Protein AF-A0A4V0NGZ6-F1 (afdb_monomer_lite)

Foldseek 3Di:
DPDPQFAQQFAPDPVLCVVPPCVSVVLRCLLQAAFVLLLVLLVVQVPDDPCPSVVLLVCCLQPNNVVCVVPGDPSSVVLSVQLVDDDPLDDLVLQQLLLLLLLLCAPLLLLLLQQPLVLVQLFFPQSLVLVVQQVCCLPQVLLVLLLVLVLSNQLSHRCLCPSNHVNLSLLLLLLNLQSLSQVQLVVLVPDDCNHRGRRPGLSSLLLSLLSSALLSQLLLVLLQQHDDQSSSFSNLSSSLSSSSSSRRDNVSRDNGSVRSVVSNCSSVVGGHGRDPSSLSSLCSSLCVQLVPDPDPVSNVVSPVVSLLSLVSSCSSVPVVNCVSSVRDDHPDPCSSVVSSVVSNVSNVQCVDPVCSVVSSVSSSVSSVVSSCRSNVPPDNDSHHDPHRPPPDD

Radius of gyration: 20.63 Å; chains: 1; bounding box: 52×52×57 Å

Sequence (393 aa):
MKNATLPARFQDTADARRRFGDQLDRLAPFLLRVDPAADAVVEAFASMPSGQGFRLLEAALARGIDHVANDAPAELRALFADVDHVPLWVDWDAVNRGGAAFLRTGVLGGVLLAMQSLILGYASPGGNKPLVFSGRLREQAGRRLGETSRFVYAVSQANGMRRSGDGFAITVKVRIMHAQVRRLVRASGRWQTALWGEPINQHDMIATALLFSVAVLDGLDKLGYHVPPDQREDLVHLWRYVAYVIGVEPELIPGSSAEARRLAEMIFATQGAPDDDSRMLVDALVTHSIRSARSDGERRRAEQVMAIFCCVARAVLGEALAEQLGVPRQSSLLAVPLLRAVAAASSRAHALPSLQDLALDLGGRYWQRAIAVGLGGRPADFAPPERFADGQT

Structure (mmCIF, N/CA/C/O backbone):
data_AF-A0A4V0NGZ6-F1
#
_entry.id   AF-A0A4V0NGZ6-F1
#
loop_
_atom_site.group_PDB
_atom_site.id
_atom_site.type_symbol
_atom_site.label_atom_id
_atom_site.label_alt_id
_atom_site.label_comp_id
_atom_site.label_asym_id
_atom_site.label_entity_id
_atom_site.label_seq_id
_atom_site.pdbx_PDB_ins_code
_atom_site.Cartn_x
_atom_site.Cartn_y
_atom_site.Cartn_z
_atom_site.occupancy
_atom_site.B_iso_or_equiv
_atom_site.auth_seq_id
_atom_site.auth_comp_id
_atom_site.auth_asym_id
_atom_site.auth_atom_id
_atom_site.pdbx_PDB_model_num
ATOM 1 N N . MET A 1 1 ? 0.891 -28.306 -16.694 1.00 40.00 1 MET A N 1
ATOM 2 C CA . MET A 1 1 ? 1.625 -27.677 -15.573 1.00 40.00 1 MET A CA 1
ATOM 3 C C . MET A 1 1 ? 1.326 -28.416 -14.268 1.00 40.00 1 MET A C 1
ATOM 5 O O . MET A 1 1 ? 0.581 -27.916 -13.440 1.00 40.00 1 MET A O 1
ATOM 9 N N . LYS A 1 2 ? 1.854 -29.635 -14.097 1.00 35.62 2 LYS A N 1
ATOM 10 C CA . LYS A 1 2 ? 1.772 -30.374 -12.827 1.00 35.62 2 LYS A CA 1
ATOM 11 C C . LYS A 1 2 ? 3.067 -30.118 -12.042 1.00 35.62 2 LYS A C 1
ATOM 13 O O . LYS A 1 2 ? 4.136 -30.337 -12.599 1.00 35.62 2 LYS A O 1
ATOM 18 N N . ASN A 1 3 ? 2.924 -29.687 -10.788 1.00 39.56 3 ASN A N 1
ATOM 19 C CA . ASN A 1 3 ? 3.937 -29.611 -9.721 1.00 39.56 3 ASN A CA 1
ATOM 20 C C . ASN A 1 3 ? 4.909 -28.415 -9.707 1.00 39.56 3 ASN A C 1
ATOM 22 O O . ASN A 1 3 ? 6.111 -28.603 -9.549 1.00 39.56 3 ASN A O 1
ATOM 26 N N . ALA A 1 4 ? 4.405 -27.179 -9.745 1.00 56.66 4 ALA A N 1
ATOM 27 C CA . ALA A 1 4 ? 5.051 -26.159 -8.915 1.00 56.66 4 ALA A CA 1
ATOM 28 C C . ALA A 1 4 ? 4.524 -26.365 -7.489 1.00 56.66 4 ALA A C 1
ATOM 30 O O . ALA A 1 4 ? 3.320 -26.242 -7.260 1.00 56.66 4 ALA A O 1
ATOM 31 N N . THR A 1 5 ? 5.387 -26.769 -6.557 1.00 78.94 5 THR A N 1
ATOM 32 C CA . THR A 1 5 ? 5.005 -26.908 -5.147 1.00 78.94 5 THR A CA 1
ATOM 33 C C . THR A 1 5 ? 4.570 -25.537 -4.639 1.00 78.94 5 THR A C 1
ATOM 35 O O . THR A 1 5 ? 5.348 -24.585 -4.703 1.00 78.94 5 THR A O 1
ATOM 38 N N . LEU A 1 6 ? 3.318 -25.419 -4.190 1.00 88.69 6 LEU A N 1
ATOM 39 C CA . LEU A 1 6 ? 2.814 -24.169 -3.629 1.00 88.69 6 LEU A CA 1
ATOM 40 C C . LEU A 1 6 ? 3.663 -23.765 -2.414 1.00 88.69 6 LEU A C 1
ATOM 42 O O . LEU A 1 6 ? 4.069 -24.646 -1.648 1.00 88.69 6 LEU A O 1
ATOM 46 N N . PRO A 1 7 ? 3.933 -22.463 -2.216 1.00 93.06 7 PRO A N 1
ATOM 47 C CA . PRO A 1 7 ? 4.672 -22.016 -1.046 1.00 93.06 7 PRO A CA 1
ATOM 48 C C . PRO A 1 7 ? 3.992 -22.444 0.255 1.00 93.06 7 PRO A C 1
ATOM 50 O O . PRO A 1 7 ? 2.775 -22.314 0.384 1.00 93.06 7 PRO A O 1
ATOM 53 N N . ALA A 1 8 ? 4.774 -22.881 1.245 1.00 92.50 8 ALA A N 1
ATOM 54 C CA . ALA A 1 8 ? 4.264 -23.416 2.514 1.00 92.50 8 ALA A CA 1
ATOM 55 C C . ALA A 1 8 ? 3.360 -22.433 3.284 1.00 92.50 8 ALA A C 1
ATOM 57 O O . ALA A 1 8 ? 2.528 -22.844 4.094 1.00 92.50 8 ALA A O 1
ATOM 58 N N . ARG A 1 9 ? 3.493 -21.124 3.033 1.00 92.00 9 ARG A N 1
ATOM 59 C CA . ARG A 1 9 ? 2.617 -20.102 3.619 1.00 92.00 9 ARG A CA 1
ATOM 60 C C . ARG A 1 9 ? 1.168 -20.133 3.112 1.00 92.00 9 ARG A C 1
ATOM 62 O O . ARG A 1 9 ? 0.331 -19.493 3.740 1.00 92.00 9 ARG A O 1
ATOM 69 N N . PHE A 1 10 ? 0.878 -20.802 1.994 1.00 94.56 10 PHE A N 1
ATOM 70 C CA . PHE A 1 10 ? -0.478 -20.929 1.460 1.00 94.56 10 PHE A CA 1
ATOM 71 C C . PHE A 1 10 ? -1.191 -22.110 2.124 1.00 94.56 10 PHE A C 1
ATOM 73 O O . PHE A 1 10 ? -0.853 -23.270 1.902 1.00 94.56 10 PHE A O 1
ATOM 80 N N . GLN A 1 11 ? -2.169 -21.800 2.966 1.00 93.81 11 GLN A N 1
ATOM 81 C CA . GLN A 1 11 ? -2.902 -22.747 3.796 1.00 93.81 11 GLN A CA 1
ATOM 82 C C . GLN A 1 11 ? -4.261 -23.058 3.165 1.00 93.81 11 GLN A C 1
ATOM 84 O O . GLN A 1 11 ? -5.269 -22.412 3.448 1.00 93.81 11 GLN A O 1
ATOM 89 N N . ASP A 1 12 ? -4.298 -24.074 2.310 1.00 91.06 12 ASP A N 1
ATOM 90 C CA . ASP A 1 12 ? -5.536 -24.579 1.715 1.00 91.06 12 ASP A CA 1
ATOM 91 C C . ASP A 1 12 ? -6.340 -25.423 2.720 1.00 91.06 12 ASP A C 1
ATOM 93 O O . ASP A 1 12 ? -6.327 -26.655 2.719 1.00 91.06 12 ASP A O 1
ATOM 97 N N . THR A 1 13 ? -7.000 -24.745 3.657 1.00 92.75 13 THR A N 1
ATOM 98 C CA . THR A 1 13 ? -7.800 -25.408 4.690 1.00 92.75 13 THR A CA 1
ATOM 99 C C . THR A 1 13 ? -9.126 -25.923 4.128 1.00 92.75 13 THR A C 1
ATOM 101 O O . THR A 1 13 ? -9.704 -25.346 3.207 1.00 92.75 13 THR A O 1
ATOM 104 N N . ALA A 1 14 ? -9.691 -26.963 4.751 1.00 94.88 14 ALA A N 1
ATOM 105 C CA . ALA A 1 14 ? -11.013 -27.471 4.374 1.00 94.88 14 ALA A CA 1
ATOM 106 C C . ALA A 1 14 ? -12.112 -26.391 4.443 1.00 94.88 14 ALA A C 1
ATOM 108 O O . ALA A 1 14 ? -13.062 -26.435 3.666 1.00 94.88 14 ALA A O 1
ATOM 109 N N . ASP A 1 15 ? -11.994 -25.415 5.353 1.00 95.12 15 ASP A N 1
ATOM 110 C CA . ASP A 1 15 ? -12.933 -24.293 5.429 1.00 95.12 15 ASP A CA 1
ATOM 111 C C . ASP A 1 15 ? -12.791 -23.325 4.254 1.00 95.12 15 ASP A C 1
ATOM 113 O O . ASP A 1 15 ? -13.781 -23.035 3.577 1.00 95.12 15 ASP A O 1
ATOM 117 N N . ALA A 1 16 ? -11.562 -22.894 3.955 1.00 95.50 16 ALA A N 1
ATOM 118 C CA . ALA A 1 16 ? -11.288 -22.047 2.799 1.00 95.50 16 ALA A CA 1
ATOM 119 C C . ALA A 1 16 ? -11.761 -22.727 1.506 1.00 95.50 16 ALA A C 1
ATOM 121 O O . ALA A 1 16 ? -12.462 -22.115 0.698 1.00 95.50 16 ALA A O 1
ATOM 122 N N . ARG A 1 17 ? -11.470 -24.023 1.348 1.00 95.94 17 ARG A N 1
ATOM 123 C CA . ARG A 1 17 ? -11.871 -24.803 0.177 1.00 95.94 17 ARG A CA 1
ATOM 124 C C . ARG A 1 17 ? -13.388 -24.929 0.039 1.00 95.94 17 ARG A C 1
ATOM 126 O O . ARG A 1 17 ? -13.899 -24.796 -1.068 1.00 95.94 17 ARG A O 1
ATOM 133 N N . ARG A 1 18 ? -14.130 -25.109 1.140 1.00 97.06 18 ARG A N 1
ATOM 134 C CA . ARG A 1 18 ? -15.607 -25.077 1.119 1.00 97.06 18 ARG A CA 1
ATOM 135 C C . ARG A 1 18 ? -16.155 -23.720 0.680 1.00 97.06 18 ARG A C 1
ATOM 137 O O . ARG A 1 18 ? -17.150 -23.679 -0.034 1.00 97.06 18 ARG A O 1
ATOM 144 N N . ARG A 1 19 ? -15.539 -22.622 1.127 1.00 96.94 19 ARG A N 1
ATOM 145 C CA . ARG A 1 19 ? -16.011 -21.255 0.849 1.00 96.94 19 ARG A CA 1
ATOM 146 C C . ARG A 1 19 ? -15.692 -20.788 -0.569 1.00 96.94 19 ARG A C 1
ATOM 148 O O . ARG A 1 19 ? -16.494 -20.071 -1.162 1.00 96.94 19 ARG A O 1
ATOM 155 N N . PHE A 1 20 ? -14.529 -21.166 -1.097 1.00 97.56 20 PHE A N 1
ATOM 156 C CA . PHE A 1 20 ? -13.976 -20.566 -2.316 1.00 97.56 20 PHE A CA 1
ATOM 157 C C . PHE A 1 20 ? -13.704 -21.559 -3.451 1.00 97.56 20 PHE A C 1
ATOM 159 O O . PHE A 1 20 ? -13.462 -21.131 -4.577 1.00 97.56 20 PHE A O 1
ATOM 166 N N . GLY A 1 21 ? -13.781 -22.865 -3.191 1.00 96.44 21 GLY A N 1
ATOM 167 C CA . GLY A 1 21 ? -13.716 -23.896 -4.224 1.00 96.44 21 GLY A CA 1
ATOM 168 C C . GLY A 1 21 ? -12.433 -23.856 -5.057 1.00 96.44 21 GLY A C 1
ATOM 169 O O . GLY A 1 21 ? -11.325 -23.789 -4.523 1.00 96.44 21 GLY A O 1
ATOM 170 N N . ASP A 1 22 ? -12.596 -23.915 -6.376 1.00 95.75 22 ASP A N 1
ATOM 171 C CA . ASP A 1 22 ? -11.528 -23.936 -7.386 1.00 95.75 22 ASP A CA 1
ATOM 172 C C . ASP A 1 22 ? -10.783 -22.595 -7.521 1.00 95.75 22 ASP A C 1
ATOM 174 O O . ASP A 1 22 ? -9.701 -22.531 -8.102 1.00 95.75 22 ASP A O 1
ATOM 178 N N . GLN A 1 23 ? -11.327 -21.498 -6.986 1.00 96.81 23 GLN A N 1
ATOM 179 C CA . GLN A 1 23 ? -10.668 -20.191 -7.074 1.00 96.81 23 GLN A CA 1
ATOM 180 C C . GLN A 1 23 ? -9.350 -20.146 -6.317 1.00 96.81 23 GLN A C 1
ATOM 182 O O . GLN A 1 23 ? -8.459 -19.395 -6.705 1.00 96.81 23 GLN A O 1
ATOM 187 N N . LEU A 1 24 ? -9.197 -20.970 -5.279 1.00 96.69 24 LEU A N 1
ATOM 188 C CA . LEU A 1 24 ? -7.933 -21.079 -4.560 1.00 96.69 24 LEU A CA 1
ATOM 189 C C . LEU A 1 24 ? -6.825 -21.636 -5.463 1.00 96.69 24 LEU A C 1
ATOM 191 O O . LEU A 1 24 ? -5.697 -21.155 -5.396 1.00 96.69 24 LEU A O 1
ATOM 195 N N . ASP A 1 25 ? -7.155 -22.559 -6.373 1.00 95.25 25 ASP A N 1
ATOM 196 C CA . ASP A 1 25 ? -6.193 -23.139 -7.322 1.00 95.25 25 ASP A CA 1
ATOM 197 C C . ASP A 1 25 ? -5.749 -22.125 -8.383 1.00 95.25 25 ASP A C 1
ATOM 199 O O . ASP A 1 25 ? -4.641 -22.215 -8.908 1.00 95.25 25 ASP A O 1
ATOM 203 N N . ARG A 1 26 ? -6.605 -21.139 -8.681 1.00 95.62 26 ARG A N 1
ATOM 204 C CA . ARG A 1 26 ? -6.294 -20.018 -9.579 1.00 95.62 26 ARG A CA 1
ATOM 205 C C . ARG A 1 26 ? -5.555 -18.882 -8.872 1.00 95.62 26 ARG A C 1
ATOM 207 O O . ARG A 1 26 ? -4.713 -18.243 -9.490 1.00 95.62 26 ARG A O 1
ATOM 214 N N . LEU A 1 27 ? -5.822 -18.655 -7.584 1.00 97.19 27 LEU A N 1
ATOM 215 C CA . LEU A 1 27 ? -5.156 -17.628 -6.777 1.00 97.19 27 LEU A CA 1
ATOM 216 C C . LEU A 1 27 ? -3.723 -18.028 -6.393 1.00 97.19 27 LEU A C 1
ATOM 218 O O . LEU A 1 27 ? -2.807 -17.213 -6.484 1.00 97.19 27 LEU A O 1
ATOM 222 N N . ALA A 1 28 ? -3.513 -19.277 -5.972 1.00 96.44 28 ALA A N 1
ATOM 223 C CA . ALA A 1 28 ? -2.238 -19.724 -5.411 1.00 96.44 28 ALA A CA 1
ATOM 224 C C . ALA A 1 28 ? -1.015 -19.527 -6.341 1.00 96.44 28 ALA A C 1
ATOM 226 O O . ALA A 1 28 ? 0.032 -19.099 -5.846 1.00 96.44 28 ALA A O 1
ATOM 227 N N . PRO A 1 29 ? -1.099 -19.744 -7.673 1.00 96.50 29 PRO A N 1
ATOM 228 C CA . PRO A 1 29 ? 0.016 -19.497 -8.590 1.00 96.50 29 PRO A CA 1
ATOM 229 C C . PRO A 1 29 ? 0.547 -18.058 -8.577 1.00 96.50 29 PRO A C 1
ATOM 231 O O . PRO A 1 29 ? 1.727 -17.848 -8.857 1.00 96.50 29 PRO A O 1
ATOM 234 N N . PHE A 1 30 ? -0.269 -17.064 -8.209 1.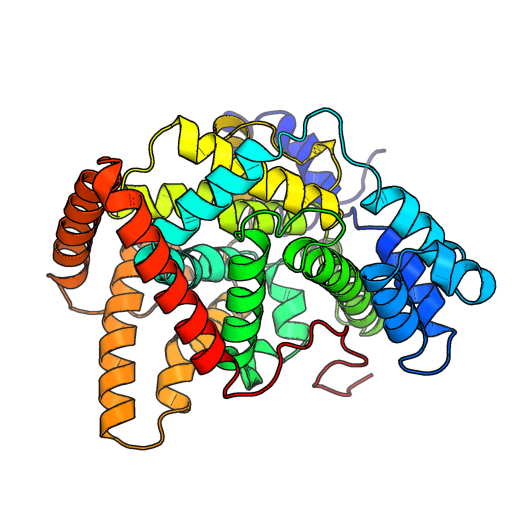00 97.75 30 PHE A N 1
ATOM 235 C CA . PHE A 1 30 ? 0.168 -15.665 -8.131 1.00 97.75 30 PHE A CA 1
ATOM 236 C C . PHE A 1 30 ? 1.171 -15.389 -7.004 1.00 97.75 30 PHE A C 1
ATOM 238 O O . PHE A 1 30 ? 1.805 -14.337 -7.005 1.00 97.75 30 PHE A O 1
ATOM 245 N N . LEU A 1 31 ? 1.389 -16.344 -6.094 1.00 97.25 31 LEU A N 1
ATOM 246 C CA . LEU A 1 31 ? 2.497 -16.310 -5.135 1.00 97.25 31 LEU A CA 1
ATOM 247 C C . LEU A 1 31 ? 3.871 -16.471 -5.794 1.00 97.25 31 LEU A C 1
ATOM 249 O O . LEU A 1 31 ? 4.882 -16.120 -5.194 1.00 97.25 31 LEU A O 1
ATOM 253 N N . LEU A 1 32 ? 3.918 -17.023 -7.007 1.00 97.50 32 LEU A N 1
ATOM 254 C CA . LEU A 1 32 ? 5.143 -17.277 -7.769 1.00 97.50 32 LEU A CA 1
ATOM 255 C C . LEU A 1 32 ? 5.265 -16.366 -8.999 1.00 97.50 32 LEU A C 1
ATOM 257 O O . LEU A 1 32 ? 6.197 -16.507 -9.787 1.00 97.50 32 LEU A O 1
ATOM 261 N N . ARG A 1 33 ? 4.325 -15.431 -9.177 1.00 97.94 33 ARG A N 1
ATOM 262 C CA . ARG A 1 33 ? 4.324 -14.455 -10.270 1.00 97.94 33 ARG A CA 1
ATOM 263 C C . ARG A 1 33 ? 4.776 -13.103 -9.747 1.00 97.94 33 ARG A C 1
ATOM 265 O O . ARG A 1 33 ? 4.420 -12.708 -8.640 1.00 97.94 33 ARG A O 1
ATOM 272 N N . VAL A 1 34 ? 5.560 -12.398 -10.547 1.00 98.00 34 VAL A N 1
ATOM 273 C CA . VAL A 1 34 ? 6.147 -11.095 -10.201 1.00 98.00 34 VAL A CA 1
ATOM 274 C C . VAL A 1 34 ? 5.764 -10.055 -11.250 1.00 98.00 34 VAL A C 1
ATOM 276 O O . VAL A 1 34 ? 4.775 -10.244 -11.952 1.00 98.00 34 VAL A O 1
ATOM 279 N N . ASP A 1 35 ? 6.505 -8.955 -11.349 1.00 98.31 35 ASP A N 1
ATOM 280 C CA . ASP A 1 35 ? 6.316 -7.923 -12.373 1.00 98.31 35 ASP A CA 1
ATOM 281 C C . ASP A 1 35 ? 7.523 -7.927 -13.325 1.00 98.31 35 ASP A C 1
ATOM 283 O O . ASP A 1 35 ? 8.535 -7.287 -13.021 1.00 98.31 35 ASP A O 1
ATOM 287 N N . PRO A 1 36 ? 7.459 -8.667 -14.450 1.00 98.00 36 PRO A N 1
ATOM 288 C CA . PRO A 1 36 ? 8.580 -8.782 -15.377 1.00 98.00 36 PRO A CA 1
ATOM 289 C C . PRO A 1 36 ? 8.973 -7.454 -16.026 1.00 98.00 36 PRO A C 1
ATOM 291 O O . PRO A 1 36 ? 10.150 -7.250 -16.310 1.00 98.00 36 PRO A O 1
ATOM 294 N N . ALA A 1 37 ? 8.016 -6.547 -16.251 1.00 98.00 37 ALA A N 1
ATOM 295 C CA . ALA A 1 37 ? 8.292 -5.258 -16.878 1.00 98.00 37 ALA A CA 1
ATOM 296 C C . ALA A 1 37 ? 9.138 -4.376 -15.951 1.00 98.00 37 ALA A C 1
ATOM 298 O O . ALA A 1 37 ? 10.163 -3.838 -16.368 1.00 98.00 37 ALA A O 1
ATOM 299 N N . ALA A 1 38 ? 8.758 -4.277 -14.674 1.00 98.44 38 ALA A N 1
ATOM 300 C CA . ALA A 1 38 ? 9.541 -3.530 -13.694 1.00 98.44 38 ALA A CA 1
ATOM 301 C C . ALA A 1 38 ? 10.878 -4.217 -13.356 1.00 98.44 38 ALA A C 1
ATOM 303 O O . ALA A 1 38 ? 11.886 -3.526 -13.198 1.00 98.44 38 ALA A O 1
ATOM 304 N N . ASP A 1 39 ? 10.910 -5.555 -13.284 1.00 98.44 39 ASP A N 1
ATOM 305 C CA . ASP A 1 39 ? 12.150 -6.319 -13.077 1.00 98.44 39 ASP A CA 1
ATOM 306 C C . ASP A 1 39 ? 13.155 -6.050 -14.209 1.00 98.44 39 ASP A C 1
ATOM 308 O O . ASP A 1 39 ? 14.313 -5.736 -13.935 1.00 98.44 39 ASP A O 1
ATOM 312 N N . ALA A 1 40 ? 12.712 -6.069 -15.470 1.00 98.25 40 ALA A N 1
ATOM 313 C CA . ALA A 1 40 ? 13.567 -5.781 -16.622 1.00 98.25 40 ALA A CA 1
ATOM 314 C C . ALA A 1 40 ? 14.144 -4.354 -16.589 1.00 98.25 40 ALA A C 1
ATOM 316 O O . ALA A 1 40 ? 15.326 -4.156 -16.868 1.00 98.25 40 ALA A O 1
ATOM 317 N N . VAL A 1 41 ? 13.347 -3.357 -16.185 1.00 98.25 41 VAL A N 1
ATOM 318 C CA . VAL A 1 41 ? 13.813 -1.965 -16.031 1.00 98.25 41 VAL A CA 1
ATOM 319 C C . VAL A 1 41 ? 14.927 -1.866 -14.999 1.00 98.25 41 VAL A C 1
ATOM 321 O O . VAL A 1 41 ? 15.924 -1.177 -15.213 1.00 98.25 41 VAL A O 1
ATOM 324 N N . VAL A 1 42 ? 14.768 -2.552 -13.873 1.00 97.50 42 VAL A N 1
ATOM 325 C CA . VAL A 1 42 ? 15.759 -2.541 -12.802 1.00 97.50 42 VAL A CA 1
ATOM 326 C C . VAL A 1 42 ? 17.052 -3.247 -13.215 1.00 97.50 42 VAL A C 1
ATOM 328 O O . VAL A 1 42 ? 18.134 -2.749 -12.895 1.00 97.50 42 VAL A O 1
ATOM 331 N N . GLU A 1 43 ? 16.966 -4.363 -13.941 1.00 96.81 43 GLU A N 1
ATOM 332 C CA . GLU A 1 43 ? 18.147 -5.024 -14.510 1.00 96.81 43 GLU A CA 1
ATOM 333 C C . GLU A 1 43 ? 18.850 -4.128 -15.543 1.00 96.81 43 GLU A C 1
ATOM 335 O O . GLU A 1 43 ? 20.072 -3.988 -15.510 1.00 96.81 43 GLU A O 1
ATOM 340 N N . ALA A 1 44 ? 18.101 -3.416 -16.389 1.00 96.88 44 ALA A N 1
ATOM 341 C CA . ALA A 1 44 ? 18.680 -2.431 -17.300 1.00 96.88 44 ALA A CA 1
ATOM 342 C C . ALA A 1 44 ? 19.394 -1.307 -16.527 1.00 96.88 44 ALA A C 1
ATOM 344 O O . ALA A 1 44 ? 20.548 -0.991 -16.817 1.00 96.88 44 ALA A O 1
ATOM 345 N N . PHE A 1 45 ? 18.765 -0.755 -15.484 1.00 96.12 45 PHE A N 1
ATOM 346 C CA . PHE A 1 45 ? 19.363 0.285 -14.640 1.00 96.12 45 PHE A CA 1
ATOM 347 C C . PHE A 1 45 ? 20.626 -0.189 -13.918 1.00 96.12 45 PHE A C 1
ATOM 349 O O . PHE A 1 45 ? 21.531 0.614 -13.703 1.00 96.12 45 PHE A O 1
ATOM 356 N N . ALA A 1 46 ? 20.715 -1.475 -13.570 1.00 93.44 46 ALA A N 1
ATOM 357 C CA . ALA A 1 46 ? 21.894 -2.064 -12.942 1.00 93.44 46 ALA A CA 1
ATOM 358 C C . ALA A 1 46 ? 23.160 -1.975 -13.801 1.00 93.44 46 ALA A C 1
ATOM 360 O O . ALA A 1 46 ? 24.261 -1.915 -13.259 1.00 93.44 46 ALA A O 1
ATOM 361 N N . SER A 1 47 ? 22.995 -1.994 -15.125 1.00 93.44 47 SER A N 1
ATOM 362 C CA . SER A 1 47 ? 24.091 -1.903 -16.094 1.00 93.44 47 SER A CA 1
ATOM 363 C C . SER A 1 47 ? 24.538 -0.462 -16.377 1.00 93.44 47 SER A C 1
ATOM 365 O O . SER A 1 47 ? 25.519 -0.240 -17.085 1.00 93.44 47 SER A O 1
ATOM 367 N N . MET A 1 48 ? 23.828 0.525 -15.822 1.00 94.31 48 MET A N 1
ATOM 368 C CA . MET A 1 48 ? 24.084 1.948 -16.028 1.00 94.31 48 MET A CA 1
ATOM 369 C C . MET A 1 48 ? 24.882 2.549 -14.857 1.00 94.31 48 MET A C 1
ATOM 371 O O . MET A 1 48 ? 24.828 2.041 -13.735 1.00 94.31 48 MET A O 1
ATOM 375 N N . PRO A 1 49 ? 25.581 3.680 -15.070 1.00 94.12 49 PRO A N 1
ATOM 376 C CA . PRO A 1 49 ? 26.134 4.496 -13.993 1.00 94.12 49 PRO A CA 1
ATOM 377 C C . PRO A 1 49 ? 25.133 4.768 -12.860 1.00 94.12 49 PRO A C 1
ATOM 379 O O . PRO A 1 49 ? 23.954 5.047 -13.107 1.00 94.12 49 PRO A O 1
ATOM 382 N N . SER A 1 50 ? 25.618 4.745 -11.612 1.00 89.94 50 SER A N 1
ATOM 383 C CA . SER A 1 50 ? 24.746 4.864 -10.437 1.00 89.94 50 SER A CA 1
ATOM 384 C C . SER A 1 50 ? 23.845 6.109 -10.489 1.00 89.94 50 SER A C 1
ATOM 386 O O . SER A 1 50 ? 24.254 7.219 -10.857 1.00 89.94 50 SER A O 1
ATOM 388 N N . GLY A 1 51 ? 22.571 5.902 -10.160 1.00 89.31 51 GLY A N 1
ATOM 389 C CA . GLY A 1 51 ? 21.518 6.914 -10.195 1.00 89.31 51 GLY A CA 1
ATOM 390 C C . GLY A 1 51 ? 21.092 7.384 -11.593 1.00 89.31 51 GLY A C 1
ATOM 391 O O . GLY A 1 51 ? 20.105 8.111 -11.686 1.00 89.31 51 GLY A O 1
ATOM 392 N N . GLN A 1 52 ? 21.770 7.001 -12.684 1.00 94.25 52 GLN A N 1
ATOM 393 C CA . GLN A 1 52 ? 21.397 7.451 -14.032 1.00 94.25 52 GLN A CA 1
ATOM 394 C C . GLN A 1 52 ? 20.026 6.922 -14.451 1.00 94.25 52 GLN A C 1
ATOM 396 O O . GLN A 1 52 ? 19.192 7.710 -14.889 1.00 94.25 52 GLN A O 1
ATOM 401 N N . GLY A 1 53 ? 19.767 5.626 -14.257 1.00 95.25 53 GLY A N 1
ATOM 402 C CA . GLY A 1 53 ? 18.469 5.026 -14.577 1.00 95.25 53 GLY A CA 1
ATOM 403 C C . GLY A 1 53 ? 17.309 5.714 -13.850 1.00 95.25 53 GLY A C 1
ATOM 404 O O . GLY A 1 53 ? 16.316 6.096 -14.466 1.00 95.25 53 GLY A O 1
ATOM 405 N N . PHE A 1 54 ? 17.470 5.990 -12.551 1.00 94.81 54 PHE A N 1
ATOM 406 C CA . PHE A 1 54 ? 16.439 6.690 -11.782 1.00 94.81 54 PHE A CA 1
ATOM 407 C C . PHE A 1 54 ? 16.231 8.137 -12.256 1.00 94.81 54 PHE A C 1
ATOM 409 O O . PHE A 1 54 ? 15.088 8.564 -12.387 1.00 94.81 54 PHE A O 1
ATOM 416 N N . ARG A 1 55 ? 17.294 8.872 -12.619 1.00 95.75 55 ARG A N 1
ATOM 417 C CA . ARG A 1 55 ? 17.152 10.211 -13.226 1.00 95.75 55 ARG A CA 1
ATOM 418 C C . ARG A 1 55 ? 16.386 10.174 -14.552 1.00 95.75 55 ARG A C 1
ATOM 420 O O . ARG A 1 55 ? 15.592 11.075 -14.811 1.00 95.75 55 ARG A O 1
ATOM 427 N N . LEU A 1 56 ? 16.593 9.142 -15.376 1.00 97.31 56 LEU A N 1
ATOM 428 C CA . LEU A 1 56 ? 15.826 8.949 -16.613 1.00 97.31 56 LEU A CA 1
ATOM 429 C C . LEU A 1 56 ? 14.351 8.667 -16.318 1.00 97.31 56 LEU A C 1
ATOM 431 O O . LEU A 1 56 ? 13.488 9.274 -16.948 1.00 97.31 56 LEU A O 1
ATOM 435 N N . LEU A 1 57 ? 14.058 7.817 -15.328 1.00 97.31 57 LEU A N 1
ATOM 436 C CA . LEU A 1 57 ? 12.691 7.584 -14.857 1.00 97.31 57 LEU A CA 1
ATOM 437 C C . LEU A 1 57 ? 12.031 8.892 -14.399 1.00 97.31 57 LEU A C 1
ATOM 439 O O . LEU A 1 57 ? 10.910 9.184 -14.804 1.00 97.31 57 LEU A O 1
ATOM 443 N N . GLU A 1 58 ? 12.711 9.698 -13.582 1.00 96.69 58 GLU A N 1
ATOM 444 C CA . GLU A 1 58 ? 12.169 10.974 -13.104 1.00 96.69 58 GLU A CA 1
ATOM 445 C C . GLU A 1 58 ? 11.924 11.967 -14.243 1.00 96.69 58 GLU A C 1
ATOM 447 O O . GLU A 1 58 ? 10.870 12.603 -14.290 1.00 96.69 58 GLU A O 1
ATOM 452 N N . ALA A 1 59 ? 12.853 12.060 -15.195 1.00 97.00 59 ALA A N 1
ATOM 453 C CA . ALA A 1 59 ? 12.684 12.890 -16.379 1.00 97.00 59 ALA A CA 1
ATOM 454 C C . ALA A 1 59 ? 11.506 12.419 -17.250 1.00 97.00 59 ALA A C 1
ATOM 456 O O . ALA A 1 59 ? 10.728 13.262 -17.699 1.00 97.00 59 ALA A O 1
ATOM 457 N N . ALA A 1 60 ? 11.332 11.107 -17.438 1.00 97.38 60 ALA A N 1
ATOM 458 C CA . ALA A 1 60 ? 10.215 10.532 -18.188 1.00 97.38 60 ALA A CA 1
ATOM 459 C C . ALA A 1 60 ? 8.862 10.718 -17.475 1.00 97.38 60 ALA A C 1
ATOM 461 O O . ALA A 1 60 ? 7.844 11.012 -18.107 1.00 97.38 60 ALA A O 1
ATOM 462 N N . LEU A 1 61 ? 8.832 10.618 -16.144 1.00 97.12 61 LEU A N 1
ATOM 463 C CA . LEU A 1 61 ? 7.635 10.911 -15.354 1.00 97.12 61 LEU A CA 1
ATOM 464 C C . LEU A 1 61 ? 7.230 12.382 -15.482 1.00 97.12 61 LEU A C 1
ATOM 466 O O . LEU A 1 61 ? 6.050 12.661 -15.690 1.00 97.12 61 LEU A O 1
ATOM 470 N N . ALA A 1 62 ? 8.199 13.298 -15.411 1.00 96.38 62 ALA A N 1
ATOM 471 C CA . ALA A 1 62 ? 7.955 14.737 -15.457 1.00 96.38 62 ALA A CA 1
ATOM 472 C C . ALA A 1 62 ? 7.648 15.277 -16.865 1.00 96.38 62 ALA A C 1
ATOM 474 O O . ALA A 1 62 ? 6.863 16.213 -16.992 1.00 96.38 62 ALA A O 1
ATOM 475 N N . ARG A 1 63 ? 8.285 14.735 -17.913 1.00 95.62 63 ARG A N 1
ATOM 476 C CA . ARG A 1 63 ? 8.263 15.310 -19.275 1.00 95.62 63 ARG A CA 1
ATOM 477 C C . ARG A 1 63 ? 7.829 14.340 -20.378 1.00 95.62 63 ARG A C 1
ATOM 479 O O . ARG A 1 63 ? 7.779 14.742 -21.535 1.00 95.62 63 ARG A O 1
ATOM 486 N N . GLY A 1 64 ? 7.492 13.101 -20.030 1.00 95.69 64 GLY A N 1
ATOM 487 C CA . GLY A 1 64 ? 7.146 12.046 -20.984 1.00 95.69 64 GLY A CA 1
ATOM 488 C C . GLY A 1 64 ? 8.360 11.230 -21.433 1.00 95.69 64 GLY A C 1
ATOM 489 O O . GLY A 1 64 ? 9.496 11.708 -21.405 1.00 95.69 64 GLY A O 1
ATOM 490 N N . ILE A 1 65 ? 8.114 9.983 -21.842 1.00 96.56 65 ILE A N 1
ATOM 491 C CA . ILE A 1 65 ? 9.167 9.043 -22.252 1.00 96.56 65 ILE A CA 1
ATOM 492 C C . ILE A 1 65 ? 9.932 9.518 -23.495 1.00 96.56 65 ILE A C 1
ATOM 494 O O . ILE A 1 65 ? 11.147 9.336 -23.570 1.00 96.56 65 ILE A O 1
ATOM 498 N N . ASP A 1 66 ? 9.259 10.219 -24.410 1.00 95.50 66 ASP A N 1
ATOM 499 C CA . ASP A 1 66 ? 9.862 10.754 -25.637 1.00 95.50 66 ASP A CA 1
ATOM 500 C C . ASP A 1 66 ? 10.987 11.756 -25.353 1.00 95.50 66 ASP A C 1
ATOM 502 O O . ASP A 1 66 ? 11.958 11.838 -26.103 1.00 95.50 66 ASP A O 1
ATOM 506 N N . HIS A 1 67 ? 10.910 12.473 -24.226 1.00 95.62 67 HIS A N 1
ATOM 507 C CA . HIS A 1 67 ? 11.936 13.434 -23.828 1.00 95.62 67 HIS A CA 1
ATOM 508 C C . HIS A 1 67 ? 13.296 12.776 -23.553 1.00 95.62 67 HIS A C 1
ATOM 510 O O . HIS A 1 67 ? 14.334 13.421 -23.677 1.00 95.62 67 HIS A O 1
ATOM 516 N N . VAL A 1 68 ? 13.295 11.501 -23.166 1.00 94.69 68 VAL A N 1
ATOM 517 C CA . VAL A 1 68 ? 14.504 10.730 -22.859 1.00 94.69 68 VAL A CA 1
ATOM 518 C C . VAL A 1 68 ? 14.700 9.564 -23.825 1.00 94.69 68 VAL A C 1
ATOM 520 O O . VAL A 1 68 ? 15.495 8.675 -23.542 1.00 94.69 68 VAL A O 1
ATOM 523 N N . ALA A 1 69 ? 13.998 9.537 -24.964 1.00 87.81 69 ALA A N 1
ATOM 524 C CA . ALA A 1 69 ? 13.942 8.365 -25.840 1.00 87.81 69 ALA A CA 1
ATOM 525 C C . ALA A 1 69 ? 15.319 7.869 -26.309 1.00 87.81 69 ALA A C 1
ATOM 527 O O . ALA A 1 69 ? 15.503 6.656 -26.424 1.00 87.81 69 ALA A O 1
ATOM 528 N N . ASN A 1 70 ? 16.269 8.785 -26.532 1.00 90.88 70 ASN A N 1
ATOM 529 C CA . ASN A 1 70 ? 17.630 8.471 -26.982 1.00 90.88 70 ASN A CA 1
ATOM 530 C C . ASN A 1 70 ? 18.492 7.816 -25.890 1.00 90.88 70 ASN A C 1
ATOM 532 O O . ASN A 1 70 ? 19.339 6.987 -26.207 1.00 90.88 70 ASN A O 1
ATOM 536 N N . ASP A 1 71 ? 18.262 8.171 -24.623 1.00 93.56 71 ASP A N 1
ATOM 537 C CA . ASP A 1 71 ? 19.061 7.709 -23.480 1.00 93.56 71 ASP A CA 1
ATOM 538 C C . ASP A 1 71 ? 18.365 6.592 -22.684 1.00 93.56 71 ASP A C 1
ATOM 540 O O . ASP A 1 71 ? 19.000 5.869 -21.915 1.00 93.56 71 ASP A O 1
ATOM 544 N N . ALA A 1 72 ? 17.044 6.460 -22.828 1.00 95.00 72 ALA A N 1
ATOM 545 C CA . ALA A 1 72 ? 16.250 5.472 -22.119 1.00 95.00 72 ALA A CA 1
ATOM 546 C C . ALA A 1 72 ? 16.543 4.054 -22.638 1.00 95.00 72 ALA A C 1
ATOM 548 O O . ALA A 1 72 ? 16.539 3.826 -23.852 1.00 95.00 72 ALA A O 1
ATOM 549 N N . PRO A 1 73 ? 16.728 3.062 -21.752 1.00 97.25 73 PRO A N 1
ATOM 550 C CA . PRO A 1 73 ? 16.768 1.667 -22.170 1.00 97.25 73 PRO A CA 1
ATOM 551 C C . PRO A 1 73 ? 15.400 1.224 -22.722 1.00 97.25 73 PRO A C 1
ATOM 553 O O . PRO A 1 73 ? 14.362 1.835 -22.438 1.00 97.25 73 PRO A O 1
ATOM 556 N N . ALA A 1 74 ? 15.387 0.167 -23.537 1.00 97.31 74 ALA A N 1
ATOM 557 C CA . ALA A 1 74 ? 14.166 -0.315 -24.187 1.00 97.31 74 ALA A CA 1
ATOM 558 C C . ALA A 1 74 ? 13.106 -0.761 -23.171 1.00 97.31 74 ALA A C 1
ATOM 560 O O . ALA A 1 74 ? 11.918 -0.530 -23.374 1.00 97.31 74 ALA A O 1
ATOM 561 N N . GLU A 1 75 ? 13.550 -1.314 -22.049 1.00 98.25 75 GLU A N 1
ATOM 562 C CA . GLU A 1 75 ? 12.750 -1.765 -20.918 1.00 98.25 75 GLU A CA 1
ATOM 563 C C . GLU A 1 75 ? 12.009 -0.594 -20.266 1.00 98.25 75 GLU A C 1
ATOM 565 O O . GLU A 1 75 ? 10.824 -0.706 -19.958 1.00 98.25 75 GLU A O 1
ATOM 570 N N . LEU A 1 76 ? 12.668 0.565 -20.122 1.00 98.19 76 LEU A N 1
ATOM 571 C CA . LEU A 1 76 ? 12.019 1.774 -19.608 1.00 98.19 76 LEU A CA 1
ATOM 572 C C . LEU A 1 76 ? 10.956 2.276 -20.588 1.00 98.19 76 LEU A C 1
ATOM 574 O O . LEU A 1 76 ? 9.858 2.623 -20.163 1.00 98.19 76 LEU A O 1
ATOM 578 N N . ARG A 1 77 ? 11.235 2.263 -21.898 1.00 97.56 77 ARG A N 1
ATOM 579 C CA . ARG A 1 77 ? 10.226 2.618 -22.911 1.00 97.56 77 ARG A CA 1
ATOM 580 C C . ARG A 1 77 ? 9.030 1.663 -22.892 1.00 97.56 77 ARG A C 1
ATOM 582 O O . ARG A 1 77 ? 7.896 2.124 -22.960 1.00 97.56 77 ARG A O 1
ATOM 589 N N . ALA A 1 78 ? 9.275 0.361 -22.753 1.00 97.06 78 ALA A N 1
ATOM 590 C CA . ALA A 1 78 ? 8.225 -0.648 -22.652 1.00 97.06 78 ALA A CA 1
ATOM 591 C C . ALA A 1 78 ? 7.360 -0.456 -21.396 1.00 97.06 78 ALA A C 1
ATOM 593 O O . ALA A 1 78 ? 6.137 -0.535 -21.486 1.00 97.06 78 ALA A O 1
ATOM 594 N N . LEU A 1 79 ? 7.967 -0.126 -20.249 1.00 98.00 79 LEU A N 1
ATOM 595 C CA . LEU A 1 79 ? 7.221 0.225 -19.040 1.00 98.00 79 LEU A CA 1
ATOM 596 C C . LEU A 1 79 ? 6.322 1.446 -19.264 1.00 98.00 79 LEU A C 1
ATOM 598 O O . LEU A 1 79 ? 5.175 1.432 -18.834 1.00 98.00 79 LEU A O 1
ATOM 602 N N . PHE A 1 80 ? 6.813 2.498 -19.926 1.00 97.62 80 PHE A N 1
ATOM 603 C CA . PHE A 1 80 ? 5.990 3.679 -20.211 1.00 97.62 80 PHE A CA 1
ATOM 604 C C . PHE A 1 80 ? 4.858 3.393 -21.195 1.00 97.62 80 PHE A C 1
ATOM 606 O O . PHE A 1 80 ? 3.767 3.912 -20.999 1.00 97.62 80 PHE A O 1
ATOM 613 N N . ALA A 1 81 ? 5.058 2.508 -22.172 1.00 95.06 81 ALA A N 1
ATOM 614 C CA . ALA A 1 81 ? 3.962 2.047 -23.023 1.00 95.06 81 ALA A CA 1
ATOM 615 C C . ALA A 1 81 ? 2.843 1.350 -22.218 1.00 95.06 81 ALA A C 1
ATOM 617 O O . ALA A 1 81 ? 1.670 1.498 -22.556 1.00 95.06 81 ALA A O 1
ATOM 618 N N . ASP A 1 82 ? 3.196 0.636 -21.144 1.00 94.31 82 ASP A N 1
ATOM 619 C CA . ASP A 1 82 ? 2.248 0.006 -20.214 1.00 94.31 82 ASP A CA 1
ATOM 620 C C . ASP A 1 82 ? 1.558 1.038 -19.301 1.00 94.31 82 ASP A C 1
ATOM 622 O O . ASP A 1 82 ? 0.330 1.108 -19.248 1.00 94.31 82 ASP A O 1
ATOM 626 N N . VAL A 1 83 ? 2.325 1.898 -18.617 1.00 96.38 83 VAL A N 1
ATOM 627 C CA . VAL A 1 83 ? 1.756 2.844 -17.635 1.00 96.38 83 VAL A CA 1
ATOM 628 C C . VAL A 1 83 ? 1.058 4.056 -18.260 1.00 96.38 83 VAL A C 1
ATOM 630 O O . VAL A 1 83 ? 0.240 4.686 -17.589 1.00 96.38 83 VAL A O 1
ATOM 633 N N . ASP A 1 84 ? 1.343 4.386 -19.523 1.00 96.50 84 ASP A N 1
ATOM 634 C CA . ASP A 1 84 ? 0.632 5.436 -20.264 1.00 96.50 84 ASP A CA 1
ATOM 635 C C . ASP A 1 84 ? -0.694 4.923 -20.853 1.00 96.50 84 ASP A C 1
ATOM 637 O O . ASP A 1 84 ? -1.564 5.724 -21.211 1.00 96.50 84 ASP A O 1
ATOM 641 N N . HIS A 1 85 ? -0.892 3.600 -20.920 1.00 97.06 85 HIS A N 1
ATOM 642 C CA . HIS A 1 85 ? -2.174 3.025 -21.306 1.00 97.06 85 HIS A CA 1
ATOM 643 C C . HIS A 1 85 ? -3.200 3.195 -20.181 1.00 97.06 85 HIS A C 1
ATOM 645 O O . HIS A 1 85 ? -3.027 2.696 -19.070 1.00 97.06 85 HIS A O 1
ATOM 651 N N . VAL A 1 86 ? -4.312 3.866 -20.491 1.00 98.06 86 VAL A N 1
ATOM 652 C CA . VAL A 1 86 ? -5.463 3.998 -19.593 1.00 98.06 86 VAL A CA 1
ATOM 653 C C . VAL A 1 86 ? -6.519 2.964 -19.995 1.00 98.06 86 VAL A C 1
ATOM 655 O O . VAL A 1 86 ? -7.081 3.081 -21.088 1.00 98.06 86 VAL A O 1
ATOM 658 N N . PRO A 1 87 ? -6.828 1.971 -19.139 1.00 98.19 87 PRO A N 1
ATOM 659 C CA . PRO A 1 87 ? -7.845 0.976 -19.453 1.00 98.19 87 PRO A CA 1
ATOM 660 C C . PRO A 1 87 ? -9.239 1.581 -19.662 1.00 98.19 87 PRO A C 1
ATOM 662 O O . PRO A 1 87 ? -9.615 2.551 -19.005 1.00 98.19 87 PRO A O 1
ATOM 665 N N . LEU A 1 88 ? -10.055 0.939 -20.507 1.00 98.12 88 LEU A N 1
ATOM 666 C CA . LEU A 1 88 ? -11.420 1.386 -20.837 1.00 98.12 88 LEU A CA 1
ATOM 667 C C . LEU A 1 88 ? -12.317 1.589 -19.605 1.00 98.12 88 LEU A C 1
ATOM 669 O O . LEU A 1 88 ? -13.192 2.446 -19.607 1.00 98.12 88 LEU A O 1
ATOM 673 N N . TRP A 1 89 ? -12.116 0.789 -18.558 1.00 98.19 89 TRP A N 1
ATOM 674 C CA . TRP A 1 89 ? -12.929 0.839 -17.346 1.00 98.19 89 TRP A CA 1
ATOM 675 C C . TRP A 1 89 ? -12.612 2.035 -16.441 1.00 98.19 89 TRP A C 1
ATOM 677 O O . TRP A 1 89 ? -13.321 2.231 -15.458 1.00 98.19 89 TRP A O 1
ATOM 687 N N . VAL A 1 90 ? -11.564 2.819 -16.712 1.00 98.69 90 VAL A N 1
ATOM 688 C CA . VAL A 1 90 ? -11.160 3.926 -15.835 1.00 98.69 90 VAL A CA 1
ATOM 689 C C . VAL A 1 90 ? -12.141 5.095 -15.937 1.00 98.69 90 VAL A C 1
ATOM 691 O O . VAL A 1 90 ? -12.061 5.931 -16.833 1.00 98.69 90 VAL A O 1
ATOM 694 N N . ASP A 1 91 ? -13.024 5.191 -14.947 1.00 98.62 91 ASP A N 1
ATOM 695 C CA . ASP A 1 91 ? -13.758 6.415 -14.613 1.00 98.62 91 ASP A CA 1
ATOM 696 C C . ASP A 1 91 ? -12.907 7.332 -13.711 1.00 98.62 91 ASP A C 1
ATOM 698 O O . ASP A 1 91 ? -12.627 7.018 -12.551 1.00 98.62 91 ASP A O 1
ATOM 702 N N . TRP A 1 92 ? -12.493 8.481 -14.246 1.00 98.69 92 TRP A N 1
ATOM 703 C CA . TRP A 1 92 ? -11.681 9.464 -13.526 1.00 98.69 92 TRP A CA 1
ATOM 704 C C . TRP A 1 92 ? -12.443 10.240 -12.454 1.00 98.69 92 TRP A C 1
ATOM 706 O O . TRP A 1 92 ? -11.834 10.673 -11.472 1.00 98.69 92 TRP A O 1
ATOM 716 N N . ASP A 1 93 ? -13.749 10.420 -12.620 1.00 98.69 93 ASP A N 1
ATOM 717 C CA . ASP A 1 93 ? -14.564 11.086 -11.613 1.00 98.69 93 ASP A CA 1
ATOM 718 C C . ASP A 1 93 ? -14.742 10.162 -10.410 1.00 98.69 93 ASP A C 1
ATOM 720 O O . ASP A 1 93 ? -14.599 10.619 -9.277 1.00 98.69 93 ASP A O 1
ATOM 724 N N . ALA A 1 94 ? -14.929 8.858 -10.635 1.00 98.69 94 ALA A N 1
ATOM 725 C CA . ALA A 1 94 ? -14.918 7.856 -9.568 1.00 98.69 94 ALA A CA 1
ATOM 726 C C . ALA A 1 94 ? -13.572 7.812 -8.822 1.00 98.69 94 ALA A C 1
ATOM 728 O O . ALA A 1 94 ? -13.551 7.846 -7.593 1.00 98.69 94 ALA A O 1
ATOM 729 N N . VAL A 1 95 ? -12.439 7.843 -9.541 1.00 98.81 95 VAL A N 1
ATOM 730 C CA . VAL A 1 95 ? -11.093 7.938 -8.930 1.00 98.81 95 VAL A CA 1
ATOM 731 C C . VAL A 1 95 ? -10.989 9.162 -8.005 1.00 98.81 95 VAL A C 1
ATOM 733 O O . VAL A 1 95 ? -10.550 9.046 -6.858 1.00 98.81 95 VAL A O 1
ATOM 736 N N . ASN A 1 96 ? -11.429 10.334 -8.474 1.00 98.69 96 ASN A N 1
ATOM 737 C CA . ASN A 1 96 ? -11.381 11.577 -7.700 1.00 98.69 96 ASN A CA 1
ATOM 738 C C . ASN A 1 96 ? -12.333 11.552 -6.490 1.00 98.69 96 ASN A C 1
ATOM 740 O O . ASN A 1 96 ? -11.938 11.935 -5.384 1.00 98.69 96 ASN A O 1
ATOM 744 N N . ARG A 1 97 ? -13.575 11.082 -6.670 1.00 98.25 97 ARG A N 1
ATOM 745 C CA . ARG A 1 97 ? -14.556 10.947 -5.581 1.00 98.25 97 ARG A CA 1
ATOM 746 C C . ARG A 1 97 ? -14.094 9.946 -4.526 1.00 98.25 97 ARG A C 1
ATOM 748 O O . ARG A 1 97 ? -14.270 10.213 -3.338 1.00 98.25 97 ARG A O 1
ATOM 755 N N . GLY A 1 98 ? -13.439 8.858 -4.931 1.00 98.19 98 GLY A N 1
ATOM 756 C CA . GLY A 1 98 ? -12.859 7.863 -4.030 1.00 98.19 98 GLY A CA 1
ATOM 757 C C . GLY A 1 98 ? -11.777 8.463 -3.137 1.00 98.19 98 GLY A C 1
ATOM 758 O O . GLY A 1 98 ? -11.812 8.302 -1.914 1.00 98.19 98 GLY A O 1
ATOM 759 N N . GLY A 1 99 ? -10.872 9.248 -3.729 1.00 98.12 99 GLY A N 1
ATOM 760 C CA . GLY A 1 99 ? -9.857 10.000 -2.991 1.00 98.12 99 GLY A CA 1
ATOM 761 C C . GLY A 1 99 ? -10.472 10.981 -1.992 1.00 98.12 99 GLY A C 1
ATOM 762 O O . GLY A 1 99 ? -10.129 10.969 -0.808 1.00 98.12 99 GLY A O 1
ATOM 763 N N . ALA A 1 100 ? -11.459 11.769 -2.425 1.00 97.38 100 ALA A N 1
ATOM 764 C CA . ALA A 1 100 ? -12.172 12.699 -1.552 1.00 97.38 100 ALA A CA 1
ATOM 765 C C . ALA A 1 100 ? -12.927 11.986 -0.413 1.00 97.38 100 ALA A C 1
ATOM 767 O O . ALA A 1 100 ? -12.931 12.461 0.726 1.00 97.38 100 ALA A O 1
ATOM 768 N N . ALA A 1 101 ? -13.551 10.836 -0.687 1.00 96.00 101 ALA A N 1
ATOM 769 C CA . ALA A 1 101 ? -14.231 10.027 0.320 1.00 96.00 101 ALA A CA 1
ATOM 770 C C . ALA A 1 101 ? -13.274 9.520 1.397 1.00 96.00 101 ALA A C 1
ATOM 772 O O . ALA A 1 101 ? -13.586 9.619 2.586 1.00 96.00 101 ALA A O 1
ATOM 773 N N . PHE A 1 102 ? -12.088 9.063 0.998 1.00 97.00 102 PHE A N 1
ATOM 774 C CA . PHE A 1 102 ? -11.052 8.670 1.939 1.00 97.00 102 PHE A CA 1
ATOM 775 C C . PHE A 1 102 ? -10.534 9.862 2.755 1.00 97.00 102 PHE A C 1
ATOM 777 O O . PHE A 1 102 ? -10.502 9.794 3.985 1.00 97.00 102 PHE A O 1
ATOM 784 N N . LEU A 1 103 ? -10.180 10.978 2.112 1.00 96.75 103 LEU A N 1
ATOM 785 C CA . LEU A 1 103 ? -9.621 12.146 2.803 1.00 96.75 103 LEU A CA 1
ATOM 786 C C . LEU A 1 103 ? -10.572 12.714 3.866 1.00 96.75 103 LEU A C 1
ATOM 788 O O . LEU A 1 103 ? -10.105 13.076 4.946 1.00 96.75 103 LEU A O 1
ATOM 792 N N . ARG A 1 104 ? -11.893 12.704 3.627 1.00 95.38 104 ARG A N 1
ATOM 793 C CA . ARG A 1 104 ? -12.915 13.137 4.604 1.00 95.38 104 ARG A CA 1
ATOM 794 C C . ARG A 1 104 ? -12.919 12.337 5.907 1.00 95.38 104 ARG A C 1
ATOM 796 O O . ARG A 1 104 ? -13.383 12.838 6.926 1.00 95.38 104 ARG A O 1
ATOM 803 N N . THR A 1 105 ? -12.399 11.110 5.913 1.00 94.81 105 THR A N 1
ATOM 804 C CA . THR A 1 105 ? -12.272 10.324 7.154 1.00 94.81 105 THR A CA 1
ATOM 805 C C . THR A 1 105 ? -11.205 10.896 8.099 1.00 94.81 105 THR A C 1
ATOM 807 O O . THR A 1 105 ? -11.227 10.614 9.299 1.00 94.81 105 THR A O 1
ATOM 810 N N . GLY A 1 106 ? -10.281 11.712 7.575 1.00 94.00 106 GLY A N 1
ATOM 811 C CA . GLY A 1 106 ? -9.255 12.425 8.329 1.00 94.00 106 GLY A CA 1
ATOM 812 C C . GLY A 1 106 ? -8.478 11.522 9.284 1.00 94.00 106 GLY A C 1
ATOM 813 O O . GLY A 1 106 ? -7.919 10.496 8.893 1.00 94.00 106 GLY A O 1
ATOM 814 N N . VAL A 1 107 ? -8.467 11.903 10.564 1.00 93.25 107 VAL A N 1
ATOM 815 C CA . VAL A 1 107 ? -7.754 11.165 11.616 1.00 93.25 107 VAL A CA 1
ATOM 816 C C . VAL A 1 107 ? -8.218 9.714 11.741 1.00 93.25 107 VAL A C 1
ATOM 818 O O . VAL A 1 107 ? -7.392 8.846 12.005 1.00 93.25 107 VAL A O 1
ATOM 821 N N . LEU A 1 108 ? -9.505 9.427 11.517 1.00 93.81 108 LEU A N 1
ATOM 822 C CA . LEU A 1 108 ? -10.034 8.072 11.641 1.00 93.81 108 LEU A CA 1
ATOM 823 C C . LEU A 1 108 ? -9.455 7.157 10.556 1.00 93.81 108 LEU A C 1
ATOM 825 O O . LEU A 1 108 ? -9.007 6.054 10.865 1.00 93.81 108 LEU A O 1
ATOM 829 N N . GLY A 1 109 ? -9.387 7.638 9.311 1.00 94.19 109 GLY A N 1
ATOM 830 C CA . GLY A 1 109 ? -8.755 6.905 8.212 1.00 94.19 109 GLY A CA 1
ATOM 831 C C . GLY A 1 109 ? -7.268 6.680 8.445 1.00 94.19 109 GLY A C 1
ATOM 832 O O . GLY A 1 109 ? -6.776 5.570 8.256 1.00 94.19 109 GLY A O 1
ATOM 833 N N . GLY A 1 110 ? -6.548 7.696 8.927 1.00 92.88 110 GLY A N 1
ATOM 834 C CA . GLY A 1 110 ? -5.130 7.545 9.253 1.00 92.88 110 GLY A CA 1
ATOM 835 C C . GLY A 1 110 ? -4.869 6.562 10.402 1.00 92.88 110 GLY A C 1
ATOM 836 O O . GLY A 1 110 ? -3.951 5.746 10.312 1.00 92.88 110 GLY A O 1
ATOM 837 N N . VAL A 1 111 ? -5.713 6.562 11.442 1.00 91.69 111 VAL A N 1
ATOM 838 C CA . VAL A 1 111 ? -5.652 5.562 12.522 1.00 91.69 111 VAL A CA 1
ATOM 839 C C . VAL A 1 111 ? -5.920 4.160 11.982 1.00 91.69 111 VAL A C 1
ATOM 841 O O . VAL A 1 111 ? -5.187 3.245 12.336 1.00 91.69 111 VAL A O 1
ATOM 844 N N . LEU A 1 112 ? -6.907 3.968 11.104 1.00 94.69 112 LEU A N 1
ATOM 845 C CA . LEU A 1 112 ? -7.187 2.658 10.505 1.00 94.69 112 LEU A CA 1
ATOM 846 C C . LEU A 1 112 ? -6.081 2.185 9.559 1.00 94.69 112 LEU A C 1
ATOM 848 O O . LEU A 1 112 ? -5.756 0.997 9.537 1.00 94.69 112 LEU A O 1
ATOM 852 N N . LEU A 1 113 ? -5.443 3.085 8.813 1.00 93.19 113 LEU A N 1
ATOM 853 C CA . LEU A 1 113 ? -4.271 2.712 8.026 1.00 93.19 113 LEU A CA 1
ATOM 854 C C . LEU A 1 113 ? -3.119 2.246 8.920 1.00 93.19 113 LEU A C 1
ATOM 856 O O . LEU A 1 113 ? -2.518 1.211 8.641 1.00 93.19 113 LEU A O 1
ATOM 860 N N . ALA A 1 114 ? -2.853 2.946 10.022 1.00 89.69 114 ALA A N 1
ATOM 861 C CA . ALA A 1 114 ? -1.778 2.578 10.936 1.00 89.69 114 ALA A CA 1
ATOM 862 C C . ALA A 1 114 ? -2.096 1.317 11.763 1.00 89.69 114 ALA A C 1
ATOM 864 O O . ALA A 1 114 ? -1.262 0.427 11.875 1.00 89.69 114 ALA A O 1
ATOM 865 N N . MET A 1 115 ? -3.286 1.238 12.359 1.00 89.25 115 MET A N 1
ATOM 866 C CA . MET A 1 115 ? -3.625 0.258 13.402 1.00 89.25 115 MET A CA 1
ATOM 867 C C . MET A 1 115 ? -4.419 -0.945 12.904 1.00 89.25 115 MET A C 1
ATOM 869 O O . MET A 1 115 ? -4.572 -1.920 13.634 1.00 89.25 115 MET A O 1
ATOM 873 N N . GLN A 1 116 ? -4.915 -0.903 11.670 1.00 92.31 116 GLN A N 1
ATOM 874 C CA . GLN A 1 116 ? -5.522 -2.063 11.034 1.00 92.31 116 GLN A CA 1
ATOM 875 C C . GLN A 1 116 ? -4.720 -2.474 9.814 1.00 92.31 116 GLN A C 1
ATOM 877 O O . GLN A 1 116 ? -4.175 -3.567 9.785 1.00 92.31 116 GLN A O 1
ATOM 882 N N . SER A 1 117 ? -4.630 -1.601 8.818 1.00 93.00 117 SER A N 1
ATOM 883 C CA . SER A 1 117 ? -4.139 -1.970 7.489 1.00 93.00 117 SER A CA 1
ATOM 884 C C . SER A 1 117 ? -2.673 -2.393 7.537 1.00 93.00 117 SER A C 1
ATOM 886 O O . SER A 1 117 ? -2.326 -3.478 7.085 1.00 93.00 117 SER A O 1
ATOM 888 N N . LEU A 1 118 ? -1.820 -1.596 8.183 1.00 91.38 118 LEU A N 1
ATOM 889 C CA . LEU A 1 118 ? -0.402 -1.913 8.334 1.00 91.38 118 LEU A CA 1
ATOM 890 C C . LEU A 1 118 ? -0.170 -3.174 9.184 1.00 91.38 118 LEU A C 1
ATOM 892 O O . LEU A 1 118 ? 0.640 -4.021 8.817 1.00 91.38 118 LEU A O 1
ATOM 896 N N . ILE A 1 119 ? -0.923 -3.335 10.277 1.00 93.25 119 ILE A N 1
ATOM 897 C CA . ILE A 1 119 ? -0.822 -4.506 11.159 1.00 93.25 119 ILE A CA 1
ATOM 898 C C . ILE A 1 119 ? -1.304 -5.789 10.452 1.00 93.25 119 ILE A C 1
ATOM 900 O O . ILE A 1 119 ? -0.654 -6.827 10.561 1.00 93.25 119 ILE A O 1
ATOM 904 N N . LEU A 1 120 ? -2.385 -5.719 9.667 1.00 93.06 120 LEU A N 1
ATOM 905 C CA . LEU A 1 120 ? -2.833 -6.817 8.801 1.00 93.06 120 LEU A CA 1
ATOM 906 C C . LEU A 1 120 ? -1.789 -7.157 7.732 1.00 93.06 120 LEU A C 1
ATOM 908 O O . LEU A 1 120 ? -1.563 -8.331 7.459 1.00 93.06 120 LEU A O 1
ATOM 912 N N . GLY A 1 121 ? -1.113 -6.154 7.165 1.00 92.62 121 GLY A N 1
ATOM 913 C CA . GLY A 1 121 ? 0.006 -6.375 6.247 1.00 92.62 121 GLY A CA 1
ATOM 914 C C . GLY A 1 121 ? 1.162 -7.135 6.903 1.00 92.62 121 GLY A C 1
ATOM 915 O O . GLY A 1 121 ? 1.700 -8.073 6.315 1.00 92.62 121 GLY A O 1
ATOM 916 N N . TYR A 1 122 ? 1.508 -6.802 8.153 1.00 93.88 122 TYR A N 1
ATOM 917 C CA . TYR A 1 122 ? 2.540 -7.519 8.914 1.00 93.88 122 TYR A CA 1
ATOM 918 C C . TYR A 1 122 ? 2.161 -8.963 9.243 1.00 93.88 122 TYR A C 1
ATOM 920 O O . TYR A 1 122 ? 3.054 -9.793 9.422 1.00 93.88 122 TYR A O 1
ATOM 928 N N . ALA A 1 123 ? 0.865 -9.279 9.293 1.00 93.25 123 ALA A N 1
ATOM 929 C CA . ALA A 1 123 ? 0.371 -10.628 9.546 1.00 93.25 123 ALA A CA 1
ATOM 930 C C . ALA A 1 123 ? 0.687 -11.620 8.416 1.00 93.25 123 ALA A C 1
ATOM 932 O O . ALA A 1 123 ? 0.555 -12.818 8.638 1.00 93.25 123 ALA A O 1
ATOM 933 N N . SER A 1 124 ? 1.097 -11.152 7.227 1.00 92.81 124 SER A N 1
ATOM 934 C CA . SER A 1 124 ? 1.512 -12.027 6.127 1.00 92.81 124 SER A CA 1
ATOM 935 C C . SER A 1 124 ? 2.951 -12.515 6.322 1.00 92.81 124 SER A C 1
ATOM 937 O O . SER A 1 124 ? 3.880 -11.725 6.128 1.00 92.81 124 SER A O 1
ATOM 939 N N . PRO A 1 125 ? 3.182 -13.809 6.622 1.00 85.00 125 PRO A N 1
ATOM 940 C CA . PRO A 1 125 ? 4.519 -14.337 6.904 1.00 85.00 125 PRO A CA 1
ATOM 941 C C . PRO A 1 125 ? 5.431 -14.395 5.671 1.00 85.00 125 PRO A C 1
ATOM 943 O O . PRO A 1 125 ? 6.602 -14.719 5.791 1.00 85.00 125 PRO A O 1
ATOM 946 N N . GLY A 1 126 ? 4.932 -14.121 4.463 1.00 87.94 126 GLY A N 1
ATOM 947 C CA . GLY A 1 126 ? 5.798 -13.902 3.300 1.00 87.94 126 GLY A CA 1
ATOM 948 C C . GLY A 1 126 ? 5.762 -12.459 2.796 1.00 87.94 126 GLY A C 1
ATOM 949 O O . GLY A 1 126 ? 6.799 -11.931 2.395 1.00 87.94 126 GLY A O 1
ATOM 950 N N . GLY A 1 127 ? 4.611 -11.783 2.890 1.00 89.25 127 GLY A N 1
ATOM 951 C CA . GLY A 1 127 ? 4.468 -10.382 2.488 1.00 89.25 127 GLY A CA 1
ATOM 952 C C . GLY A 1 127 ? 5.260 -9.410 3.368 1.00 89.25 127 GLY A C 1
ATOM 953 O O . GLY A 1 127 ? 5.706 -8.370 2.887 1.00 89.25 127 GLY A O 1
ATOM 954 N N . ASN A 1 128 ? 5.504 -9.753 4.638 1.00 91.56 128 ASN A N 1
ATOM 955 C CA . ASN A 1 128 ? 6.262 -8.909 5.563 1.00 91.56 128 ASN A CA 1
ATOM 956 C C . ASN A 1 128 ? 7.794 -9.010 5.391 1.00 91.56 128 ASN A C 1
ATOM 958 O O . ASN A 1 128 ? 8.524 -8.097 5.787 1.00 91.56 128 ASN A O 1
ATOM 962 N N . LYS A 1 129 ? 8.299 -10.082 4.766 1.00 92.88 129 LYS A N 1
ATOM 963 C CA . LYS A 1 129 ? 9.734 -10.404 4.717 1.00 92.88 129 LYS A CA 1
ATOM 964 C C . LYS A 1 129 ? 10.575 -9.367 3.978 1.00 92.88 129 LYS A C 1
ATOM 966 O O . LYS A 1 129 ? 11.631 -9.015 4.504 1.00 92.88 129 LYS A O 1
ATOM 971 N N . PRO A 1 130 ? 10.143 -8.790 2.837 1.00 90.69 130 PRO A N 1
ATOM 972 C CA . PRO A 1 130 ? 10.891 -7.707 2.199 1.00 90.69 130 PRO A CA 1
ATOM 973 C C . PRO A 1 130 ? 11.146 -6.520 3.139 1.00 90.69 130 PRO A C 1
ATOM 975 O O . PRO A 1 130 ? 12.193 -5.876 3.064 1.00 90.69 130 PRO A O 1
ATOM 978 N N . LEU A 1 131 ? 10.224 -6.251 4.068 1.00 87.44 131 LEU A N 1
ATOM 979 C CA . LEU A 1 131 ? 10.368 -5.170 5.037 1.00 87.44 131 LEU A CA 1
ATOM 980 C C . LEU A 1 131 ? 11.452 -5.479 6.073 1.00 87.44 131 LEU A C 1
ATOM 982 O O . LEU A 1 131 ? 12.276 -4.608 6.362 1.00 87.44 131 LEU A O 1
ATOM 986 N N . VAL A 1 132 ? 11.479 -6.716 6.574 1.00 86.94 132 VAL A N 1
ATOM 987 C CA . VAL A 1 132 ? 12.504 -7.202 7.509 1.00 86.94 132 VAL A CA 1
ATOM 988 C C . VAL A 1 132 ? 13.875 -7.225 6.848 1.00 86.94 132 VAL A C 1
ATOM 990 O O . VAL A 1 132 ? 14.821 -6.658 7.387 1.00 86.94 132 VAL A O 1
ATOM 993 N N . PHE A 1 133 ? 13.973 -7.782 5.640 1.00 84.31 133 PHE A N 1
ATOM 994 C CA . PHE A 1 133 ? 15.225 -7.852 4.883 1.00 84.31 133 PHE A CA 1
ATOM 995 C C . PHE A 1 133 ? 15.808 -6.474 4.578 1.00 84.31 133 PHE A C 1
ATOM 997 O O . PHE A 1 133 ? 17.025 -6.307 4.591 1.00 84.31 133 PHE A O 1
ATOM 1004 N N . SER A 1 134 ? 14.953 -5.479 4.327 1.00 76.88 134 SER A N 1
ATOM 1005 C CA . SER A 1 134 ? 15.417 -4.115 4.082 1.00 76.88 134 SER A CA 1
ATOM 1006 C C . SER A 1 134 ? 16.027 -3.439 5.317 1.00 76.88 134 SER A C 1
ATOM 1008 O O . SER A 1 134 ? 16.742 -2.450 5.159 1.00 76.88 134 SER A O 1
ATOM 1010 N N . GLY A 1 135 ? 15.695 -3.900 6.532 1.00 66.69 135 GLY A N 1
ATOM 1011 C CA . GLY A 1 135 ? 16.086 -3.301 7.818 1.00 66.69 135 GLY A CA 1
ATOM 1012 C C . GLY A 1 135 ? 15.437 -1.941 8.133 1.00 66.69 135 GLY A C 1
ATOM 1013 O O . GLY A 1 135 ? 15.380 -1.517 9.288 1.00 66.69 135 GLY A O 1
ATOM 1014 N N . ARG A 1 136 ? 14.867 -1.260 7.128 1.00 62.09 136 ARG 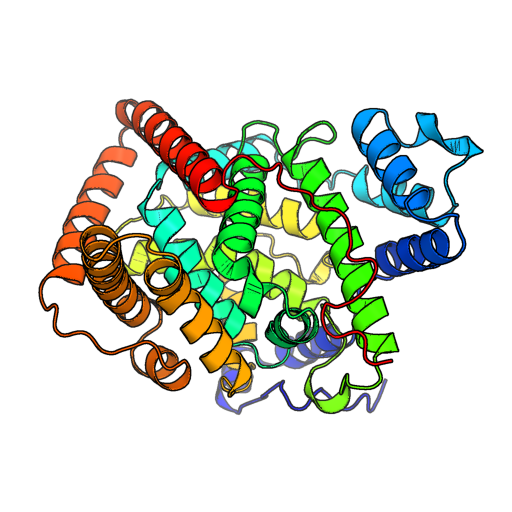A N 1
ATOM 1015 C CA . ARG A 1 136 ? 14.427 0.142 7.224 1.00 62.09 136 ARG A CA 1
ATOM 1016 C C . ARG A 1 136 ? 13.283 0.370 8.208 1.00 62.09 136 ARG A C 1
ATOM 1018 O O . ARG A 1 136 ? 13.227 1.439 8.808 1.00 62.09 136 ARG A O 1
ATOM 1025 N N . LEU A 1 137 ? 12.365 -0.585 8.390 1.00 59.06 137 LEU A N 1
ATOM 1026 C CA . LEU A 1 137 ? 11.255 -0.399 9.336 1.00 59.06 137 LEU A CA 1
ATOM 1027 C C . LEU A 1 137 ? 11.697 -0.462 10.797 1.00 59.06 137 LEU A C 1
ATOM 1029 O O . LEU A 1 137 ? 11.142 0.268 11.613 1.00 59.06 137 LEU A O 1
ATOM 1033 N N . ARG A 1 138 ? 12.722 -1.257 11.122 1.00 58.97 138 ARG A N 1
ATOM 1034 C CA . ARG A 1 138 ? 13.265 -1.311 12.484 1.00 58.97 138 ARG A CA 1
ATOM 1035 C C . ARG A 1 138 ? 13.920 0.015 12.874 1.00 58.97 138 ARG A C 1
ATOM 1037 O O . ARG A 1 138 ? 13.802 0.453 14.012 1.00 58.97 138 ARG A O 1
ATOM 1044 N N . GLU A 1 139 ? 14.586 0.657 11.919 1.00 60.19 139 GLU A N 1
ATOM 1045 C CA . GLU A 1 139 ? 15.421 1.838 12.164 1.00 60.19 139 GLU A CA 1
ATOM 1046 C C . GLU A 1 139 ? 14.705 3.166 11.878 1.00 60.19 139 GLU A C 1
ATOM 1048 O O . GLU A 1 139 ? 15.077 4.201 12.424 1.00 60.19 139 GLU A O 1
ATOM 1053 N N . GLN A 1 140 ? 13.687 3.164 11.009 1.00 70.06 140 GLN A N 1
ATOM 1054 C CA . GLN A 1 140 ? 13.088 4.382 10.448 1.00 70.06 140 GLN A CA 1
ATOM 1055 C C . GLN A 1 140 ? 11.552 4.305 10.341 1.00 70.06 140 GLN A C 1
ATOM 1057 O O . GLN A 1 140 ? 10.965 4.888 9.426 1.00 70.06 140 GLN A O 1
ATOM 1062 N N . ALA A 1 141 ? 10.880 3.619 11.277 1.00 75.56 141 ALA A N 1
ATOM 1063 C CA . ALA A 1 141 ? 9.418 3.455 11.291 1.00 75.56 141 ALA A CA 1
ATOM 1064 C C . ALA A 1 141 ? 8.650 4.778 11.077 1.00 75.56 141 ALA A C 1
ATOM 1066 O O . ALA A 1 141 ? 7.777 4.852 10.214 1.00 75.56 141 ALA A O 1
ATOM 1067 N N . GLY A 1 142 ? 9.026 5.851 11.787 1.00 78.38 142 GLY A N 1
ATOM 1068 C CA . GLY A 1 142 ? 8.389 7.169 11.643 1.00 78.38 142 GLY A CA 1
ATOM 1069 C C . GLY A 1 142 ? 8.511 7.759 10.232 1.00 78.38 142 GLY A C 1
ATOM 1070 O O . GLY A 1 142 ? 7.525 8.243 9.676 1.00 78.38 142 GLY A O 1
ATOM 1071 N N . ARG A 1 143 ? 9.690 7.633 9.607 1.00 82.88 143 ARG A N 1
ATOM 1072 C CA . ARG A 1 143 ? 9.917 8.084 8.226 1.00 82.88 143 ARG A CA 1
ATOM 1073 C C . ARG A 1 143 ? 9.083 7.284 7.233 1.00 82.88 143 ARG A C 1
ATOM 1075 O O . ARG A 1 143 ? 8.461 7.870 6.355 1.00 82.88 143 ARG A O 1
ATOM 1082 N N . ARG A 1 144 ? 9.023 5.960 7.391 1.00 83.94 144 ARG A N 1
ATOM 1083 C CA . ARG A 1 144 ? 8.225 5.075 6.527 1.00 83.94 144 ARG A CA 1
ATOM 1084 C C . ARG A 1 144 ? 6.725 5.352 6.640 1.00 83.94 144 ARG A C 1
ATOM 1086 O O . ARG A 1 144 ? 6.027 5.329 5.625 1.00 83.94 144 ARG A O 1
ATOM 1093 N N . LEU A 1 145 ? 6.237 5.683 7.836 1.00 86.00 145 LEU A N 1
ATOM 1094 C CA . LEU A 1 145 ? 4.869 6.176 8.030 1.00 86.00 145 LEU A CA 1
ATOM 1095 C C . LEU A 1 145 ? 4.646 7.515 7.313 1.00 86.00 145 LEU A C 1
ATOM 1097 O O . LEU A 1 145 ? 3.610 7.694 6.674 1.00 86.00 145 LEU A O 1
ATOM 1101 N N . GLY A 1 146 ? 5.622 8.427 7.355 1.00 90.50 146 GLY A N 1
ATOM 1102 C CA . GLY A 1 146 ? 5.597 9.680 6.594 1.00 90.50 146 GLY A CA 1
ATOM 1103 C C . GLY A 1 146 ? 5.553 9.468 5.076 1.00 90.50 146 GLY A C 1
ATOM 1104 O O . GLY A 1 146 ? 4.720 10.066 4.399 1.00 90.50 146 GLY A O 1
ATOM 1105 N N . GLU A 1 147 ? 6.390 8.576 4.540 1.00 92.06 147 GLU A N 1
ATOM 1106 C CA . GLU A 1 147 ? 6.419 8.203 3.115 1.00 92.06 147 GLU A CA 1
ATOM 1107 C C . GLU A 1 147 ? 5.096 7.556 2.673 1.00 92.06 147 GLU A C 1
ATOM 1109 O O . GLU A 1 147 ? 4.537 7.924 1.640 1.00 92.06 147 GLU A O 1
ATOM 1114 N N . THR A 1 148 ? 4.537 6.658 3.488 1.00 92.19 148 THR A N 1
ATOM 1115 C CA . THR A 1 148 ? 3.229 6.035 3.215 1.00 92.19 148 THR A CA 1
ATOM 1116 C C . THR A 1 148 ? 2.105 7.070 3.260 1.00 92.19 148 THR A C 1
ATOM 1118 O O . THR A 1 148 ? 1.258 7.099 2.373 1.00 92.19 148 THR A O 1
ATOM 1121 N N . SER A 1 149 ? 2.127 7.980 4.240 1.00 94.62 149 SER A N 1
ATOM 1122 C CA . SER A 1 149 ? 1.157 9.080 4.329 1.00 94.62 149 SER A CA 1
ATOM 1123 C C . SER A 1 149 ? 1.241 10.001 3.113 1.00 94.62 149 SER A C 1
ATOM 1125 O O . SER A 1 149 ? 0.217 10.428 2.584 1.00 94.62 149 SER A O 1
ATOM 1127 N N . ARG A 1 150 ? 2.459 10.270 2.628 1.00 96.62 150 ARG A N 1
ATOM 1128 C CA . ARG A 1 150 ? 2.710 11.069 1.426 1.00 96.62 150 ARG A CA 1
ATOM 1129 C C . ARG A 1 150 ? 2.163 10.403 0.167 1.00 96.62 150 ARG A C 1
ATOM 1131 O O . ARG A 1 150 ? 1.614 11.107 -0.681 1.00 96.62 150 ARG A O 1
ATOM 1138 N N . PHE A 1 151 ? 2.320 9.087 0.053 1.00 97.19 151 PHE A N 1
ATOM 1139 C CA . PHE A 1 151 ? 1.770 8.302 -1.047 1.00 97.19 151 PHE A CA 1
ATOM 1140 C C . PHE A 1 151 ? 0.239 8.331 -1.033 1.00 97.19 151 PHE A C 1
ATOM 1142 O O . PHE A 1 151 ? -0.369 8.802 -1.991 1.00 97.19 151 PHE A O 1
ATOM 1149 N N . VAL A 1 152 ? -0.372 7.928 0.085 1.00 96.69 152 VAL A N 1
ATOM 1150 C CA . VAL A 1 152 ? -1.832 7.877 0.256 1.00 96.69 152 VAL A CA 1
ATOM 1151 C C . VAL A 1 152 ? -2.474 9.240 -0.003 1.00 96.69 152 VAL A C 1
ATOM 1153 O O . VAL A 1 152 ? -3.474 9.334 -0.716 1.00 96.69 152 VAL A O 1
ATOM 1156 N N . TYR A 1 153 ? -1.889 10.313 0.533 1.00 97.56 153 TYR A N 1
ATOM 1157 C CA . TYR A 1 153 ? -2.410 11.659 0.326 1.00 97.56 153 TYR A CA 1
ATOM 1158 C C . TYR A 1 153 ? -2.383 12.071 -1.149 1.00 97.56 153 TYR A C 1
ATOM 1160 O O . TYR A 1 153 ? -3.361 12.648 -1.620 1.00 97.56 153 TYR A O 1
ATOM 1168 N N . ALA A 1 154 ? -1.310 11.749 -1.881 1.00 98.25 154 ALA A N 1
ATOM 1169 C CA . ALA A 1 154 ? -1.171 12.115 -3.289 1.00 98.25 154 ALA A CA 1
ATOM 1170 C C . ALA A 1 154 ? -2.051 11.312 -4.237 1.00 98.25 154 ALA A C 1
ATOM 1172 O O . ALA A 1 154 ? -2.633 11.906 -5.139 1.00 98.25 154 ALA A O 1
ATOM 1173 N N . VAL A 1 155 ? -2.200 10.001 -4.029 1.00 98.44 155 VAL A N 1
ATOM 1174 C CA . VAL A 1 155 ? -3.139 9.207 -4.842 1.00 98.44 155 VAL A CA 1
ATOM 1175 C C . VAL A 1 155 ? -4.588 9.635 -4.605 1.00 98.44 155 VAL A C 1
ATOM 1177 O O . VAL A 1 155 ? -5.406 9.547 -5.511 1.00 98.44 155 VAL A O 1
ATOM 1180 N N . SER A 1 156 ? -4.887 10.159 -3.411 1.00 98.31 156 SER A N 1
ATOM 1181 C CA . SER A 1 156 ? -6.224 10.635 -3.045 1.00 98.31 156 SER A CA 1
ATOM 1182 C C . SER A 1 156 ? -6.509 12.083 -3.466 1.00 98.31 156 SER A C 1
ATOM 1184 O O . SER A 1 156 ? -7.631 12.550 -3.272 1.00 98.31 156 SER A O 1
ATOM 1186 N N . GLN A 1 157 ? -5.525 12.822 -3.997 1.00 98.25 157 GLN A N 1
ATOM 1187 C CA . GLN A 1 157 ? -5.763 14.179 -4.499 1.00 98.25 157 GLN A CA 1
ATOM 1188 C C . GLN A 1 157 ? -6.583 14.156 -5.788 1.00 98.25 157 GLN A C 1
ATOM 1190 O O . GLN A 1 157 ? -6.468 13.238 -6.602 1.00 98.25 157 GLN A O 1
ATOM 1195 N N . ALA A 1 158 ? -7.332 15.235 -6.023 1.00 97.31 158 ALA A N 1
ATOM 1196 C CA . ALA A 1 158 ? -7.960 15.476 -7.314 1.00 97.31 158 ALA A CA 1
ATOM 1197 C C . ALA A 1 158 ? -6.905 15.441 -8.430 1.00 97.31 158 ALA A C 1
ATOM 1199 O O . ALA A 1 158 ? -5.878 16.116 -8.355 1.00 97.31 158 ALA A O 1
ATOM 1200 N N . ASN A 1 159 ? -7.155 14.631 -9.459 1.00 98.38 159 ASN A N 1
ATOM 1201 C CA . ASN A 1 159 ? -6.234 14.353 -10.560 1.00 98.38 159 ASN A CA 1
ATOM 1202 C C . ASN A 1 159 ? -4.865 13.788 -10.131 1.00 98.38 159 ASN A C 1
ATOM 1204 O O . ASN A 1 159 ? -3.957 13.704 -10.957 1.00 98.38 159 ASN A O 1
ATOM 1208 N N . GLY A 1 160 ? -4.714 13.339 -8.881 1.00 98.38 160 GLY A N 1
ATOM 1209 C CA . GLY A 1 160 ? -3.463 12.794 -8.352 1.00 98.38 160 GLY A CA 1
ATOM 1210 C C . GLY A 1 160 ? -2.987 11.553 -9.106 1.00 98.38 160 GLY A C 1
ATOM 1211 O O . GLY A 1 160 ? -1.785 11.351 -9.256 1.00 98.38 160 GLY A O 1
ATOM 1212 N N . MET A 1 161 ? -3.926 10.774 -9.646 1.00 98.62 161 MET A N 1
ATOM 1213 C CA . MET A 1 161 ? -3.658 9.580 -10.453 1.00 98.62 161 MET A CA 1
ATOM 1214 C C . MET A 1 161 ? -3.708 9.811 -11.971 1.00 98.62 161 MET A C 1
ATOM 1216 O O . MET A 1 161 ? -3.510 8.870 -12.735 1.00 98.62 161 MET A O 1
ATOM 1220 N N . ARG A 1 162 ? -3.938 11.042 -12.450 1.00 98.25 162 ARG A N 1
ATOM 1221 C CA . ARG A 1 162 ? -3.735 11.348 -13.878 1.00 98.25 162 ARG A CA 1
ATOM 1222 C C . ARG A 1 162 ? -2.256 11.164 -14.229 1.00 98.25 162 ARG A C 1
ATOM 1224 O O . ARG A 1 162 ? -1.404 11.233 -13.352 1.00 98.25 162 ARG A O 1
ATOM 1231 N N . ARG A 1 163 ? -1.930 11.014 -15.515 1.00 96.56 163 ARG A N 1
ATOM 1232 C CA . ARG A 1 163 ? -0.548 10.791 -15.980 1.00 96.56 163 ARG A CA 1
ATOM 1233 C C . ARG A 1 163 ? 0.473 11.822 -15.465 1.00 96.56 163 ARG A C 1
ATOM 1235 O O . ARG A 1 163 ? 1.607 11.461 -15.159 1.00 96.56 163 ARG A O 1
ATOM 1242 N N . SER A 1 164 ? 0.088 13.093 -15.367 1.00 94.75 164 SER A N 1
ATOM 1243 C CA . SER A 1 164 ? 0.918 14.181 -14.820 1.00 94.75 164 SER A CA 1
ATOM 1244 C C . SER A 1 164 ? 0.747 14.386 -13.309 1.00 94.75 164 SER A C 1
ATOM 1246 O O . SER A 1 164 ? 1.307 15.319 -12.739 1.00 94.75 164 SER A O 1
ATOM 1248 N N . GLY A 1 165 ? -0.084 13.565 -12.671 1.00 97.81 165 GLY A N 1
ATOM 1249 C CA . GLY A 1 165 ? -0.385 13.613 -11.254 1.00 97.81 165 GLY A CA 1
ATOM 1250 C C . GLY A 1 165 ? 0.750 13.033 -10.419 1.00 97.81 165 GLY A C 1
ATOM 1251 O O . GLY A 1 165 ? 1.429 12.073 -10.785 1.00 97.81 165 GLY A O 1
ATOM 1252 N N . ASP A 1 166 ? 0.950 13.627 -9.255 1.00 97.25 166 ASP A N 1
ATOM 1253 C CA . ASP A 1 166 ? 2.017 13.243 -8.341 1.00 97.25 166 ASP A CA 1
ATOM 1254 C C . ASP A 1 166 ? 1.778 11.858 -7.702 1.00 97.25 166 ASP A C 1
ATOM 1256 O O . ASP A 1 166 ? 2.721 11.095 -7.505 1.00 97.25 166 ASP A O 1
ATOM 1260 N N . GLY A 1 167 ? 0.517 11.471 -7.475 1.00 98.38 167 GLY A N 1
ATOM 1261 C CA . GLY A 1 167 ? 0.156 10.118 -7.043 1.00 98.38 167 GLY A CA 1
ATOM 1262 C C . GLY A 1 167 ? 0.538 9.053 -8.075 1.00 98.38 167 GLY A C 1
ATOM 1263 O O . GLY A 1 167 ? 1.127 8.033 -7.713 1.00 98.38 167 GLY A O 1
ATOM 1264 N N . PHE A 1 168 ? 0.294 9.314 -9.363 1.00 98.75 168 PHE A N 1
ATOM 1265 C CA . PHE A 1 168 ? 0.732 8.447 -10.459 1.00 98.75 168 PHE A CA 1
ATOM 1266 C C . PHE A 1 168 ? 2.259 8.315 -10.481 1.00 98.75 168 PHE A C 1
ATOM 1268 O O . PHE A 1 168 ? 2.783 7.201 -10.462 1.00 98.75 168 PHE A O 1
ATOM 1275 N N . ALA A 1 169 ? 2.982 9.439 -10.436 1.00 98.38 169 ALA A N 1
ATOM 1276 C CA . ALA A 1 169 ? 4.443 9.435 -10.450 1.00 98.38 169 ALA A CA 1
ATOM 1277 C C . ALA A 1 169 ? 5.033 8.647 -9.270 1.00 98.38 169 ALA A C 1
ATOM 1279 O O . ALA A 1 169 ? 5.954 7.850 -9.457 1.00 98.38 169 ALA A O 1
ATOM 1280 N N . ILE A 1 170 ? 4.485 8.817 -8.063 1.00 98.44 170 ILE A N 1
ATOM 1281 C CA . ILE A 1 170 ? 4.901 8.034 -6.895 1.00 98.44 170 ILE A CA 1
ATOM 1282 C C . ILE A 1 170 ? 4.573 6.554 -7.089 1.00 98.44 170 ILE A C 1
ATOM 1284 O O . ILE A 1 170 ? 5.423 5.721 -6.792 1.00 98.44 170 ILE A O 1
ATOM 1288 N N . THR A 1 171 ? 3.397 6.212 -7.621 1.00 98.75 171 THR A N 1
ATOM 1289 C CA . THR A 1 171 ? 3.006 4.813 -7.869 1.00 98.75 171 THR A CA 1
ATOM 1290 C C . THR A 1 171 ? 4.013 4.108 -8.783 1.00 98.75 171 THR A C 1
ATOM 1292 O O . THR A 1 171 ? 4.477 3.017 -8.455 1.00 98.75 171 THR A O 1
ATOM 1295 N N . VAL A 1 172 ? 4.440 4.756 -9.873 1.00 98.56 172 VAL A N 1
ATOM 1296 C CA . VAL A 1 172 ? 5.464 4.206 -10.780 1.00 98.56 172 VAL A CA 1
ATOM 1297 C C . VAL A 1 172 ? 6.829 4.096 -10.088 1.00 98.56 172 VAL A C 1
ATOM 1299 O O . VAL A 1 172 ? 7.505 3.075 -10.215 1.00 98.56 172 VAL A O 1
ATOM 1302 N N . LYS A 1 173 ? 7.240 5.097 -9.295 1.00 98.25 173 LYS A N 1
ATOM 1303 C CA . LYS A 1 173 ? 8.482 5.011 -8.499 1.00 98.25 173 LYS A CA 1
ATOM 1304 C C . LYS A 1 173 ? 8.437 3.842 -7.510 1.00 98.25 173 LYS A C 1
ATOM 1306 O O . LYS A 1 173 ? 9.419 3.116 -7.381 1.00 98.25 173 LYS A O 1
ATOM 1311 N N . VAL A 1 174 ? 7.295 3.613 -6.859 1.00 97.94 174 VAL A N 1
ATOM 1312 C CA . VAL A 1 174 ? 7.088 2.479 -5.948 1.00 97.94 174 VAL A CA 1
ATOM 1313 C C . VA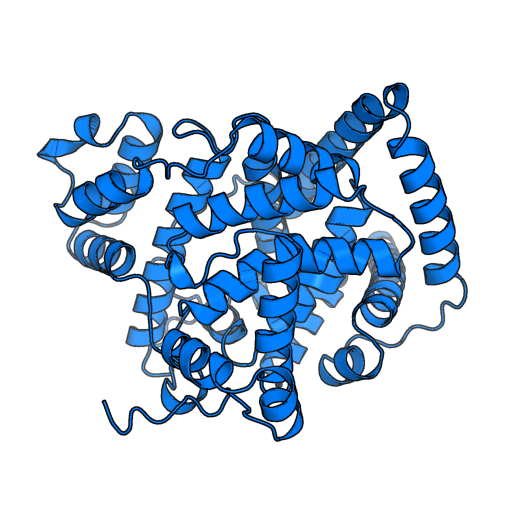L A 1 174 ? 7.127 1.145 -6.702 1.00 97.94 174 VAL A C 1
ATOM 1315 O O . VAL A 1 174 ? 7.758 0.213 -6.209 1.00 97.94 174 VAL A O 1
ATOM 1318 N N . ARG A 1 175 ? 6.554 1.053 -7.910 1.00 98.38 175 ARG A N 1
ATOM 1319 C CA . ARG A 1 175 ? 6.660 -0.132 -8.785 1.00 98.38 175 ARG A CA 1
ATOM 1320 C C . ARG A 1 175 ? 8.123 -0.496 -9.073 1.00 98.38 175 ARG A C 1
ATOM 1322 O O . ARG A 1 175 ? 8.524 -1.642 -8.876 1.00 98.38 175 ARG A O 1
ATOM 1329 N N . ILE A 1 176 ? 8.953 0.490 -9.421 1.00 98.25 176 ILE A N 1
ATOM 1330 C CA . ILE A 1 176 ? 10.401 0.286 -9.618 1.00 98.25 176 ILE A CA 1
ATOM 1331 C C . ILE A 1 176 ? 11.121 -0.043 -8.303 1.00 98.25 176 ILE A C 1
ATOM 1333 O O . ILE A 1 176 ? 11.988 -0.917 -8.273 1.00 98.25 176 ILE A O 1
ATOM 1337 N N . MET A 1 177 ? 10.749 0.598 -7.191 1.00 96.31 177 MET A N 1
ATOM 1338 C CA . MET A 1 177 ? 11.281 0.261 -5.867 1.00 96.31 177 MET A CA 1
ATOM 1339 C C . MET A 1 177 ? 10.981 -1.199 -5.497 1.00 96.31 177 MET A C 1
ATOM 1341 O O . MET A 1 177 ? 11.858 -1.869 -4.958 1.00 96.31 177 MET A O 1
ATOM 1345 N N . HIS A 1 178 ? 9.783 -1.710 -5.794 1.00 97.38 178 HIS A N 1
ATOM 1346 C CA . HIS A 1 178 ? 9.422 -3.106 -5.550 1.00 97.38 178 HIS A CA 1
ATOM 1347 C C . HIS A 1 178 ? 10.299 -4.073 -6.352 1.00 97.38 178 HIS A C 1
ATOM 1349 O O . HIS A 1 178 ? 10.852 -5.003 -5.766 1.00 97.38 178 HIS A O 1
ATOM 1355 N N . ALA A 1 179 ? 10.493 -3.826 -7.649 1.00 97.81 179 ALA A N 1
ATOM 1356 C CA . ALA A 1 179 ? 11.392 -4.627 -8.482 1.00 97.81 179 ALA A CA 1
ATOM 1357 C C . ALA A 1 179 ? 12.844 -4.605 -7.962 1.00 97.81 179 ALA A C 1
ATOM 1359 O O . ALA A 1 179 ? 13.483 -5.648 -7.827 1.00 97.81 179 ALA A O 1
ATOM 1360 N N . GLN A 1 180 ? 13.347 -3.438 -7.547 1.00 96.19 180 GLN A N 1
ATOM 1361 C CA . GLN A 1 180 ? 14.690 -3.325 -6.969 1.00 96.19 180 GLN A CA 1
ATOM 1362 C C . GLN A 1 180 ? 14.817 -4.060 -5.633 1.00 96.19 180 GLN A C 1
ATOM 1364 O O . GLN A 1 180 ? 15.804 -4.759 -5.410 1.00 96.19 180 GLN A O 1
ATOM 1369 N N . VAL A 1 181 ? 13.827 -3.953 -4.744 1.00 95.00 181 VAL A N 1
ATOM 1370 C CA . VAL A 1 181 ? 13.823 -4.722 -3.491 1.00 95.00 181 VAL A CA 1
ATOM 1371 C C . VAL A 1 181 ? 13.803 -6.218 -3.791 1.00 95.00 181 VAL A C 1
ATOM 1373 O O . VAL A 1 181 ? 14.577 -6.957 -3.190 1.00 95.00 181 VAL A O 1
ATOM 1376 N N . ARG A 1 182 ? 12.981 -6.671 -4.742 1.00 96.31 182 ARG A N 1
ATOM 1377 C CA . ARG A 1 182 ? 12.919 -8.075 -5.165 1.00 96.31 182 ARG A CA 1
ATOM 1378 C C . ARG A 1 182 ? 14.273 -8.574 -5.669 1.00 96.31 182 ARG A C 1
ATOM 1380 O O . ARG A 1 182 ? 14.729 -9.625 -5.220 1.00 96.31 182 ARG A O 1
ATOM 1387 N N . ARG A 1 183 ? 14.950 -7.804 -6.525 1.00 95.06 183 ARG A N 1
ATOM 1388 C CA . ARG A 1 183 ? 16.307 -8.097 -7.010 1.00 95.06 183 ARG A CA 1
ATOM 1389 C C . ARG A 1 183 ? 17.316 -8.220 -5.866 1.00 95.06 183 ARG A C 1
ATOM 1391 O O . ARG A 1 183 ? 18.028 -9.217 -5.791 1.00 95.06 183 ARG A O 1
ATOM 1398 N N . LEU A 1 184 ? 17.346 -7.256 -4.944 1.00 93.56 184 LEU A N 1
ATOM 1399 C CA . LEU A 1 184 ? 18.255 -7.281 -3.791 1.00 93.56 184 LEU A CA 1
ATOM 1400 C C . LEU A 1 184 ? 17.967 -8.453 -2.839 1.00 93.56 184 LEU A C 1
ATOM 1402 O O . LEU A 1 184 ? 18.891 -9.098 -2.348 1.00 93.56 184 LEU A O 1
ATOM 1406 N N . VAL A 1 185 ? 16.690 -8.759 -2.591 1.00 92.62 185 VAL A N 1
ATOM 1407 C CA . VAL A 1 185 ? 16.284 -9.911 -1.775 1.00 92.62 185 VAL A CA 1
ATOM 1408 C C . VAL A 1 185 ? 16.750 -11.219 -2.415 1.00 92.62 185 VAL A C 1
ATOM 1410 O O . VAL A 1 185 ? 17.335 -12.047 -1.717 1.00 92.62 185 VAL A O 1
ATOM 1413 N N . ARG A 1 186 ? 16.553 -11.396 -3.728 1.00 92.69 186 ARG A N 1
ATOM 1414 C CA . ARG A 1 186 ? 17.039 -12.575 -4.467 1.00 92.69 186 ARG A CA 1
ATOM 1415 C C . ARG A 1 186 ? 18.563 -12.693 -4.386 1.00 92.69 186 ARG A C 1
ATOM 1417 O O . ARG A 1 186 ? 19.072 -13.761 -4.062 1.00 92.69 186 ARG A O 1
ATOM 1424 N N . ALA A 1 187 ? 19.277 -11.588 -4.605 1.00 92.12 187 ALA A N 1
ATOM 1425 C CA . ALA A 1 187 ? 20.737 -11.548 -4.553 1.00 92.12 187 ALA A CA 1
ATOM 1426 C C . ALA A 1 187 ? 21.309 -11.864 -3.160 1.00 92.12 187 ALA A C 1
ATOM 1428 O O . ALA A 1 187 ? 22.429 -12.348 -3.066 1.00 92.12 187 ALA A O 1
ATOM 1429 N N . SER A 1 188 ? 20.544 -11.640 -2.086 1.00 90.69 188 SER A N 1
ATOM 1430 C CA . SER A 1 188 ? 21.001 -11.912 -0.716 1.00 90.69 188 SER A CA 1
ATOM 1431 C C . SER A 1 188 ? 21.188 -13.397 -0.381 1.00 90.69 188 SER A C 1
ATOM 1433 O O . SER A 1 188 ? 21.685 -13.707 0.695 1.00 90.69 188 SER A O 1
ATOM 1435 N N . GLY A 1 189 ? 20.689 -14.325 -1.210 1.00 89.50 189 GLY A N 1
ATOM 1436 C CA . GLY A 1 189 ? 20.757 -15.773 -0.957 1.00 89.50 189 GLY A CA 1
ATOM 1437 C C . GLY A 1 189 ? 19.940 -16.280 0.245 1.00 89.50 189 GLY A C 1
ATOM 1438 O O . GLY A 1 189 ? 19.808 -17.485 0.434 1.00 89.50 189 GLY A O 1
ATOM 1439 N N . ARG A 1 190 ? 19.349 -15.385 1.048 1.00 89.69 190 ARG A N 1
ATOM 1440 C CA . ARG A 1 190 ? 18.566 -15.714 2.253 1.00 89.69 190 ARG A CA 1
ATOM 1441 C C . ARG A 1 190 ? 17.077 -15.947 1.973 1.00 89.69 190 ARG A C 1
ATOM 1443 O O . ARG A 1 190 ? 16.343 -16.353 2.875 1.00 89.69 190 ARG A O 1
ATOM 1450 N N . TRP A 1 191 ? 16.604 -15.648 0.761 1.00 94.06 191 TRP A N 1
ATOM 1451 C CA . TRP A 1 191 ? 15.192 -15.792 0.405 1.00 94.06 191 TRP A CA 1
ATOM 1452 C C . TRP A 1 191 ? 14.802 -17.253 0.173 1.00 94.06 191 TRP A C 1
ATOM 1454 O O . TRP A 1 191 ? 15.464 -17.970 -0.571 1.00 94.06 191 TRP A O 1
ATOM 1464 N N . GLN A 1 192 ? 13.688 -17.682 0.766 1.00 94.19 192 GLN A N 1
ATOM 1465 C CA . GLN A 1 192 ? 13.191 -19.052 0.659 1.00 94.19 192 GLN A CA 1
ATOM 1466 C C . GLN A 1 192 ? 11.864 -19.084 -0.107 1.00 94.19 192 GLN A C 1
ATOM 1468 O O . GLN A 1 192 ? 10.790 -19.077 0.495 1.00 94.19 192 GLN A O 1
ATOM 1473 N N . THR A 1 193 ? 11.923 -19.159 -1.442 1.00 95.19 193 THR A N 1
ATOM 1474 C CA . THR A 1 193 ? 10.725 -19.165 -2.311 1.00 95.19 193 THR A CA 1
ATOM 1475 C C . THR A 1 193 ? 9.743 -20.286 -1.957 1.00 95.19 193 THR A C 1
ATOM 1477 O O . THR A 1 193 ? 8.534 -20.068 -1.957 1.00 95.19 193 THR A O 1
ATOM 1480 N N . ALA A 1 194 ? 10.237 -21.468 -1.573 1.00 94.44 194 ALA A N 1
ATOM 1481 C CA . ALA A 1 194 ? 9.388 -22.588 -1.159 1.00 94.44 194 ALA A CA 1
ATOM 1482 C C . ALA A 1 194 ? 8.570 -22.303 0.118 1.00 94.44 194 ALA A C 1
ATOM 1484 O O . ALA A 1 194 ? 7.520 -22.906 0.320 1.00 94.44 194 ALA A O 1
ATOM 1485 N N . LEU A 1 195 ? 9.021 -21.384 0.977 1.00 93.50 195 LEU A N 1
ATOM 1486 C CA . LEU A 1 195 ? 8.268 -20.961 2.159 1.00 93.50 195 LEU A CA 1
ATOM 1487 C C . LEU A 1 195 ? 7.386 -19.755 1.849 1.00 93.50 195 LEU A C 1
ATOM 1489 O O . LEU A 1 195 ? 6.209 -19.737 2.212 1.00 93.50 195 LEU A O 1
ATOM 1493 N N . TRP A 1 196 ? 7.956 -18.751 1.183 1.00 94.94 196 TRP A N 1
ATOM 1494 C CA . TRP A 1 196 ? 7.379 -17.410 1.125 1.00 94.94 196 TRP A CA 1
ATOM 1495 C C . TRP A 1 196 ? 6.766 -17.024 -0.224 1.00 94.94 196 TRP A C 1
ATOM 1497 O O . TRP A 1 196 ? 6.093 -15.998 -0.292 1.00 94.94 196 TRP A O 1
ATOM 1507 N N . GLY A 1 197 ? 6.959 -17.818 -1.276 1.00 95.88 197 GLY A N 1
ATOM 1508 C CA . GLY A 1 197 ? 6.688 -17.406 -2.654 1.00 95.88 197 GLY A CA 1
ATOM 1509 C C . GLY A 1 197 ? 7.776 -16.476 -3.189 1.00 95.88 197 GLY A C 1
ATOM 1510 O O . GLY A 1 197 ? 8.815 -16.291 -2.558 1.00 95.88 197 GLY A O 1
ATOM 1511 N N . GLU A 1 198 ? 7.562 -15.887 -4.360 1.00 97.19 198 GLU A N 1
ATOM 1512 C CA . GLU A 1 198 ? 8.470 -14.869 -4.893 1.00 97.19 198 GLU A CA 1
ATOM 1513 C C . GLU A 1 198 ? 8.381 -13.569 -4.066 1.00 97.19 198 GLU A C 1
ATOM 1515 O O . GLU A 1 198 ? 7.300 -13.231 -3.571 1.00 97.19 198 GLU A O 1
ATOM 1520 N N . PRO A 1 199 ? 9.476 -12.803 -3.891 1.00 96.75 199 PRO A N 1
ATOM 1521 C CA . PRO A 1 199 ? 9.419 -11.555 -3.137 1.00 96.75 199 PRO A CA 1
ATOM 1522 C C . PRO A 1 199 ? 8.533 -10.527 -3.844 1.00 96.75 199 PRO A C 1
ATOM 1524 O O . PRO A 1 199 ? 8.702 -10.270 -5.037 1.00 96.75 199 PRO A O 1
ATOM 1527 N N . ILE A 1 200 ? 7.621 -9.895 -3.097 1.00 97.38 200 ILE A N 1
ATOM 1528 C CA . ILE A 1 200 ? 6.686 -8.887 -3.630 1.00 97.38 200 ILE A CA 1
ATOM 1529 C C . ILE A 1 200 ? 5.940 -9.459 -4.850 1.00 97.38 200 ILE A C 1
ATOM 1531 O O . ILE A 1 200 ? 5.912 -8.871 -5.926 1.00 97.38 200 ILE A O 1
ATOM 1535 N N . ASN A 1 201 ? 5.431 -10.681 -4.725 1.00 98.06 201 ASN A N 1
ATOM 1536 C CA . ASN A 1 201 ? 4.674 -11.346 -5.779 1.00 98.06 201 ASN A CA 1
ATOM 1537 C C . ASN A 1 201 ? 3.312 -10.665 -6.023 1.00 98.06 201 ASN A C 1
ATOM 1539 O O . ASN A 1 201 ? 2.844 -9.851 -5.225 1.00 98.06 201 ASN A O 1
ATOM 1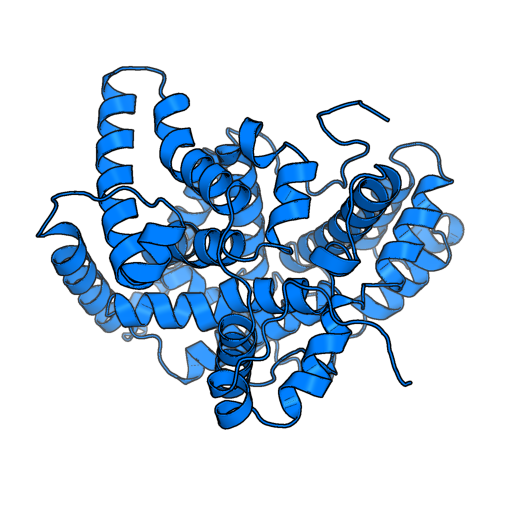543 N N . GLN A 1 202 ? 2.665 -11.035 -7.123 1.00 98.50 202 GLN A N 1
ATOM 1544 C CA . GLN A 1 202 ? 1.375 -10.497 -7.559 1.00 98.50 202 GLN A CA 1
ATOM 1545 C C . GLN A 1 202 ? 0.274 -10.652 -6.498 1.00 98.50 202 GLN A C 1
ATOM 1547 O O . GLN A 1 202 ? -0.504 -9.722 -6.280 1.00 98.50 202 GLN A O 1
ATOM 1552 N N . HIS A 1 203 ? 0.255 -11.778 -5.775 1.00 98.06 203 HIS A N 1
ATOM 1553 C CA . HIS A 1 203 ? -0.668 -11.994 -4.659 1.00 98.06 203 HIS A CA 1
ATOM 1554 C C . HIS A 1 203 ? -0.456 -10.972 -3.526 1.00 98.06 203 HIS A C 1
ATOM 1556 O O . HIS A 1 203 ? -1.416 -10.381 -3.038 1.00 98.06 203 HIS A O 1
ATOM 1562 N N . ASP A 1 204 ? 0.785 -10.721 -3.105 1.00 97.94 204 ASP A N 1
ATOM 1563 C CA . ASP A 1 204 ? 1.082 -9.739 -2.052 1.00 97.94 204 ASP A CA 1
ATOM 1564 C C . ASP A 1 204 ? 0.845 -8.295 -2.497 1.00 97.94 204 ASP A C 1
ATOM 1566 O O . ASP A 1 204 ? 0.415 -7.459 -1.694 1.00 97.94 204 ASP A O 1
ATOM 1570 N N . MET A 1 205 ? 1.085 -7.998 -3.775 1.00 98.38 205 MET A N 1
ATOM 1571 C CA . MET A 1 205 ? 0.805 -6.683 -4.347 1.00 98.38 205 MET A CA 1
ATOM 1572 C C . MET A 1 205 ? -0.697 -6.373 -4.315 1.00 98.38 205 MET A C 1
ATOM 1574 O O . MET A 1 205 ? -1.076 -5.309 -3.817 1.00 98.38 205 MET A O 1
ATOM 1578 N N . ILE A 1 206 ? -1.561 -7.302 -4.753 1.00 98.44 206 ILE A N 1
ATOM 1579 C CA . ILE A 1 206 ? -3.013 -7.085 -4.672 1.00 98.44 206 ILE A CA 1
ATOM 1580 C C . ILE A 1 206 ? -3.511 -7.093 -3.225 1.00 98.44 206 ILE A C 1
ATOM 1582 O O . ILE A 1 206 ? -4.303 -6.225 -2.860 1.00 98.44 206 ILE A O 1
ATOM 1586 N N . ALA A 1 207 ? -3.000 -7.988 -2.368 1.00 98.12 207 ALA A N 1
ATOM 1587 C CA . ALA A 1 207 ? -3.339 -8.004 -0.944 1.00 98.12 207 ALA A CA 1
ATOM 1588 C C . ALA A 1 207 ? -3.078 -6.633 -0.303 1.00 98.12 207 ALA A C 1
ATOM 1590 O O . ALA A 1 207 ? -3.930 -6.096 0.399 1.00 98.12 207 ALA A O 1
ATOM 1591 N N . THR A 1 208 ? -1.936 -6.022 -0.622 1.00 97.44 208 THR A N 1
ATOM 1592 C CA . THR A 1 208 ? -1.573 -4.688 -0.137 1.00 97.44 208 THR A CA 1
ATOM 1593 C C . THR A 1 208 ? -2.516 -3.601 -0.665 1.00 97.44 208 THR A C 1
ATOM 1595 O O . THR A 1 208 ? -2.932 -2.742 0.108 1.00 97.44 208 THR A O 1
ATOM 1598 N N . ALA A 1 209 ? -2.929 -3.634 -1.937 1.00 98.19 209 ALA A N 1
ATOM 1599 C CA . ALA A 1 209 ? -3.917 -2.680 -2.462 1.00 98.19 209 ALA A CA 1
ATOM 1600 C C . ALA A 1 209 ? -5.294 -2.814 -1.773 1.00 98.19 209 ALA A C 1
ATOM 1602 O O . ALA A 1 209 ? -5.975 -1.816 -1.515 1.00 98.19 209 ALA A O 1
ATOM 1603 N N . LEU A 1 210 ? -5.689 -4.037 -1.401 1.00 98.50 210 LEU A N 1
ATOM 1604 C CA . LEU A 1 210 ? -6.918 -4.296 -0.642 1.00 98.50 210 LEU A CA 1
ATOM 1605 C C . LEU A 1 210 ? -6.862 -3.716 0.779 1.00 98.50 210 LEU A C 1
ATOM 1607 O O . LEU A 1 210 ? -7.888 -3.271 1.304 1.00 98.50 210 LEU A O 1
ATOM 1611 N N . LEU A 1 211 ? -5.666 -3.648 1.377 1.00 97.62 211 LEU A N 1
ATOM 1612 C CA . LEU A 1 211 ? -5.456 -3.027 2.687 1.00 97.62 211 LEU A CA 1
ATOM 1613 C C . LEU A 1 211 ? -5.755 -1.525 2.685 1.00 97.62 211 LEU A C 1
ATOM 1615 O O . LEU A 1 211 ? -6.189 -1.009 3.706 1.00 97.62 211 LEU A O 1
ATOM 1619 N N . PHE A 1 212 ? -5.580 -0.827 1.562 1.00 97.56 212 PHE A N 1
ATOM 1620 C CA . PHE A 1 212 ? -5.913 0.596 1.461 1.00 97.56 212 PHE A CA 1
ATOM 1621 C C . PHE A 1 212 ? -7.360 0.878 1.022 1.00 97.56 212 PHE A C 1
ATOM 1623 O O . PHE A 1 212 ? -7.813 2.021 1.095 1.00 97.56 212 PHE A O 1
ATOM 1630 N N . SER A 1 213 ? -8.089 -0.149 0.582 1.00 97.12 213 SER A N 1
ATOM 1631 C CA . SER A 1 213 ? -9.458 -0.036 0.073 1.00 97.12 213 SER A CA 1
ATOM 1632 C C . SER A 1 213 ? -10.462 -0.702 1.015 1.00 97.12 213 SER A C 1
ATOM 1634 O O . SER A 1 213 ? -10.860 -0.111 2.021 1.00 97.12 213 SER A O 1
ATOM 1636 N N . VAL A 1 214 ? -10.871 -1.938 0.724 1.00 97.56 214 VAL A N 1
ATOM 1637 C CA . VAL A 1 214 ? -11.922 -2.645 1.469 1.00 97.56 214 VAL A CA 1
ATOM 1638 C C . VAL A 1 214 ? -11.564 -2.886 2.930 1.00 97.56 214 VAL A C 1
ATOM 1640 O O . VAL A 1 214 ? -12.447 -2.783 3.777 1.00 97.56 214 VAL A O 1
ATOM 1643 N N . ALA A 1 215 ? -10.287 -3.098 3.271 1.00 96.94 215 ALA A N 1
ATOM 1644 C CA . ALA A 1 215 ? -9.907 -3.255 4.673 1.00 96.94 215 ALA A CA 1
ATOM 1645 C C . ALA A 1 215 ? -10.159 -1.966 5.477 1.00 96.94 215 ALA A C 1
ATOM 1647 O O . ALA A 1 215 ? -10.694 -2.033 6.584 1.00 96.94 215 ALA A O 1
ATOM 1648 N N . VAL A 1 216 ? -9.842 -0.788 4.922 1.00 96.06 216 VAL A N 1
ATOM 1649 C CA . VAL A 1 216 ? -10.147 0.498 5.573 1.00 96.06 216 VAL A CA 1
ATOM 1650 C C . VAL A 1 216 ? -11.652 0.654 5.762 1.00 96.06 216 VAL A C 1
ATOM 1652 O O . VAL A 1 216 ? -12.086 1.030 6.849 1.00 96.06 216 VAL A O 1
ATOM 1655 N N . LEU A 1 217 ? -12.451 0.325 4.743 1.00 96.94 217 LEU A N 1
ATOM 1656 C CA . LEU A 1 217 ? -13.913 0.388 4.818 1.00 96.94 217 LEU A CA 1
ATOM 1657 C C . LEU A 1 217 ? -14.477 -0.525 5.915 1.00 96.94 217 LEU A C 1
ATOM 1659 O O . LEU A 1 217 ? -15.287 -0.077 6.725 1.00 96.94 217 LEU A O 1
ATOM 1663 N N . ASP A 1 218 ? -14.006 -1.768 5.996 1.00 96.00 218 ASP A N 1
ATOM 1664 C CA . ASP A 1 218 ? -14.426 -2.711 7.037 1.00 96.00 218 ASP A CA 1
ATOM 1665 C C . ASP A 1 218 ? -13.997 -2.233 8.439 1.00 96.00 218 ASP A C 1
ATOM 1667 O O . ASP A 1 218 ? -14.704 -2.435 9.429 1.00 96.00 218 ASP A O 1
ATOM 1671 N N . GLY A 1 219 ? -12.849 -1.560 8.533 1.00 95.81 219 GLY A N 1
ATOM 1672 C CA . GLY A 1 219 ? -12.382 -0.913 9.757 1.00 95.81 219 GLY A CA 1
ATOM 1673 C C . GLY A 1 219 ? -13.265 0.244 10.207 1.00 95.81 219 GLY A C 1
ATOM 1674 O O . GLY A 1 219 ? -13.619 0.340 11.385 1.00 95.81 219 GLY A O 1
ATOM 1675 N N . LEU A 1 220 ? -13.659 1.098 9.261 1.00 96.06 220 LEU A N 1
ATOM 1676 C CA . LEU A 1 220 ? -14.592 2.198 9.494 1.00 96.06 220 LEU A CA 1
ATOM 1677 C C . LEU A 1 220 ? -15.932 1.654 10.005 1.00 96.06 220 LEU A C 1
ATOM 1679 O O . LEU A 1 220 ? -16.434 2.143 11.017 1.00 96.06 220 LEU A O 1
ATOM 1683 N N . ASP A 1 221 ? -16.446 0.577 9.403 1.00 96.06 221 ASP A N 1
ATOM 1684 C CA . ASP A 1 221 ? -17.692 -0.066 9.833 1.00 96.06 221 ASP A CA 1
ATOM 1685 C C . ASP A 1 221 ? -17.618 -0.624 11.254 1.00 96.06 221 ASP A C 1
ATOM 1687 O O . ASP A 1 221 ? -18.519 -0.385 12.060 1.00 96.06 221 ASP A O 1
ATOM 1691 N N . LYS A 1 222 ? -16.519 -1.298 11.613 1.00 95.25 222 LYS A N 1
ATOM 1692 C CA . LYS A 1 222 ? -16.286 -1.800 12.983 1.00 95.25 222 LYS A CA 1
ATOM 1693 C C . LYS A 1 222 ? -16.199 -0.681 14.025 1.00 95.25 222 LYS A C 1
ATOM 1695 O O . LYS A 1 222 ? -16.419 -0.925 15.222 1.00 95.25 222 LYS A O 1
ATOM 1700 N N . LEU A 1 223 ? -15.876 0.534 13.586 1.00 94.50 223 LEU A N 1
ATOM 1701 C CA . LEU A 1 223 ? -15.871 1.747 14.397 1.00 94.50 223 LEU A CA 1
ATOM 1702 C C . LEU A 1 223 ? -17.167 2.565 14.261 1.00 94.50 223 LEU A C 1
ATOM 1704 O O . LEU A 1 223 ? -17.281 3.601 14.900 1.00 94.50 223 LEU A O 1
ATOM 1708 N N . GLY A 1 224 ? -18.165 2.106 13.504 1.00 94.50 224 GLY A N 1
ATOM 1709 C CA . GLY A 1 224 ? -19.450 2.793 13.345 1.00 94.50 224 GLY A CA 1
ATOM 1710 C C . GLY A 1 224 ? -19.417 3.999 12.403 1.00 94.50 224 GLY A C 1
ATOM 1711 O O . GLY A 1 224 ? -20.383 4.758 12.362 1.00 94.50 224 GLY A O 1
ATOM 1712 N N . TYR A 1 225 ? -18.332 4.197 11.648 1.00 95.75 225 TYR A N 1
ATOM 1713 C CA . TYR A 1 225 ? -18.296 5.167 10.559 1.00 95.75 225 TYR A CA 1
ATOM 1714 C C . TYR A 1 225 ? -18.734 4.481 9.266 1.00 95.75 225 TYR A C 1
ATOM 1716 O O . TYR A 1 225 ? -17.999 3.671 8.710 1.00 95.75 225 TYR A O 1
ATOM 1724 N N . HIS A 1 226 ? -19.917 4.810 8.758 1.00 94.69 226 HIS A N 1
ATOM 1725 C CA . HIS A 1 226 ? -20.436 4.177 7.549 1.00 94.69 226 HIS A CA 1
ATOM 1726 C C . HIS A 1 226 ? -20.221 5.073 6.337 1.00 94.69 226 HIS A C 1
ATOM 1728 O O . HIS A 1 226 ? -20.723 6.197 6.274 1.00 94.69 226 HIS A O 1
ATOM 1734 N N . VAL A 1 227 ? -19.455 4.557 5.376 1.00 93.94 227 VAL A N 1
ATOM 1735 C CA . VAL A 1 227 ? -19.294 5.159 4.050 1.00 93.94 227 VAL A CA 1
ATOM 1736 C C . VAL A 1 227 ? -20.477 4.725 3.172 1.00 93.94 227 VAL A C 1
ATOM 1738 O O . VAL A 1 227 ? -20.770 3.522 3.140 1.00 93.94 227 VAL A O 1
ATOM 1741 N N . PRO A 1 228 ? -21.160 5.653 2.476 1.00 94.12 228 PRO A N 1
ATOM 1742 C CA . PRO A 1 228 ? -22.220 5.332 1.519 1.00 94.12 228 PRO A CA 1
ATOM 1743 C C . PRO A 1 228 ? -21.774 4.329 0.436 1.00 94.12 228 PRO A C 1
ATOM 1745 O O . PRO A 1 228 ? -20.606 4.361 0.046 1.00 94.12 228 PRO A O 1
ATOM 1748 N N . PRO A 1 229 ? -22.654 3.429 -0.050 1.00 95.00 229 PRO A N 1
ATOM 1749 C CA . PRO A 1 229 ? -22.272 2.369 -0.991 1.00 95.00 229 PRO A CA 1
ATOM 1750 C C . PRO A 1 229 ? -21.584 2.854 -2.275 1.00 95.00 229 PRO A C 1
ATOM 1752 O O . PRO A 1 229 ? -20.574 2.285 -2.672 1.00 95.00 229 PRO A O 1
ATOM 1755 N N . ASP A 1 230 ? -22.072 3.933 -2.881 1.00 96.25 230 ASP A N 1
ATOM 1756 C CA . ASP A 1 230 ? -21.478 4.588 -4.054 1.00 96.25 230 ASP A CA 1
ATOM 1757 C C . ASP A 1 230 ? -20.036 5.047 -3.790 1.00 96.25 230 ASP A C 1
ATOM 1759 O O . ASP A 1 230 ? -19.125 4.760 -4.562 1.00 96.25 230 ASP A O 1
ATOM 1763 N N . GLN A 1 231 ? -19.793 5.660 -2.631 1.00 96.25 231 GLN A N 1
ATOM 1764 C CA . GLN A 1 231 ? -18.459 6.122 -2.241 1.00 96.25 231 GLN A CA 1
ATOM 1765 C C . GLN A 1 231 ? -17.499 4.970 -1.915 1.00 96.25 231 GLN A C 1
ATOM 1767 O O . GLN A 1 231 ? -16.280 5.135 -1.999 1.00 96.25 231 GLN A O 1
ATOM 1772 N N . ARG A 1 232 ? -18.024 3.798 -1.532 1.00 97.62 232 ARG A N 1
ATOM 1773 C CA . ARG A 1 232 ? -17.211 2.583 -1.367 1.00 97.62 232 ARG A CA 1
ATOM 1774 C C . ARG A 1 232 ? -16.730 2.063 -2.709 1.00 97.62 232 ARG A C 1
ATOM 1776 O O . ARG A 1 232 ? -15.557 1.712 -2.812 1.00 97.62 232 ARG A O 1
ATOM 1783 N N . GLU A 1 233 ? -17.615 2.027 -3.704 1.00 98.56 233 GLU A N 1
ATOM 1784 C CA . GLU A 1 233 ? -17.246 1.669 -5.075 1.00 98.56 233 GLU A CA 1
ATOM 1785 C C . GLU A 1 233 ? -16.220 2.662 -5.626 1.00 98.56 233 GLU A C 1
ATOM 1787 O O . GLU A 1 233 ? -15.182 2.233 -6.118 1.00 98.56 233 GLU A O 1
ATOM 1792 N N . ASP A 1 234 ? -16.421 3.969 -5.428 1.00 98.62 234 ASP A N 1
ATOM 1793 C CA . ASP A 1 234 ? -15.460 4.999 -5.842 1.00 98.62 234 ASP A CA 1
ATOM 1794 C C . ASP A 1 234 ? -14.074 4.809 -5.184 1.00 98.62 234 ASP A C 1
ATOM 1796 O O . ASP A 1 234 ? -13.040 4.892 -5.853 1.00 98.62 234 ASP A O 1
ATOM 1800 N N . LEU A 1 235 ? -14.013 4.513 -3.875 1.00 98.50 235 LEU A N 1
ATOM 1801 C CA . LEU A 1 235 ? -12.740 4.251 -3.187 1.00 98.50 235 LEU A CA 1
ATOM 1802 C C . LEU A 1 235 ? -12.058 2.978 -3.705 1.00 98.50 235 LEU A C 1
ATOM 1804 O O . LEU A 1 235 ? -10.841 2.959 -3.897 1.00 98.50 235 LEU A O 1
ATOM 1808 N N . VAL A 1 236 ? -12.821 1.909 -3.929 1.00 98.69 236 VAL A N 1
ATOM 1809 C CA . VAL A 1 236 ? -12.284 0.672 -4.509 1.00 98.69 236 VAL A CA 1
ATOM 1810 C C . VAL A 1 236 ? -11.803 0.921 -5.933 1.00 98.69 236 VAL A C 1
ATOM 1812 O O . VAL A 1 236 ? -10.737 0.435 -6.293 1.00 98.69 236 VAL A O 1
ATOM 1815 N N . HIS A 1 237 ? -12.505 1.745 -6.706 1.00 98.88 237 HIS A N 1
ATOM 1816 C CA . HIS A 1 237 ? -12.131 2.117 -8.066 1.00 98.88 237 HIS A CA 1
ATOM 1817 C C . HIS A 1 237 ? -10.845 2.953 -8.132 1.00 98.88 237 HIS A C 1
ATOM 1819 O O . HIS A 1 237 ? -9.999 2.713 -8.996 1.00 98.88 237 HIS A O 1
ATOM 1825 N N . LEU A 1 238 ? -10.622 3.866 -7.177 1.00 98.88 238 LEU A N 1
ATOM 1826 C CA . LEU A 1 238 ? -9.322 4.529 -7.008 1.00 98.88 238 LEU A CA 1
ATOM 1827 C C . LEU A 1 238 ? -8.202 3.490 -6.840 1.00 98.88 238 LEU A C 1
ATOM 1829 O O . LEU A 1 238 ? -7.218 3.504 -7.582 1.00 98.88 238 LEU A O 1
ATOM 1833 N N . TRP A 1 239 ? -8.355 2.562 -5.894 1.00 98.75 239 TRP A N 1
ATOM 1834 C CA . TRP A 1 239 ? -7.323 1.558 -5.615 1.00 98.75 239 TRP A CA 1
ATOM 1835 C C . TRP A 1 239 ? -7.206 0.480 -6.692 1.00 98.75 239 TRP A C 1
ATOM 1837 O O . TRP A 1 239 ? -6.126 -0.079 -6.861 1.00 98.75 239 TRP A O 1
ATOM 1847 N N . ARG A 1 240 ? -8.261 0.251 -7.477 1.00 98.75 240 ARG A N 1
ATOM 1848 C CA . ARG A 1 240 ? -8.247 -0.550 -8.705 1.00 98.75 240 ARG A CA 1
ATOM 1849 C C . ARG A 1 240 ? -7.265 0.036 -9.716 1.00 98.75 240 ARG A C 1
ATOM 1851 O O . ARG A 1 240 ? -6.427 -0.682 -10.256 1.00 98.75 240 ARG A O 1
ATOM 1858 N N . TYR A 1 241 ? -7.332 1.349 -9.937 1.00 98.88 241 TYR A N 1
ATOM 1859 C CA . TYR A 1 241 ? -6.408 2.037 -10.835 1.00 98.88 241 TYR A CA 1
ATOM 1860 C C . TYR A 1 241 ? -4.989 2.131 -10.263 1.00 98.88 241 TYR A C 1
ATOM 1862 O O . TYR A 1 241 ? -4.024 1.911 -10.990 1.00 98.88 241 TYR A O 1
ATOM 1870 N N . VAL A 1 242 ? -4.834 2.362 -8.955 1.00 98.88 242 VAL A N 1
ATOM 1871 C CA . VAL A 1 242 ? -3.511 2.293 -8.306 1.00 98.88 242 VAL A CA 1
ATOM 1872 C C . VAL A 1 242 ? -2.892 0.897 -8.461 1.00 98.88 242 VAL A C 1
ATOM 1874 O O . VAL A 1 242 ? -1.718 0.800 -8.809 1.00 98.88 242 VAL A O 1
ATOM 1877 N N . ALA A 1 243 ? -3.665 -0.178 -8.259 1.00 98.81 243 ALA A N 1
ATOM 1878 C CA . ALA A 1 243 ? -3.207 -1.557 -8.444 1.00 98.81 243 ALA A CA 1
ATOM 1879 C C . ALA A 1 243 ? -2.778 -1.831 -9.895 1.00 98.81 243 ALA A C 1
ATOM 1881 O O . ALA A 1 243 ? -1.756 -2.470 -10.122 1.00 98.81 243 ALA A O 1
ATOM 1882 N N . TYR A 1 244 ? -3.504 -1.290 -10.874 1.00 98.75 244 TYR A N 1
ATOM 1883 C CA . TYR A 1 244 ? -3.110 -1.374 -12.279 1.00 98.75 244 TYR A CA 1
ATOM 1884 C C . TYR A 1 244 ? -1.754 -0.688 -12.526 1.00 98.75 244 TYR A C 1
ATOM 1886 O O . TYR A 1 244 ? -0.809 -1.324 -12.987 1.00 98.75 244 TYR A O 1
ATOM 1894 N N . VAL A 1 245 ? -1.608 0.583 -12.131 1.00 98.75 245 VAL A N 1
ATOM 1895 C CA . VAL A 1 245 ? -0.375 1.361 -12.370 1.00 98.75 245 VAL A CA 1
ATOM 1896 C C . VAL A 1 245 ? 0.830 0.785 -11.619 1.00 98.75 245 VAL A C 1
ATOM 1898 O O . VAL A 1 245 ? 1.951 0.827 -12.131 1.00 98.75 245 VAL A O 1
ATOM 1901 N N . ILE A 1 246 ? 0.625 0.227 -10.419 1.00 98.50 246 ILE A N 1
ATOM 1902 C CA . ILE A 1 246 ? 1.703 -0.368 -9.614 1.00 98.50 246 ILE A CA 1
ATOM 1903 C C . ILE A 1 246 ? 2.171 -1.732 -10.147 1.00 98.50 246 ILE A C 1
ATOM 1905 O O . ILE A 1 246 ? 3.147 -2.264 -9.622 1.00 98.50 246 ILE A O 1
ATOM 1909 N N . GLY A 1 247 ? 1.523 -2.273 -11.186 1.00 98.50 247 GLY A N 1
ATOM 1910 C CA . GLY A 1 247 ? 1.936 -3.497 -11.876 1.00 98.50 247 GLY A CA 1
ATOM 1911 C C . GLY A 1 247 ? 1.234 -4.769 -11.405 1.00 98.50 247 GLY A C 1
ATOM 1912 O O . GLY A 1 247 ? 1.771 -5.860 -11.609 1.00 98.50 247 GLY A O 1
ATOM 1913 N N . VAL A 1 248 ? 0.067 -4.657 -10.755 1.00 98.75 248 VAL A N 1
ATOM 1914 C CA . VAL A 1 248 ? -0.765 -5.833 -10.477 1.00 98.75 248 VAL A CA 1
ATOM 1915 C C . VAL A 1 248 ? -1.371 -6.338 -11.781 1.00 98.75 248 VAL A C 1
ATOM 1917 O O . VAL A 1 248 ? -1.876 -5.564 -12.592 1.00 98.75 248 VAL A O 1
ATOM 1920 N N . GLU A 1 249 ? -1.346 -7.648 -11.982 1.00 98.06 249 GLU A N 1
ATOM 1921 C CA . GLU A 1 249 ? -1.938 -8.249 -13.167 1.00 98.06 249 GLU A CA 1
ATOM 1922 C C . GLU A 1 249 ? -3.459 -8.029 -13.243 1.00 98.06 249 GLU A C 1
ATOM 1924 O O . GLU A 1 249 ? -4.152 -8.257 -12.247 1.00 98.06 249 GLU A O 1
ATOM 1929 N N . PRO A 1 250 ? -4.013 -7.676 -14.423 1.00 96.56 250 PRO A N 1
ATOM 1930 C CA . PRO A 1 250 ? -5.433 -7.352 -14.567 1.00 96.56 250 PRO A CA 1
ATOM 1931 C C . PRO A 1 250 ? -6.406 -8.424 -14.060 1.00 96.56 250 PRO A C 1
ATOM 1933 O O . PRO A 1 250 ? -7.478 -8.075 -13.578 1.00 96.56 250 PRO A O 1
ATOM 1936 N N . GLU A 1 251 ? -6.040 -9.710 -14.126 1.00 96.75 251 GLU A N 1
ATOM 1937 C CA . GLU A 1 251 ? -6.868 -10.825 -13.638 1.00 96.75 251 GLU A CA 1
ATOM 1938 C C . GLU A 1 251 ? -7.110 -10.779 -12.117 1.00 96.75 251 GLU A C 1
ATOM 1940 O O . GLU A 1 251 ? -8.153 -11.228 -11.646 1.00 96.75 251 GLU A O 1
ATOM 1945 N N . LEU A 1 252 ? -6.172 -10.222 -11.341 1.00 97.88 252 LEU A N 1
ATOM 1946 C CA . LEU A 1 252 ? -6.295 -10.103 -9.885 1.00 97.88 252 LEU A CA 1
ATOM 1947 C C . LEU A 1 252 ? -7.035 -8.843 -9.437 1.00 97.88 252 LEU A C 1
ATOM 1949 O O . LEU A 1 252 ? -7.424 -8.751 -8.274 1.00 97.88 252 LEU A O 1
ATOM 1953 N N . ILE A 1 253 ? -7.179 -7.849 -10.311 1.00 98.44 253 ILE A N 1
ATOM 1954 C CA . ILE A 1 253 ? -7.684 -6.534 -9.928 1.00 98.44 253 ILE A CA 1
ATOM 1955 C C . ILE A 1 253 ? -9.224 -6.575 -9.868 1.00 98.44 253 ILE A C 1
ATOM 1957 O O . ILE A 1 253 ? -9.866 -6.680 -10.914 1.00 98.44 253 ILE A O 1
ATOM 1961 N N . PRO A 1 254 ? -9.843 -6.449 -8.677 1.00 97.81 254 PRO A N 1
ATOM 1962 C CA . PRO A 1 254 ? -11.294 -6.514 -8.539 1.00 97.81 254 PRO A CA 1
ATOM 1963 C C . PRO A 1 254 ? -11.973 -5.298 -9.181 1.00 97.81 254 PRO A C 1
ATOM 1965 O O . PRO A 1 254 ? -11.503 -4.165 -9.058 1.00 97.81 254 PRO A O 1
ATOM 1968 N N . GLY A 1 255 ? -13.107 -5.523 -9.839 1.00 96.75 255 GLY A N 1
ATOM 1969 C CA . GLY A 1 255 ? -13.899 -4.495 -10.507 1.00 96.75 255 GLY A CA 1
ATOM 1970 C C . GLY A 1 255 ? -14.954 -3.819 -9.629 1.00 96.75 255 GLY A C 1
ATOM 1971 O O . GLY A 1 255 ? -15.521 -2.821 -10.064 1.00 96.75 255 GLY A O 1
ATOM 1972 N N . SER A 1 256 ? -15.213 -4.339 -8.424 1.00 98.06 256 SER A N 1
ATOM 1973 C CA . SER A 1 256 ? -16.204 -3.804 -7.474 1.00 98.06 256 SER A CA 1
ATOM 1974 C C . SER A 1 256 ? -15.802 -4.016 -6.012 1.00 98.06 256 SER A C 1
ATOM 1976 O O . SER A 1 256 ? -14.938 -4.843 -5.702 1.00 98.06 256 SER A O 1
ATOM 1978 N N . SER A 1 257 ? -16.468 -3.323 -5.083 1.00 97.62 257 SER A N 1
ATOM 1979 C CA . SER A 1 257 ? -16.261 -3.504 -3.640 1.00 97.62 257 SER A CA 1
ATOM 1980 C C . SER A 1 257 ? -16.583 -4.924 -3.174 1.00 97.62 257 SER A C 1
ATOM 1982 O O . SER A 1 257 ? -15.875 -5.479 -2.331 1.00 97.62 257 SER A O 1
ATOM 1984 N N . ALA A 1 258 ? -17.606 -5.551 -3.761 1.00 97.94 258 ALA A N 1
ATOM 1985 C CA . ALA A 1 258 ? -17.965 -6.934 -3.465 1.00 97.94 258 ALA A CA 1
ATOM 1986 C C . ALA A 1 258 ? -16.860 -7.916 -3.888 1.00 97.94 258 ALA A C 1
ATOM 1988 O O . ALA A 1 258 ? -16.468 -8.780 -3.101 1.00 97.94 258 ALA A O 1
ATOM 1989 N N . GLU A 1 259 ? -16.318 -7.760 -5.099 1.00 98.19 259 GLU A N 1
ATOM 1990 C CA . GLU A 1 259 ? -15.198 -8.576 -5.581 1.00 98.19 259 GLU A CA 1
ATOM 1991 C C . GLU A 1 259 ? -13.933 -8.348 -4.752 1.00 98.19 259 GLU A C 1
ATOM 1993 O O . GLU A 1 259 ? -13.269 -9.311 -4.372 1.00 98.19 259 GLU A O 1
ATOM 1998 N N . ALA A 1 260 ? -13.633 -7.093 -4.406 1.00 98.50 260 ALA A N 1
ATOM 1999 C CA . ALA A 1 260 ? -12.481 -6.737 -3.588 1.00 98.50 260 ALA A CA 1
ATOM 2000 C C . ALA A 1 260 ? -12.563 -7.356 -2.186 1.00 98.50 260 ALA A C 1
ATOM 2002 O O . ALA A 1 260 ? -11.595 -7.960 -1.722 1.00 98.50 260 ALA A O 1
ATOM 2003 N N . ARG A 1 261 ? -13.730 -7.281 -1.528 1.00 98.06 261 ARG A N 1
ATOM 2004 C CA . ARG A 1 261 ? -13.957 -7.938 -0.232 1.00 98.06 261 ARG A CA 1
ATOM 2005 C C . ARG A 1 261 ? -13.803 -9.447 -0.355 1.00 98.06 261 ARG A C 1
ATOM 2007 O O . ARG A 1 261 ? -13.103 -10.059 0.446 1.00 98.06 261 ARG A O 1
ATOM 2014 N N . ARG A 1 262 ? -14.403 -10.046 -1.383 1.00 97.88 262 ARG A N 1
ATOM 2015 C CA . ARG A 1 262 ? -14.317 -11.489 -1.612 1.00 97.88 262 ARG A CA 1
ATOM 2016 C C . ARG A 1 262 ? -12.875 -11.951 -1.839 1.00 97.88 262 ARG A C 1
ATOM 2018 O O . ARG A 1 262 ? -12.487 -12.995 -1.322 1.00 97.88 262 ARG A O 1
ATOM 2025 N N . LEU A 1 263 ? -12.076 -11.182 -2.580 1.00 98.50 263 LEU A N 1
ATOM 2026 C CA . LEU A 1 263 ? -10.653 -11.456 -2.775 1.00 98.50 263 LEU A CA 1
ATOM 2027 C C . LEU A 1 263 ? -9.858 -11.306 -1.474 1.00 98.50 263 LEU A C 1
ATOM 2029 O O . LEU A 1 263 ? -9.048 -12.176 -1.163 1.00 98.50 263 LEU A O 1
ATOM 2033 N N . ALA A 1 264 ? -10.130 -10.266 -0.681 1.00 97.94 264 ALA A N 1
ATOM 2034 C CA . ALA A 1 264 ? -9.511 -10.102 0.631 1.00 97.94 264 ALA A CA 1
ATOM 2035 C C . ALA A 1 264 ? -9.819 -11.302 1.540 1.00 97.94 264 ALA A C 1
ATOM 2037 O O . ALA A 1 264 ? -8.908 -11.865 2.141 1.00 97.94 264 ALA A O 1
ATOM 2038 N N . GLU A 1 265 ? -11.075 -11.753 1.595 1.00 97.06 265 GLU A N 1
ATOM 2039 C CA . GLU A 1 265 ? -11.465 -12.932 2.372 1.00 97.06 265 GLU A CA 1
ATOM 2040 C C . GLU A 1 265 ? -10.759 -14.214 1.908 1.00 97.06 265 GLU A C 1
ATOM 2042 O O . GLU A 1 265 ? -10.337 -14.999 2.756 1.00 97.06 265 GLU A O 1
ATOM 2047 N N . MET A 1 266 ? -10.597 -14.422 0.593 1.00 97.38 266 MET A N 1
ATOM 2048 C CA . MET A 1 266 ? -9.828 -15.552 0.045 1.00 97.38 266 MET A CA 1
ATOM 2049 C C . MET A 1 266 ? -8.367 -15.516 0.499 1.00 97.38 266 MET A C 1
ATOM 2051 O O . MET A 1 266 ? -7.836 -16.523 0.971 1.00 97.38 266 MET A O 1
ATOM 2055 N N . ILE A 1 267 ? -7.729 -14.349 0.385 1.00 97.00 267 ILE A N 1
ATOM 2056 C CA . ILE A 1 267 ? -6.339 -14.142 0.798 1.00 97.00 267 ILE A CA 1
ATOM 2057 C C . ILE A 1 267 ? -6.190 -14.415 2.300 1.00 97.00 267 ILE A C 1
ATOM 2059 O O . ILE A 1 267 ? -5.356 -15.224 2.6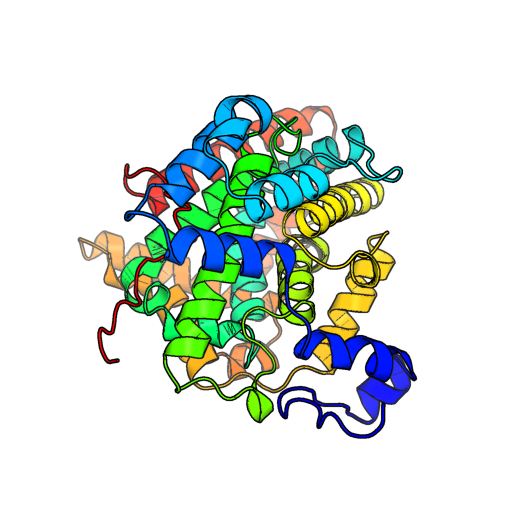97 1.00 97.00 267 ILE A O 1
ATOM 2063 N N . PHE A 1 268 ? -7.039 -13.820 3.143 1.00 94.12 268 PHE A N 1
ATOM 2064 C CA . PHE A 1 268 ? -6.980 -14.031 4.592 1.00 94.12 268 PHE A CA 1
ATOM 2065 C C . PHE A 1 268 ? -7.253 -15.482 4.999 1.00 94.12 268 PHE A C 1
ATOM 2067 O O . PHE A 1 268 ? -6.593 -15.989 5.902 1.00 94.12 268 PHE A O 1
ATOM 2074 N N . ALA A 1 269 ? -8.192 -16.167 4.341 1.00 95.38 269 ALA A N 1
ATOM 2075 C CA . ALA A 1 269 ? -8.535 -17.553 4.664 1.00 95.38 269 ALA A CA 1
ATOM 2076 C C . ALA A 1 269 ? -7.441 -18.565 4.287 1.00 95.38 269 ALA A C 1
ATOM 2078 O O . ALA A 1 269 ? -7.462 -19.689 4.788 1.00 95.38 269 ALA A O 1
ATOM 2079 N N . THR A 1 270 ? -6.514 -18.180 3.407 1.00 95.25 270 THR A N 1
ATOM 2080 C CA . THR A 1 270 ? -5.413 -19.032 2.935 1.00 95.25 270 THR A CA 1
ATOM 2081 C C . THR A 1 270 ? -4.043 -18.577 3.426 1.00 95.25 270 THR A C 1
ATOM 2083 O O . THR A 1 270 ? -3.024 -19.165 3.065 1.00 95.25 270 THR A O 1
ATOM 2086 N N . GLN A 1 271 ? -3.982 -17.548 4.269 1.00 91.75 271 GLN A N 1
ATOM 2087 C CA . GLN A 1 271 ? -2.724 -17.043 4.795 1.00 91.75 271 GLN A CA 1
ATOM 2088 C C . GLN A 1 271 ? -2.259 -17.855 6.010 1.00 91.75 271 GLN A C 1
ATOM 2090 O O . GLN A 1 271 ? -3.037 -18.158 6.914 1.00 91.75 271 GLN A O 1
ATOM 2095 N N . GLY A 1 272 ? -0.964 -18.174 6.053 1.00 89.00 272 GLY A N 1
ATOM 2096 C CA . GLY A 1 272 ? -0.315 -18.719 7.245 1.00 89.00 272 GLY A CA 1
ATOM 2097 C C . GLY A 1 272 ? -0.392 -17.787 8.460 1.00 89.00 272 GLY A C 1
ATOM 2098 O O . GLY A 1 272 ? -0.615 -16.583 8.336 1.00 89.00 272 GLY A O 1
ATOM 2099 N N . ALA A 1 273 ? -0.188 -18.353 9.650 1.00 91.19 273 ALA A N 1
ATOM 2100 C CA . ALA A 1 273 ? -0.209 -17.591 10.894 1.00 91.19 273 ALA A CA 1
ATOM 2101 C C . ALA A 1 273 ? 0.933 -16.548 10.961 1.00 91.19 273 ALA A C 1
ATOM 2103 O O . ALA A 1 273 ? 2.003 -16.785 10.390 1.00 91.19 273 ALA A O 1
ATOM 2104 N N . PRO A 1 274 ? 0.745 -15.431 11.691 1.00 94.50 274 PRO A N 1
ATOM 2105 C CA . PRO A 1 274 ? 1.804 -14.467 11.968 1.00 94.50 274 PRO A CA 1
ATOM 2106 C C . PRO A 1 274 ? 2.998 -15.098 12.693 1.00 94.50 274 PRO A C 1
ATOM 2108 O O . PRO A 1 274 ? 2.837 -15.898 13.621 1.00 94.50 274 PRO A O 1
ATOM 2111 N N . ASP A 1 275 ? 4.201 -14.677 12.320 1.00 93.62 275 ASP A N 1
ATOM 2112 C CA . ASP A 1 275 ? 5.456 -15.189 12.866 1.00 93.62 275 ASP A CA 1
ATOM 2113 C C . ASP A 1 275 ? 6.186 -14.149 13.738 1.00 93.62 275 ASP A C 1
ATOM 2115 O O . ASP A 1 275 ? 5.632 -13.108 14.105 1.00 93.62 275 ASP A O 1
ATOM 2119 N N . ASP A 1 276 ? 7.421 -14.452 14.146 1.00 94.56 276 ASP A N 1
ATOM 2120 C CA . ASP A 1 276 ? 8.216 -13.541 14.979 1.00 94.56 276 ASP A CA 1
ATOM 2121 C C . ASP A 1 276 ? 8.534 -12.223 14.265 1.00 94.56 276 ASP A C 1
ATOM 2123 O O . ASP A 1 276 ? 8.567 -11.173 14.909 1.00 94.56 276 ASP A O 1
ATOM 2127 N N . ASP A 1 277 ? 8.674 -12.247 12.938 1.00 93.69 277 ASP A N 1
ATOM 2128 C CA . ASP A 1 277 ? 8.859 -11.035 12.142 1.00 93.69 277 ASP A CA 1
ATOM 2129 C C . ASP A 1 277 ? 7.595 -10.169 12.160 1.00 93.69 277 ASP A C 1
ATOM 2131 O O . ASP A 1 277 ? 7.690 -8.947 12.307 1.00 93.69 277 ASP A O 1
ATOM 2135 N N . SER A 1 278 ? 6.407 -10.783 12.098 1.00 94.31 278 SER A N 1
ATOM 2136 C CA . SER A 1 278 ? 5.140 -10.070 12.291 1.00 94.31 278 SER A CA 1
ATOM 2137 C C . SER A 1 278 ? 5.109 -9.342 13.639 1.00 94.31 278 SER A C 1
ATOM 2139 O O . SER A 1 278 ? 4.817 -8.145 13.688 1.00 94.31 278 SER A O 1
ATOM 2141 N N . ARG A 1 279 ? 5.446 -10.042 14.733 1.00 95.12 279 ARG A N 1
ATOM 2142 C CA . ARG A 1 279 ? 5.471 -9.472 16.094 1.00 95.12 279 ARG A CA 1
ATOM 2143 C C . ARG A 1 279 ? 6.508 -8.360 16.232 1.00 95.12 279 ARG A C 1
ATOM 2145 O O . ARG A 1 279 ? 6.208 -7.313 16.800 1.00 95.12 279 ARG A O 1
ATOM 2152 N N . MET A 1 280 ? 7.701 -8.550 15.672 1.00 92.56 280 MET A N 1
ATOM 2153 C CA . MET A 1 280 ? 8.766 -7.546 15.676 1.00 92.56 280 MET A CA 1
ATOM 2154 C C . MET A 1 280 ? 8.336 -6.256 14.962 1.00 92.56 280 MET A C 1
ATOM 2156 O O . MET A 1 280 ? 8.588 -5.159 15.459 1.00 92.56 280 MET A O 1
ATOM 2160 N N . LEU A 1 281 ? 7.684 -6.362 13.800 1.00 92.31 281 LEU A N 1
ATOM 2161 C CA . LEU A 1 281 ? 7.213 -5.195 13.049 1.00 92.31 281 LEU A CA 1
ATOM 2162 C C . LEU A 1 281 ? 6.090 -4.449 13.783 1.00 92.31 281 LEU A C 1
ATOM 2164 O O . LEU A 1 281 ? 6.061 -3.214 13.766 1.00 92.31 281 LEU A O 1
ATOM 2168 N N . VAL A 1 282 ? 5.200 -5.176 14.466 1.00 93.62 282 VAL A N 1
ATOM 2169 C CA . VAL A 1 282 ? 4.183 -4.580 15.344 1.00 93.62 282 VAL A CA 1
ATOM 2170 C C . VAL A 1 282 ? 4.833 -3.873 16.536 1.00 93.62 282 VAL A C 1
ATOM 2172 O O . VAL A 1 282 ? 4.480 -2.726 16.801 1.00 93.62 282 VAL A O 1
ATOM 2175 N N . ASP A 1 283 ? 5.819 -4.480 17.208 1.00 92.56 283 ASP A N 1
ATOM 2176 C CA . ASP A 1 283 ? 6.564 -3.823 18.296 1.00 92.56 283 ASP A CA 1
ATOM 2177 C C . ASP A 1 283 ? 7.235 -2.533 17.816 1.00 92.56 283 ASP A C 1
ATOM 2179 O O . ASP A 1 283 ? 7.104 -1.486 18.455 1.00 92.56 283 ASP A O 1
ATOM 2183 N N . ALA A 1 284 ? 7.903 -2.570 16.660 1.00 89.81 284 ALA A N 1
ATOM 2184 C CA . ALA A 1 284 ? 8.539 -1.392 16.082 1.00 89.81 284 ALA A CA 1
ATOM 2185 C C . ALA A 1 284 ? 7.518 -0.270 15.830 1.00 89.81 284 ALA A C 1
ATOM 2187 O O . ALA A 1 284 ? 7.778 0.883 16.168 1.00 89.81 284 ALA A O 1
ATOM 2188 N N . LEU A 1 285 ? 6.334 -0.598 15.303 1.00 89.69 285 LEU A N 1
ATOM 2189 C CA . LEU A 1 285 ? 5.248 0.361 15.083 1.00 89.69 285 LEU A CA 1
ATOM 2190 C C . LEU A 1 285 ? 4.688 0.932 16.396 1.00 89.69 285 LEU A C 1
ATOM 2192 O O . LEU A 1 285 ? 4.448 2.131 16.501 1.00 89.69 285 LEU A O 1
ATOM 2196 N N . VAL A 1 286 ? 4.474 0.094 17.403 1.00 90.31 286 VAL A N 1
ATOM 2197 C CA . VAL A 1 286 ? 3.870 0.512 18.675 1.00 90.31 286 VAL A CA 1
ATOM 2198 C C . VAL A 1 286 ? 4.861 1.327 19.512 1.00 90.31 286 VAL A C 1
ATOM 2200 O O . VAL A 1 286 ? 4.488 2.284 20.186 1.00 90.31 286 VAL A O 1
ATOM 2203 N N . THR A 1 287 ? 6.149 1.005 19.452 1.00 89.38 287 THR A N 1
ATOM 2204 C CA . THR A 1 287 ? 7.151 1.621 20.330 1.00 89.38 287 THR A CA 1
ATOM 2205 C C . THR A 1 287 ? 7.907 2.788 19.699 1.00 89.38 287 THR A C 1
ATOM 2207 O O . THR A 1 287 ? 8.561 3.527 20.439 1.00 89.38 287 THR A O 1
ATOM 2210 N N . HIS A 1 288 ? 7.825 3.022 18.378 1.00 86.56 288 HIS A N 1
ATOM 2211 C CA . HIS A 1 288 ? 8.672 4.036 17.726 1.00 86.56 288 HIS A CA 1
ATOM 2212 C C . HIS A 1 288 ? 8.510 5.437 18.333 1.00 86.56 288 HIS A C 1
ATOM 2214 O O . HIS A 1 288 ? 9.500 6.146 18.515 1.00 86.56 288 HIS A O 1
ATOM 2220 N N . SER A 1 289 ? 7.277 5.860 18.632 1.00 84.19 289 SER A N 1
ATOM 2221 C CA . SER A 1 289 ? 6.983 7.210 19.128 1.00 84.19 289 SER A CA 1
ATOM 2222 C C . SER A 1 289 ? 7.465 7.391 20.565 1.00 84.19 289 SER A C 1
ATOM 2224 O O . SER A 1 289 ? 7.971 8.454 20.913 1.00 84.19 289 SER A O 1
ATOM 2226 N N . ILE A 1 290 ? 7.391 6.323 21.360 1.00 88.88 290 ILE A N 1
ATOM 2227 C CA . ILE A 1 290 ? 7.896 6.252 22.732 1.00 88.88 290 ILE A CA 1
ATOM 2228 C C . ILE A 1 290 ? 9.429 6.323 22.725 1.00 88.88 290 ILE A C 1
ATOM 2230 O O . ILE A 1 290 ? 10.010 7.113 23.464 1.00 88.88 290 ILE A O 1
ATOM 2234 N N . ARG A 1 291 ? 10.091 5.552 21.849 1.00 87.38 291 ARG A N 1
ATOM 2235 C CA . ARG A 1 291 ? 11.560 5.535 21.702 1.00 87.38 291 ARG A CA 1
ATOM 2236 C C . ARG A 1 291 ? 12.124 6.843 21.137 1.00 87.38 291 ARG A C 1
ATOM 2238 O O . ARG A 1 291 ? 13.271 7.173 21.411 1.00 87.38 291 ARG A O 1
ATOM 2245 N N . SER A 1 292 ? 11.332 7.579 20.357 1.00 84.38 292 SER A N 1
ATOM 2246 C CA . SER A 1 292 ? 11.744 8.845 19.729 1.00 84.38 292 SER A CA 1
ATOM 2247 C C . SER A 1 292 ? 11.448 10.088 20.581 1.00 84.38 292 SER A C 1
ATOM 2249 O O . SER A 1 292 ? 11.762 11.200 20.152 1.00 84.38 292 SER A O 1
ATOM 2251 N N . ALA A 1 293 ? 10.816 9.929 21.749 1.00 87.81 293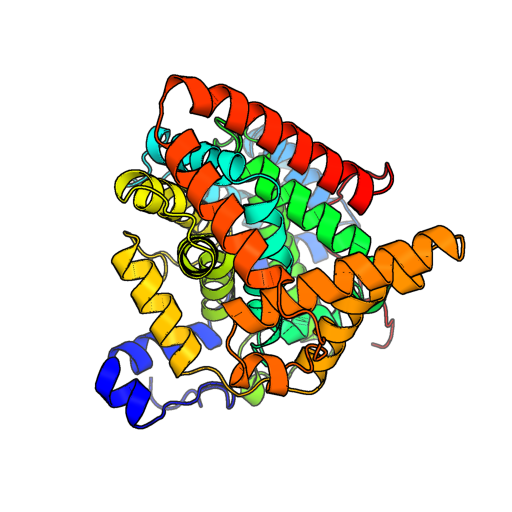 ALA A N 1
ATOM 2252 C CA . ALA A 1 293 ? 10.471 11.039 22.633 1.00 87.81 293 ALA A CA 1
ATOM 2253 C C . ALA A 1 293 ? 11.729 11.714 23.205 1.00 87.81 293 ALA A C 1
ATOM 2255 O O . ALA A 1 293 ? 12.661 11.045 23.647 1.00 87.81 293 ALA A O 1
ATOM 2256 N N . ARG A 1 294 ? 11.745 13.051 23.226 1.00 89.62 294 ARG A N 1
ATOM 2257 C CA . ARG A 1 294 ? 12.885 13.868 23.685 1.00 89.62 294 ARG A CA 1
ATOM 2258 C C . ARG A 1 294 ? 12.736 14.352 25.125 1.00 89.62 294 ARG A C 1
ATOM 2260 O O . ARG A 1 294 ? 13.651 14.962 25.667 1.00 89.62 294 ARG A O 1
ATOM 2267 N N . SER A 1 295 ? 11.581 14.108 25.739 1.00 92.88 295 SER A N 1
ATOM 2268 C CA . SER A 1 295 ? 11.296 14.438 27.135 1.00 92.88 295 SER A CA 1
ATOM 2269 C C . SER A 1 295 ? 10.337 13.428 27.761 1.00 92.88 295 SER A C 1
ATOM 2271 O O . SER A 1 295 ? 9.567 12.766 27.062 1.00 92.88 295 SER A O 1
ATOM 2273 N N . ASP A 1 296 ? 10.309 13.368 29.093 1.00 92.31 296 ASP A N 1
ATOM 2274 C CA . ASP A 1 296 ? 9.368 12.514 29.829 1.00 92.31 296 ASP A CA 1
ATOM 2275 C C . ASP A 1 296 ? 7.903 12.874 29.555 1.00 92.31 296 ASP A C 1
ATOM 2277 O O . ASP A 1 296 ? 7.029 12.008 29.546 1.00 92.31 296 ASP A O 1
ATOM 2281 N N . GLY A 1 297 ? 7.619 14.160 29.321 1.00 93.88 297 GLY A N 1
ATOM 2282 C CA . GLY A 1 297 ? 6.282 14.623 28.951 1.00 93.88 297 GLY A CA 1
ATOM 2283 C C . GLY A 1 297 ? 5.845 14.083 27.589 1.00 93.88 297 GLY A C 1
ATOM 2284 O O . GLY A 1 297 ? 4.735 13.566 27.458 1.00 93.88 297 GLY A O 1
ATOM 2285 N N . GLU A 1 298 ? 6.730 14.150 26.591 1.00 91.50 298 GLU A N 1
ATOM 2286 C CA . GLU A 1 298 ? 6.487 13.566 25.267 1.00 91.50 298 GLU A CA 1
ATOM 2287 C C . GLU A 1 298 ? 6.329 12.048 25.341 1.00 91.50 298 GLU A C 1
ATOM 2289 O O . GLU A 1 298 ? 5.410 11.502 24.730 1.00 91.50 298 GLU A O 1
ATOM 2294 N N . ARG A 1 299 ? 7.169 11.377 26.135 1.00 92.50 299 ARG A N 1
ATOM 2295 C CA . ARG A 1 299 ? 7.114 9.928 26.326 1.00 92.50 299 ARG A CA 1
ATOM 2296 C C . ARG A 1 299 ? 5.781 9.489 26.929 1.00 92.50 299 ARG A C 1
ATOM 2298 O O . ARG A 1 299 ? 5.109 8.647 26.341 1.00 92.50 299 ARG A O 1
ATOM 2305 N N . ARG A 1 300 ? 5.350 10.109 28.035 1.00 92.88 300 ARG A N 1
ATOM 2306 C CA . ARG A 1 300 ? 4.050 9.814 28.670 1.00 92.88 300 ARG A CA 1
ATOM 2307 C C . ARG A 1 300 ? 2.884 10.034 27.710 1.00 92.88 300 ARG A C 1
ATOM 2309 O O . ARG A 1 300 ? 1.951 9.236 27.667 1.00 92.88 300 ARG A O 1
ATOM 2316 N N . ARG A 1 301 ? 2.937 11.099 26.905 1.00 91.38 301 ARG A N 1
ATOM 2317 C CA . ARG A 1 301 ? 1.916 11.366 25.884 1.00 91.38 301 ARG A CA 1
ATOM 2318 C C . ARG A 1 301 ? 1.911 10.293 24.794 1.00 91.38 301 ARG A C 1
ATOM 2320 O O . ARG A 1 301 ? 0.836 9.857 24.389 1.00 91.38 301 ARG A O 1
ATOM 2327 N N . ALA A 1 302 ? 3.082 9.871 24.319 1.00 90.81 302 ALA A N 1
ATOM 2328 C CA . ALA A 1 302 ? 3.207 8.803 23.331 1.00 90.81 302 ALA A CA 1
ATOM 2329 C C . ALA A 1 302 ? 2.658 7.472 23.868 1.00 90.81 302 ALA A C 1
ATOM 2331 O O . ALA A 1 302 ? 1.885 6.819 23.173 1.00 90.81 302 ALA A O 1
ATOM 2332 N N . GLU A 1 303 ? 2.974 7.121 25.118 1.00 92.56 303 GLU A N 1
ATOM 2333 C CA . GLU A 1 303 ? 2.447 5.935 25.808 1.00 92.56 303 GLU A CA 1
ATOM 2334 C C . GLU A 1 303 ? 0.910 5.968 25.895 1.00 92.56 303 GLU A C 1
ATOM 2336 O O . GLU A 1 303 ? 0.249 4.997 25.531 1.00 92.56 303 GLU A O 1
ATOM 2341 N N . GLN A 1 304 ? 0.318 7.103 26.286 1.00 91.00 304 GLN A N 1
ATOM 2342 C CA . GLN A 1 304 ? -1.141 7.269 26.361 1.00 91.00 304 GLN A CA 1
ATOM 2343 C C . GLN A 1 304 ? -1.828 7.147 24.996 1.00 91.00 304 GLN A C 1
ATOM 2345 O O . GLN A 1 304 ? -2.832 6.445 24.862 1.00 91.00 304 GLN A O 1
ATOM 2350 N N . VAL A 1 305 ? -1.297 7.825 23.972 1.00 90.25 305 VAL A N 1
ATOM 2351 C CA . VAL A 1 305 ? -1.841 7.753 22.607 1.00 90.25 305 VAL A CA 1
ATOM 2352 C C . VAL A 1 305 ? -1.738 6.326 22.077 1.00 90.25 305 VAL A C 1
ATOM 2354 O O . VAL A 1 305 ? -2.703 5.803 21.519 1.00 90.25 305 VAL A O 1
ATOM 2357 N N . MET A 1 306 ? -0.598 5.671 22.295 1.00 91.44 306 MET A N 1
ATOM 2358 C CA . MET A 1 306 ? -0.383 4.314 21.819 1.00 91.44 306 MET A CA 1
ATOM 2359 C C . MET A 1 306 ? -1.258 3.293 22.552 1.00 91.44 306 MET A C 1
ATOM 2361 O O . MET A 1 306 ? -1.739 2.352 21.927 1.00 91.44 306 MET A O 1
ATOM 2365 N N . ALA A 1 307 ? -1.550 3.499 23.839 1.00 91.69 307 ALA A N 1
ATOM 2366 C CA . ALA A 1 307 ? -2.496 2.658 24.564 1.00 91.69 307 ALA A CA 1
ATOM 2367 C C . ALA A 1 307 ? -3.898 2.700 23.926 1.00 91.69 307 ALA A C 1
ATOM 2369 O O . ALA A 1 307 ? -4.522 1.658 23.726 1.00 91.69 307 ALA A O 1
ATOM 2370 N N . ILE A 1 308 ? -4.368 3.890 23.530 1.00 91.19 308 ILE A N 1
ATOM 2371 C CA . ILE A 1 308 ? -5.638 4.048 22.802 1.00 91.19 308 ILE A CA 1
ATOM 2372 C C . ILE A 1 308 ? -5.566 3.337 21.448 1.00 91.19 308 ILE A C 1
ATOM 2374 O O . ILE A 1 308 ? -6.477 2.593 21.095 1.00 91.19 308 ILE A O 1
ATOM 2378 N N . PHE A 1 309 ? -4.483 3.533 20.698 1.00 91.75 309 PHE A N 1
ATOM 2379 C CA . PHE A 1 309 ? -4.303 2.917 19.384 1.00 91.75 309 PHE A CA 1
ATOM 2380 C C . PHE A 1 309 ? -4.248 1.388 19.454 1.00 91.75 309 PHE A C 1
ATOM 2382 O O . PHE A 1 309 ? -4.856 0.730 18.614 1.00 91.75 309 PHE A O 1
ATOM 2389 N N . CYS A 1 310 ? -3.635 0.817 20.493 1.00 93.81 310 CYS A N 1
ATOM 2390 C CA . CYS A 1 310 ? -3.671 -0.622 20.751 1.00 93.81 310 CYS A CA 1
ATOM 2391 C C . CYS A 1 310 ? -5.099 -1.110 21.039 1.00 93.81 310 CYS A C 1
ATOM 2393 O O . CYS A 1 310 ? -5.510 -2.121 20.476 1.00 93.81 310 CYS A O 1
ATOM 2395 N N . CYS A 1 311 ? -5.897 -0.385 21.840 1.00 93.56 311 CYS A N 1
ATOM 2396 C CA . CYS A 1 311 ? -7.315 -0.723 22.033 1.00 93.56 311 CYS A CA 1
ATOM 2397 C C . CYS A 1 311 ? -8.088 -0.731 20.704 1.00 93.56 311 CYS A C 1
ATOM 2399 O O . CYS A 1 311 ? -8.885 -1.636 20.459 1.00 93.56 311 CYS A O 1
ATOM 2401 N N . VAL A 1 312 ? -7.845 0.261 19.841 1.00 92.56 312 VAL A N 1
ATOM 2402 C CA . VAL A 1 312 ? -8.474 0.343 18.515 1.00 92.56 312 VAL A CA 1
ATOM 2403 C C . VAL A 1 312 ? -8.036 -0.824 17.637 1.00 92.56 312 VAL A C 1
ATOM 2405 O O . VAL A 1 312 ? -8.901 -1.501 17.089 1.00 92.56 312 VAL A O 1
ATOM 2408 N N . ALA A 1 313 ? -6.731 -1.105 17.557 1.00 94.50 313 ALA A N 1
ATOM 2409 C CA . ALA A 1 313 ? -6.173 -2.225 16.803 1.00 94.50 313 ALA A CA 1
ATOM 2410 C C . ALA A 1 313 ? -6.831 -3.550 17.212 1.00 94.50 313 ALA A C 1
ATOM 2412 O O . ALA A 1 313 ? -7.350 -4.270 16.363 1.00 94.50 313 ALA A O 1
ATOM 2413 N N . ARG A 1 314 ? -6.906 -3.847 18.516 1.00 94.69 314 ARG A N 1
ATOM 2414 C CA . ARG A 1 314 ? -7.567 -5.065 19.013 1.00 94.69 314 ARG A CA 1
ATOM 2415 C C . ARG A 1 314 ? -9.048 -5.125 18.631 1.00 94.69 314 ARG A C 1
ATOM 2417 O O . ARG A 1 314 ? -9.517 -6.165 18.175 1.00 94.69 314 ARG A O 1
ATOM 2424 N N . ALA A 1 315 ? -9.768 -4.007 18.744 1.00 93.19 315 ALA A N 1
ATOM 2425 C CA . ALA A 1 315 ? -11.188 -3.943 18.403 1.00 93.19 315 ALA A CA 1
ATOM 2426 C C . ALA A 1 315 ? -11.472 -4.169 16.909 1.00 93.19 315 ALA A C 1
ATOM 2428 O O . ALA A 1 315 ? -12.500 -4.756 16.571 1.00 93.19 315 ALA A O 1
ATOM 2429 N N . VAL A 1 316 ? -10.590 -3.709 16.015 1.00 94.19 316 VAL A N 1
ATOM 2430 C CA . VAL A 1 316 ? -10.791 -3.838 14.562 1.00 94.19 316 VAL A CA 1
ATOM 2431 C C . VAL A 1 316 ? -10.204 -5.126 13.980 1.00 94.19 316 VAL A C 1
ATOM 2433 O O . VAL A 1 316 ? -10.795 -5.700 13.063 1.00 94.19 316 VAL A O 1
ATOM 2436 N N . LEU A 1 317 ? -9.088 -5.622 14.520 1.00 93.88 317 LEU A N 1
ATOM 2437 C CA . LEU A 1 317 ? -8.454 -6.879 14.102 1.00 93.88 317 LEU A CA 1
ATOM 2438 C C . LEU A 1 317 ? -9.162 -8.109 14.683 1.00 93.88 317 LEU A C 1
ATOM 2440 O O . LEU A 1 317 ? -9.163 -9.171 14.065 1.00 93.88 317 LEU A O 1
ATOM 2444 N N . GLY A 1 318 ? -9.771 -7.958 15.860 1.00 93.81 318 GLY A N 1
ATOM 2445 C CA . GLY A 1 318 ? -10.253 -9.064 16.677 1.00 93.81 318 GLY A CA 1
ATOM 2446 C C . GLY A 1 318 ? -9.165 -9.600 17.612 1.00 93.81 318 GLY A C 1
ATOM 2447 O O . GLY A 1 318 ? -7.969 -9.559 17.318 1.00 93.81 318 GLY A O 1
ATOM 2448 N N . GLU A 1 319 ? -9.599 -10.126 18.758 1.00 93.50 319 GLU A N 1
ATOM 2449 C CA . GLU A 1 319 ? -8.710 -10.511 19.862 1.00 93.50 319 GLU A CA 1
ATOM 2450 C C . GLU A 1 319 ? -7.705 -11.605 19.479 1.00 93.50 319 GLU A C 1
ATOM 2452 O O . GLU A 1 319 ? -6.532 -11.498 19.834 1.00 93.50 319 GLU A O 1
ATOM 2457 N N . ALA A 1 320 ? -8.137 -12.613 18.713 1.00 94.31 320 ALA A N 1
ATOM 2458 C CA . ALA A 1 320 ? -7.293 -13.747 18.336 1.00 94.31 320 ALA A CA 1
ATOM 2459 C C . ALA A 1 320 ? -6.099 -13.326 17.465 1.00 94.31 320 ALA A C 1
ATOM 2461 O O . ALA A 1 320 ? -4.958 -13.677 17.762 1.00 94.31 320 ALA A O 1
ATOM 2462 N N . LEU A 1 321 ? -6.345 -12.537 16.413 1.00 94.62 321 LEU A N 1
ATOM 2463 C CA . LEU A 1 321 ? -5.281 -12.068 15.527 1.00 94.62 321 LEU A CA 1
ATOM 2464 C C . LEU A 1 321 ? -4.375 -11.056 16.239 1.00 94.62 321 LEU A C 1
ATOM 2466 O O . LEU A 1 321 ? -3.154 -11.124 16.117 1.00 94.62 321 LEU A O 1
ATOM 2470 N N . ALA A 1 322 ? -4.957 -10.153 17.031 1.00 95.81 322 ALA A N 1
ATOM 2471 C CA . ALA A 1 322 ? -4.186 -9.180 17.792 1.00 95.81 322 ALA A CA 1
ATOM 2472 C C . ALA A 1 322 ? -3.255 -9.838 18.829 1.00 95.81 322 ALA A C 1
ATOM 2474 O O . ALA A 1 322 ? -2.166 -9.330 19.082 1.00 95.81 322 ALA A O 1
ATOM 2475 N N . GLU A 1 323 ? -3.657 -10.968 19.416 1.00 96.06 323 GLU A N 1
ATOM 2476 C CA . GLU A 1 323 ? -2.812 -11.763 20.312 1.00 96.06 323 GLU A CA 1
ATOM 2477 C C . GLU A 1 323 ? -1.658 -12.452 19.574 1.00 96.06 323 GLU A C 1
ATOM 2479 O O . GLU A 1 323 ? -0.514 -12.319 20.002 1.00 96.06 323 GLU A O 1
ATOM 2484 N N . GLN A 1 324 ? -1.915 -13.081 18.421 1.00 95.75 324 GLN A N 1
ATOM 2485 C CA . GLN A 1 324 ? -0.859 -13.681 17.585 1.00 95.75 324 GLN A CA 1
ATOM 2486 C C . GLN A 1 324 ? 0.193 -12.652 17.132 1.00 95.75 324 GLN A C 1
ATOM 2488 O O . GLN A 1 324 ? 1.384 -12.960 17.037 1.00 95.75 324 GLN A O 1
ATOM 2493 N N . LEU A 1 325 ? -0.254 -11.417 16.888 1.00 95.31 325 LEU A N 1
ATOM 2494 C CA . LEU A 1 325 ? 0.571 -10.280 16.481 1.00 95.31 325 LEU A CA 1
ATOM 2495 C C . LEU A 1 325 ? 1.261 -9.556 17.644 1.00 95.31 325 LEU A C 1
ATOM 2497 O O . LEU A 1 325 ? 2.037 -8.635 17.403 1.00 95.31 325 LEU A O 1
ATOM 2501 N N . GLY A 1 326 ? 0.998 -9.950 18.893 1.00 95.00 326 GLY A N 1
ATOM 2502 C CA . GLY A 1 326 ? 1.619 -9.335 20.067 1.00 95.00 326 GLY A CA 1
ATOM 2503 C C . GLY A 1 326 ? 1.159 -7.900 20.342 1.00 95.00 326 GLY A C 1
ATOM 2504 O O . GLY A 1 326 ? 1.877 -7.148 20.997 1.00 95.00 326 GLY A O 1
ATOM 2505 N N . VAL A 1 327 ? -0.026 -7.496 19.868 1.00 95.38 327 VAL A N 1
ATOM 2506 C CA . VAL A 1 327 ? -0.578 -6.164 20.155 1.00 95.38 327 VAL A CA 1
ATOM 2507 C C . VAL A 1 327 ? -0.858 -6.055 21.662 1.00 95.38 327 VAL A C 1
ATOM 2509 O O . VAL A 1 327 ? -1.676 -6.832 22.173 1.00 95.38 327 VAL A O 1
ATOM 2512 N N . PRO A 1 328 ? -0.253 -5.095 22.389 1.00 92.62 328 PRO A N 1
ATOM 2513 C CA . PRO A 1 328 ? -0.402 -5.001 23.838 1.00 92.62 328 PRO A CA 1
ATOM 2514 C C . PRO A 1 328 ? -1.863 -4.905 24.295 1.00 92.62 328 PRO A C 1
ATOM 2516 O O . PRO A 1 328 ? -2.659 -4.145 23.736 1.00 92.62 328 PRO A O 1
ATOM 2519 N N . ARG A 1 329 ? -2.217 -5.648 25.353 1.00 90.94 329 ARG A N 1
ATOM 2520 C CA . ARG A 1 329 ? -3.505 -5.482 26.045 1.00 90.94 329 ARG A CA 1
ATOM 2521 C C . ARG A 1 329 ? -3.457 -4.225 26.910 1.00 90.94 329 ARG A C 1
ATOM 2523 O O . ARG A 1 329 ? -2.471 -3.975 27.594 1.00 90.94 329 ARG A O 1
ATOM 2530 N N . GLN A 1 330 ? -4.533 -3.449 26.876 1.00 86.00 330 GLN A N 1
ATOM 2531 C CA . GLN A 1 330 ? -4.661 -2.184 27.595 1.00 86.00 330 GLN A CA 1
ATOM 2532 C C . GLN A 1 330 ? -6.011 -2.147 28.309 1.00 86.00 330 GLN A C 1
ATOM 2534 O O . GLN A 1 330 ? -7.017 -2.613 27.776 1.00 86.00 330 GLN A O 1
ATOM 2539 N N . SER A 1 331 ? -6.056 -1.583 29.513 1.00 69.44 331 SER A N 1
ATOM 2540 C CA . SER A 1 331 ? -7.258 -1.543 30.351 1.00 69.44 331 SER A CA 1
ATOM 2541 C C . SER A 1 331 ? -8.021 -0.223 30.198 1.00 69.44 331 SER A C 1
ATOM 2543 O O . SER A 1 331 ? -8.228 0.497 31.173 1.00 69.44 331 SER A O 1
ATOM 2545 N N . SER A 1 332 ? -8.429 0.125 28.974 1.00 75.81 332 SER A N 1
ATOM 2546 C CA . SER A 1 332 ? -9.269 1.309 28.734 1.00 75.81 332 SER A CA 1
ATOM 2547 C C . SER A 1 332 ? -10.646 0.912 28.217 1.00 75.81 332 SER A C 1
ATOM 2549 O O . SER A 1 332 ? -10.867 0.781 27.013 1.00 75.81 332 SER A O 1
ATOM 2551 N N . LEU A 1 333 ? -11.586 0.738 29.151 1.00 74.12 333 LEU A N 1
ATOM 2552 C CA . LEU A 1 333 ? -12.960 0.310 28.862 1.00 74.12 333 LEU A CA 1
ATOM 2553 C C . LEU A 1 333 ? -13.732 1.310 27.984 1.00 74.12 333 LEU A C 1
ATOM 2555 O O . LEU A 1 333 ? -14.642 0.913 27.263 1.00 74.12 333 LEU A O 1
ATOM 2559 N N . LEU A 1 334 ? -13.372 2.599 28.025 1.00 84.19 334 LEU A N 1
ATOM 2560 C CA . LEU A 1 334 ? -14.117 3.669 27.350 1.00 84.19 334 LEU A CA 1
ATOM 2561 C C . LEU A 1 334 ? -13.500 4.136 26.025 1.00 84.19 334 LEU A C 1
ATOM 2563 O O . LEU A 1 334 ? -14.194 4.796 25.255 1.00 84.19 334 LEU A O 1
ATOM 2567 N N . ALA A 1 335 ? -12.243 3.787 25.720 1.00 85.00 335 ALA A N 1
ATOM 2568 C CA . ALA A 1 335 ? -11.565 4.278 24.515 1.00 85.00 335 ALA A CA 1
ATOM 2569 C C . ALA A 1 335 ? -12.308 3.901 23.222 1.00 85.00 335 ALA A C 1
ATOM 2571 O O . ALA A 1 335 ? -12.599 4.763 22.394 1.00 85.00 335 ALA A O 1
ATOM 2572 N N . VAL A 1 336 ? -12.653 2.619 23.063 1.00 88.19 336 VAL A N 1
ATOM 2573 C CA . VAL A 1 336 ? -13.331 2.121 21.856 1.00 88.19 336 VAL A CA 1
ATOM 2574 C C . VAL A 1 336 ? -14.794 2.582 21.786 1.00 88.19 336 VAL A C 1
ATOM 2576 O O . VAL A 1 336 ? -15.182 3.080 20.729 1.00 88.19 336 VAL A O 1
ATOM 2579 N N . PRO A 1 337 ? -15.616 2.493 22.856 1.00 91.31 337 PRO A N 1
ATOM 2580 C CA . PRO A 1 337 ? -16.983 3.021 22.825 1.00 91.31 337 PRO A CA 1
ATOM 2581 C C . PRO A 1 337 ? -17.062 4.516 22.498 1.00 91.31 337 PRO A C 1
ATOM 2583 O O . PRO A 1 337 ? -17.893 4.916 21.684 1.00 91.31 337 PRO A O 1
ATOM 2586 N N . LEU A 1 338 ? -16.180 5.341 23.075 1.00 90.62 338 LEU A N 1
ATOM 2587 C CA . LEU A 1 338 ? -16.157 6.776 22.793 1.00 90.62 338 LEU A CA 1
ATOM 2588 C C . LEU A 1 338 ? -15.749 7.052 21.344 1.00 90.62 338 LEU A C 1
ATOM 2590 O O . LEU A 1 338 ? -16.407 7.839 20.665 1.00 90.62 338 LEU A O 1
ATOM 2594 N N . LEU A 1 339 ? -14.706 6.374 20.850 1.00 91.00 339 LEU A N 1
ATOM 2595 C CA . LEU A 1 339 ? -14.300 6.500 19.453 1.00 91.00 339 LEU A CA 1
ATOM 2596 C C . LEU A 1 339 ? -15.439 6.108 18.508 1.00 91.00 339 LEU A C 1
ATOM 2598 O O . LEU A 1 339 ? -15.683 6.825 17.543 1.00 91.00 339 LEU A O 1
ATOM 2602 N N . ARG A 1 340 ? -16.169 5.027 18.810 1.00 93.38 340 ARG A N 1
ATOM 2603 C CA . ARG A 1 340 ? -17.344 4.599 18.035 1.00 93.38 340 ARG A CA 1
ATOM 2604 C C . ARG A 1 340 ? -18.446 5.651 18.013 1.00 93.38 340 ARG A C 1
ATOM 2606 O O . ARG A 1 340 ? -19.009 5.928 16.959 1.00 93.38 340 ARG A O 1
ATOM 2613 N N . ALA A 1 341 ? -18.737 6.267 19.158 1.00 93.12 341 ALA A N 1
ATOM 2614 C CA . ALA A 1 341 ? -19.734 7.329 19.241 1.00 93.12 341 ALA A CA 1
ATOM 2615 C C . ALA A 1 341 ? -19.340 8.549 18.389 1.00 93.12 341 ALA A C 1
ATOM 2617 O O . ALA A 1 341 ? -20.167 9.068 17.635 1.00 93.12 341 ALA A O 1
ATOM 2618 N N . VAL A 1 342 ? -18.071 8.970 18.462 1.00 92.81 342 VAL A N 1
ATOM 2619 C CA . VAL A 1 342 ? -17.532 10.069 17.644 1.00 92.81 342 VAL A CA 1
ATOM 2620 C C . VAL A 1 342 ? -17.571 9.709 16.160 1.00 92.81 342 VAL A C 1
ATOM 2622 O O . VAL A 1 342 ? -18.087 10.482 15.362 1.00 92.81 342 VAL A O 1
ATOM 2625 N N . ALA A 1 343 ? -17.106 8.517 15.789 1.00 93.69 343 ALA A N 1
ATOM 2626 C CA . ALA A 1 343 ? -17.100 8.020 14.418 1.00 93.69 343 ALA A CA 1
ATOM 2627 C C . ALA A 1 343 ? -18.513 7.960 13.807 1.00 93.69 343 ALA A C 1
ATOM 2629 O O . ALA A 1 343 ? -18.719 8.434 12.689 1.00 93.69 343 ALA A O 1
ATOM 2630 N N . ALA A 1 344 ? -19.508 7.478 14.557 1.00 93.81 344 ALA A N 1
ATOM 2631 C CA . ALA A 1 344 ? -20.906 7.450 14.123 1.00 93.81 344 ALA A CA 1
ATOM 2632 C C . ALA A 1 344 ? -21.532 8.851 14.004 1.00 93.81 344 ALA A C 1
ATOM 2634 O O . ALA A 1 344 ? -22.389 9.091 13.149 1.00 93.81 344 ALA A O 1
ATOM 2635 N N . ALA A 1 345 ? -21.135 9.801 14.856 1.00 92.25 345 ALA A N 1
ATOM 2636 C CA . ALA A 1 345 ? -21.535 11.199 14.709 1.00 92.25 345 ALA A CA 1
ATOM 2637 C C . ALA A 1 345 ? -20.897 11.835 13.461 1.00 92.25 345 ALA A C 1
ATOM 2639 O O . ALA A 1 345 ? -21.607 12.449 12.665 1.00 92.25 345 ALA A O 1
ATOM 2640 N N . SER A 1 346 ? -19.596 11.622 13.241 1.00 91.06 346 SER A N 1
ATOM 2641 C CA . SER A 1 346 ? -18.876 12.096 12.055 1.00 91.06 346 SER A CA 1
ATOM 2642 C C . SER A 1 346 ? -19.442 11.513 10.763 1.00 91.06 346 SER A C 1
ATOM 2644 O O . SER A 1 346 ? -19.632 12.256 9.810 1.00 91.06 346 SER A O 1
ATOM 2646 N N . SER A 1 347 ? -19.780 10.222 10.728 1.00 91.12 347 SER A N 1
ATOM 2647 C CA . SER A 1 347 ? -20.406 9.591 9.557 1.00 91.12 347 SER A CA 1
ATOM 2648 C C . SER A 1 347 ? -21.734 10.261 9.189 1.00 91.12 347 SER A C 1
ATOM 2650 O O . SER A 1 347 ? -21.928 10.634 8.032 1.00 91.12 347 SER A O 1
ATOM 2652 N N . ARG A 1 348 ? -22.606 10.523 10.174 1.00 89.44 348 ARG A N 1
ATOM 2653 C CA . ARG A 1 348 ? -23.866 11.257 9.956 1.00 89.44 348 ARG A CA 1
ATOM 2654 C C . ARG A 1 348 ? -23.632 12.691 9.485 1.00 89.44 348 ARG A C 1
ATOM 2656 O O . ARG A 1 348 ? -24.322 13.148 8.581 1.00 89.44 348 ARG A O 1
ATOM 2663 N N . ALA A 1 349 ? -22.654 13.385 10.062 1.00 88.56 349 ALA A N 1
ATOM 2664 C CA . ALA A 1 349 ? -22.297 14.735 9.642 1.00 88.56 349 ALA A CA 1
ATOM 2665 C C . ALA A 1 349 ? -21.768 14.757 8.197 1.00 88.56 349 ALA A C 1
ATOM 2667 O O . ALA A 1 349 ? -22.213 15.564 7.391 1.00 88.56 349 ALA A O 1
ATOM 2668 N N . HIS A 1 350 ? -20.876 13.833 7.836 1.00 88.19 350 HIS A N 1
ATOM 2669 C CA . HIS A 1 350 ? -20.272 13.758 6.502 1.00 88.19 350 HIS A CA 1
ATOM 2670 C C . HIS A 1 350 ? -21.243 13.268 5.414 1.00 88.19 350 HIS A C 1
ATOM 2672 O O . HIS A 1 350 ? -20.927 13.371 4.226 1.00 88.19 350 HIS A O 1
ATOM 2678 N N . ALA A 1 351 ? -22.417 12.752 5.786 1.00 82.12 351 ALA A N 1
ATOM 2679 C CA . ALA A 1 351 ? -23.504 12.483 4.848 1.00 82.12 351 ALA A CA 1
ATOM 2680 C C . ALA A 1 351 ? -24.201 13.772 4.369 1.00 82.12 351 ALA A C 1
ATOM 2682 O O . ALA A 1 351 ? -24.823 13.763 3.310 1.00 82.12 351 ALA A O 1
ATOM 2683 N N . LEU A 1 352 ? -24.079 14.884 5.107 1.00 86.38 352 LEU A N 1
ATOM 2684 C CA . LEU A 1 352 ? -24.627 16.181 4.711 1.00 86.38 352 LEU A CA 1
ATOM 2685 C C . LEU A 1 352 ? -23.679 16.867 3.713 1.00 86.38 352 LEU A C 1
ATOM 2687 O O . LEU A 1 352 ? -22.536 17.147 4.085 1.00 86.38 352 LEU A O 1
ATOM 2691 N N . PRO A 1 353 ? -24.124 17.201 2.484 1.00 84.38 353 PRO A N 1
ATOM 2692 C CA . PRO A 1 353 ? -23.264 17.817 1.469 1.00 84.38 353 PRO A CA 1
ATOM 2693 C C . PRO A 1 353 ? -22.545 19.083 1.956 1.00 84.38 353 PRO A C 1
ATOM 2695 O O . PRO A 1 353 ? -21.360 19.256 1.701 1.00 84.38 353 PRO A O 1
ATOM 2698 N N . SER A 1 354 ? -23.221 19.919 2.751 1.00 85.44 354 SER A N 1
ATOM 2699 C CA . SER A 1 354 ? -22.666 21.166 3.300 1.00 85.44 354 SER A CA 1
ATOM 2700 C C . SER A 1 354 ? -21.490 20.975 4.263 1.00 85.44 354 SER A C 1
ATOM 2702 O O . SER A 1 354 ? -20.742 21.919 4.505 1.00 85.44 354 SER A O 1
ATOM 2704 N N . LEU A 1 355 ? -21.319 19.778 4.830 1.00 89.56 355 LEU A N 1
ATOM 2705 C CA . LEU A 1 355 ? -20.222 19.462 5.748 1.00 89.56 355 LEU A CA 1
ATOM 2706 C C . LEU A 1 355 ? -19.108 18.652 5.080 1.00 89.56 355 LEU A C 1
ATOM 2708 O O . LEU A 1 355 ? -18.054 18.463 5.690 1.00 89.56 355 LEU A O 1
ATOM 2712 N N . GLN A 1 356 ? -19.307 18.181 3.845 1.00 88.38 356 GLN A N 1
ATOM 2713 C CA . GLN A 1 356 ? -18.309 17.379 3.136 1.00 88.38 356 GLN A CA 1
ATOM 2714 C C . GLN A 1 356 ? -17.060 18.188 2.797 1.00 88.38 356 GLN A C 1
ATOM 2716 O O . GLN A 1 356 ? -15.959 17.685 3.011 1.00 88.38 356 GLN A O 1
ATOM 2721 N N . ASP A 1 357 ? -17.216 19.438 2.360 1.00 89.75 357 ASP A N 1
ATOM 2722 C CA . ASP A 1 357 ? -16.085 20.311 2.026 1.00 89.75 357 ASP A CA 1
ATOM 2723 C C . ASP A 1 357 ? -15.252 20.655 3.264 1.00 89.75 357 ASP A C 1
ATOM 2725 O O . ASP A 1 357 ? -14.023 20.581 3.241 1.00 89.75 357 ASP A O 1
ATOM 2729 N N . LEU A 1 358 ? -15.918 20.949 4.388 1.00 91.75 358 LEU A N 1
ATOM 2730 C CA . LEU A 1 358 ? -15.241 21.190 5.662 1.00 91.75 358 LEU A CA 1
ATOM 2731 C C . LEU A 1 358 ? -14.496 19.936 6.141 1.00 91.75 358 LEU A C 1
ATOM 2733 O O . LEU A 1 358 ? -13.345 20.022 6.569 1.00 91.75 358 LEU A O 1
ATOM 2737 N N . ALA A 1 359 ? -15.133 18.766 6.061 1.00 92.75 359 ALA A N 1
ATOM 2738 C CA . ALA A 1 359 ? -14.502 17.498 6.412 1.00 92.75 359 ALA A CA 1
ATOM 2739 C C . ALA A 1 359 ? -13.293 17.192 5.517 1.00 92.75 359 ALA A C 1
ATOM 2741 O O . ALA A 1 359 ? -12.283 16.676 5.998 1.00 92.75 359 ALA A O 1
ATOM 2742 N N . LEU A 1 360 ? -13.379 17.530 4.229 1.00 93.44 360 LEU A N 1
ATOM 2743 C CA . LEU A 1 360 ? -12.301 17.343 3.268 1.00 93.44 360 LEU A CA 1
ATOM 2744 C C . LEU A 1 360 ? -11.114 18.261 3.579 1.00 93.44 360 LEU A C 1
ATOM 2746 O O . LEU A 1 360 ? -9.981 17.783 3.605 1.00 93.44 360 LEU A O 1
ATOM 2750 N N . ASP A 1 361 ? -11.356 19.538 3.887 1.00 93.69 361 ASP A N 1
ATOM 2751 C CA . ASP A 1 361 ? -10.312 20.482 4.309 1.00 93.69 361 ASP A CA 1
ATOM 2752 C C . ASP A 1 361 ? -9.632 20.026 5.612 1.00 93.69 361 ASP A C 1
ATOM 2754 O O . ASP A 1 361 ? -8.406 19.901 5.676 1.00 93.69 361 ASP A O 1
ATOM 2758 N N . LEU A 1 362 ? -10.413 19.678 6.641 1.00 94.19 362 LEU A N 1
ATOM 2759 C CA . LEU A 1 362 ? -9.877 19.166 7.908 1.00 94.19 362 LEU A CA 1
ATOM 2760 C C . LEU A 1 362 ? -9.080 17.868 7.716 1.00 94.19 362 LEU A C 1
ATOM 2762 O O . LEU A 1 362 ? -8.009 17.700 8.307 1.00 94.19 362 LEU A O 1
ATOM 2766 N N . GLY A 1 363 ? -9.574 16.968 6.867 1.00 94.25 363 GLY A N 1
ATOM 2767 C CA . GLY A 1 363 ? -8.874 15.755 6.467 1.00 94.25 363 GLY A CA 1
ATOM 2768 C C . GLY A 1 363 ? -7.555 16.054 5.757 1.00 94.25 363 GLY A C 1
ATOM 2769 O O . GLY A 1 363 ? -6.519 15.484 6.105 1.00 94.25 363 GLY A O 1
ATOM 2770 N N . GLY A 1 364 ? -7.556 17.007 4.824 1.00 94.12 364 GLY A N 1
ATOM 2771 C CA . GLY A 1 364 ? -6.357 17.477 4.136 1.00 94.12 364 GLY A CA 1
ATOM 2772 C C . GLY A 1 364 ? -5.302 18.013 5.103 1.00 94.12 364 GLY A C 1
ATOM 2773 O O . GLY A 1 364 ? -4.143 17.597 5.046 1.00 94.12 364 GLY A O 1
ATOM 2774 N N . ARG A 1 365 ? -5.708 18.853 6.062 1.00 95.31 365 ARG A N 1
ATOM 2775 C CA . ARG A 1 365 ? -4.819 19.370 7.118 1.00 95.31 365 ARG A CA 1
ATOM 2776 C C . ARG A 1 365 ? -4.245 18.254 7.990 1.00 95.31 365 ARG A C 1
ATOM 2778 O O . ARG A 1 365 ? -3.068 18.308 8.353 1.00 95.31 365 ARG A O 1
ATOM 2785 N N . TYR A 1 366 ? -5.046 17.237 8.321 1.00 95.25 366 TYR A N 1
ATOM 2786 C CA . TYR A 1 366 ? -4.564 16.058 9.044 1.00 95.25 366 TYR A CA 1
ATOM 2787 C C . TYR A 1 366 ? -3.452 15.343 8.266 1.00 95.25 366 TYR A C 1
ATOM 2789 O O . TYR A 1 366 ? -2.377 15.115 8.822 1.00 95.25 366 TYR A O 1
ATOM 2797 N N . TRP A 1 367 ? -3.676 15.041 6.985 1.00 94.56 367 TRP A N 1
ATOM 2798 C CA . TRP A 1 367 ? -2.704 14.328 6.153 1.00 94.56 367 TRP A CA 1
ATOM 2799 C C . TRP A 1 367 ? -1.413 15.120 5.951 1.00 94.56 367 TRP A C 1
ATOM 2801 O O . TRP A 1 367 ? -0.326 14.572 6.123 1.00 94.56 367 TRP A O 1
ATOM 2811 N N . GLN A 1 368 ? -1.510 16.422 5.681 1.00 94.25 368 GLN A N 1
ATOM 2812 C CA . GLN A 1 368 ? -0.339 17.299 5.585 1.00 94.25 368 GLN A CA 1
ATOM 2813 C C . GLN A 1 368 ? 0.467 17.314 6.888 1.00 94.25 368 GLN A C 1
ATOM 2815 O O . GLN A 1 368 ? 1.696 17.224 6.865 1.00 94.25 368 GLN A O 1
ATOM 2820 N N . ARG A 1 369 ? -0.211 17.353 8.042 1.00 93.50 369 ARG A N 1
ATOM 2821 C CA . ARG A 1 369 ? 0.447 17.260 9.348 1.00 93.50 369 ARG A CA 1
ATOM 2822 C C . ARG A 1 369 ? 1.098 15.895 9.567 1.00 93.50 369 ARG A C 1
ATOM 2824 O O . ARG A 1 369 ? 2.220 15.852 10.064 1.00 93.50 369 ARG A O 1
ATOM 2831 N N . ALA A 1 370 ? 0.431 14.800 9.206 1.00 90.94 370 ALA A N 1
ATOM 2832 C CA . ALA A 1 370 ? 0.984 13.449 9.314 1.00 90.94 370 ALA A CA 1
ATOM 2833 C C . ALA A 1 370 ? 2.264 13.298 8.473 1.00 90.94 370 ALA A C 1
ATOM 2835 O O . ALA A 1 370 ? 3.266 12.779 8.966 1.00 90.94 370 ALA A O 1
ATOM 2836 N N . ILE A 1 371 ? 2.265 13.840 7.250 1.00 93.00 371 ILE A N 1
ATOM 2837 C CA . ILE A 1 371 ? 3.440 13.901 6.370 1.00 93.00 371 ILE A CA 1
ATOM 2838 C C . ILE A 1 371 ? 4.560 14.717 7.023 1.00 93.00 371 ILE A C 1
ATOM 2840 O O . ILE A 1 371 ? 5.682 14.228 7.143 1.00 93.00 371 ILE A O 1
ATOM 2844 N N . ALA A 1 372 ? 4.264 15.935 7.485 1.00 90.88 372 ALA A N 1
ATOM 2845 C CA . ALA A 1 372 ? 5.260 16.819 8.089 1.00 90.88 372 ALA A CA 1
ATOM 2846 C C . ALA A 1 372 ? 5.910 16.200 9.338 1.00 90.88 372 ALA A C 1
ATOM 2848 O O . ALA A 1 372 ? 7.131 16.253 9.492 1.00 90.88 372 ALA A O 1
ATOM 2849 N N . VAL A 1 373 ? 5.105 15.575 10.203 1.00 87.31 373 VAL A N 1
ATOM 2850 C CA . VAL A 1 373 ? 5.583 14.887 11.410 1.00 87.31 373 VAL A CA 1
ATOM 2851 C C . VAL A 1 373 ? 6.417 13.659 11.050 1.00 87.31 373 VAL A C 1
ATOM 2853 O O . VAL A 1 373 ? 7.508 13.498 11.589 1.00 87.31 373 VAL A O 1
ATOM 2856 N N . GLY A 1 374 ? 5.935 12.805 10.142 1.00 85.69 374 GLY A N 1
ATOM 2857 C CA . GLY A 1 374 ? 6.626 11.567 9.777 1.00 85.69 374 GLY A CA 1
ATOM 2858 C C . GLY A 1 374 ? 7.953 11.808 9.056 1.00 85.69 374 GLY A C 1
ATOM 2859 O O . GLY A 1 374 ? 8.932 11.111 9.308 1.00 85.69 374 GLY A O 1
ATOM 2860 N N . LEU A 1 375 ? 8.013 12.820 8.188 1.00 87.88 375 LEU A N 1
ATOM 2861 C CA . LEU A 1 375 ? 9.212 13.122 7.408 1.00 87.88 375 LEU A CA 1
ATOM 2862 C C . LEU A 1 375 ? 10.194 14.073 8.108 1.00 87.88 375 LEU A C 1
ATOM 2864 O O . LEU A 1 375 ? 11.348 14.174 7.688 1.00 87.88 375 LEU A O 1
ATOM 2868 N N . GLY A 1 376 ? 9.764 14.786 9.154 1.00 84.62 376 GLY A N 1
ATOM 2869 C CA . GLY A 1 376 ? 10.631 15.682 9.927 1.00 84.62 376 GLY A CA 1
ATOM 2870 C C . GLY A 1 376 ? 11.304 16.768 9.079 1.00 84.62 376 GLY A C 1
ATOM 2871 O O . GLY A 1 376 ? 12.471 17.081 9.300 1.00 84.62 376 GLY A O 1
ATOM 2872 N N . GLY A 1 377 ? 10.601 17.291 8.068 1.00 81.00 377 GLY A N 1
ATOM 2873 C CA . GLY A 1 377 ? 11.113 18.309 7.140 1.00 81.00 377 GLY A CA 1
ATOM 2874 C C . GLY A 1 377 ? 11.993 17.783 5.998 1.00 81.00 377 GLY A C 1
ATOM 2875 O O . GLY A 1 377 ? 12.408 18.567 5.148 1.00 81.00 377 GLY A O 1
ATOM 2876 N N . ARG A 1 378 ? 12.268 16.475 5.932 1.00 83.38 378 ARG A N 1
ATOM 2877 C CA . ARG A 1 378 ? 12.964 15.858 4.791 1.00 83.38 378 ARG A CA 1
ATOM 2878 C C . ARG A 1 378 ? 11.963 15.545 3.671 1.00 83.38 378 ARG A C 1
ATOM 2880 O O . ARG A 1 378 ? 10.824 15.199 3.968 1.00 83.38 378 ARG A O 1
ATOM 2887 N N . PRO A 1 379 ? 12.343 15.621 2.388 1.00 83.62 379 PRO A N 1
ATOM 2888 C CA . PRO A 1 379 ? 11.467 15.148 1.324 1.00 83.62 379 PRO A CA 1
ATOM 2889 C C . PRO A 1 379 ? 11.285 13.626 1.423 1.00 83.62 379 PRO A C 1
ATOM 2891 O O . PRO A 1 379 ? 12.217 12.898 1.780 1.00 83.62 379 PRO A O 1
ATOM 2894 N N . ALA A 1 380 ? 10.084 13.143 1.096 1.00 84.38 380 ALA A N 1
ATOM 2895 C CA . ALA A 1 380 ? 9.887 11.727 0.815 1.00 84.38 380 ALA A CA 1
ATOM 2896 C C . ALA A 1 380 ? 10.599 11.422 -0.500 1.00 84.38 380 ALA A C 1
ATOM 2898 O O . ALA A 1 380 ? 10.233 11.968 -1.541 1.00 84.38 380 ALA A O 1
ATOM 2899 N N . ASP A 1 381 ? 11.616 10.575 -0.436 1.00 75.06 381 ASP A N 1
ATOM 2900 C CA . ASP A 1 381 ? 12.324 10.121 -1.618 1.00 75.06 381 ASP A CA 1
ATOM 2901 C C . ASP A 1 381 ? 11.934 8.665 -1.865 1.00 75.06 381 ASP A C 1
ATOM 2903 O O . ASP A 1 381 ? 12.262 7.774 -1.081 1.00 75.06 381 ASP A O 1
ATOM 2907 N N . PHE A 1 382 ? 11.156 8.449 -2.924 1.00 87.94 382 PHE A N 1
ATOM 2908 C CA . PHE A 1 382 ? 10.716 7.128 -3.375 1.00 87.94 382 PHE A CA 1
ATOM 2909 C C . PHE A 1 382 ? 11.774 6.462 -4.272 1.00 87.94 382 PHE A C 1
ATOM 2911 O O . PHE A 1 382 ? 11.448 5.568 -5.053 1.00 87.94 382 PHE A O 1
ATOM 2918 N N . ALA A 1 383 ? 13.033 6.906 -4.184 1.00 86.94 383 ALA A N 1
ATOM 2919 C CA . ALA A 1 383 ? 14.161 6.266 -4.831 1.00 86.94 383 ALA A CA 1
ATOM 2920 C C . ALA A 1 383 ? 14.330 4.805 -4.367 1.00 86.94 383 ALA A C 1
ATOM 2922 O O . ALA A 1 383 ? 14.287 4.507 -3.162 1.00 86.94 383 ALA A O 1
ATOM 2923 N N . PRO A 1 384 ? 14.566 3.877 -5.310 1.00 86.06 384 PRO A N 1
ATOM 2924 C CA . PRO A 1 384 ? 14.893 2.502 -4.985 1.00 86.06 384 PRO A CA 1
ATOM 2925 C C . PRO A 1 384 ? 16.150 2.396 -4.102 1.00 86.06 384 PRO A C 1
ATOM 2927 O O . PRO A 1 384 ? 17.091 3.173 -4.263 1.00 86.06 384 PRO A O 1
ATOM 2930 N N . PRO A 1 385 ? 16.211 1.432 -3.167 1.00 86.00 385 PRO A N 1
ATOM 2931 C CA . PRO A 1 385 ? 17.433 1.164 -2.412 1.00 86.00 385 PRO A CA 1
ATOM 2932 C C . PRO A 1 385 ? 18.563 0.672 -3.328 1.00 86.00 385 PRO A C 1
ATOM 2934 O O . PRO A 1 385 ? 18.370 -0.260 -4.104 1.00 86.00 385 PRO A O 1
ATOM 2937 N N . GLU A 1 386 ? 19.770 1.218 -3.172 1.00 82.81 386 GLU A N 1
ATOM 2938 C CA . GLU A 1 386 ? 20.971 0.663 -3.822 1.00 82.81 386 GLU A CA 1
ATOM 2939 C C . GLU A 1 386 ? 21.463 -0.619 -3.127 1.00 82.81 386 GLU A C 1
ATOM 2941 O O . GLU A 1 386 ? 21.956 -1.534 -3.778 1.00 82.81 386 GLU A O 1
ATOM 2946 N N . ARG A 1 387 ? 21.296 -0.697 -1.800 1.00 79.69 387 ARG A N 1
ATOM 2947 C CA . ARG A 1 387 ? 21.664 -1.836 -0.944 1.00 79.69 387 ARG A CA 1
ATOM 2948 C C . ARG A 1 387 ? 20.763 -1.912 0.291 1.00 79.69 387 ARG A C 1
ATOM 2950 O O . ARG A 1 387 ? 20.124 -0.917 0.652 1.00 79.69 387 ARG A O 1
ATOM 2957 N N . PHE A 1 388 ? 20.731 -3.066 0.956 1.00 78.31 388 PHE A N 1
ATOM 2958 C CA . PHE A 1 388 ? 20.131 -3.190 2.289 1.00 78.31 388 PHE A CA 1
ATOM 2959 C C . PHE A 1 388 ? 21.063 -2.654 3.382 1.00 78.31 388 PHE A C 1
ATOM 2961 O O . PHE A 1 388 ? 22.263 -2.496 3.158 1.00 78.31 388 PHE A O 1
ATOM 2968 N N . ALA A 1 389 ? 20.482 -2.298 4.534 1.00 61.72 389 ALA A N 1
ATOM 2969 C CA . ALA A 1 389 ? 21.209 -1.706 5.661 1.00 61.72 389 ALA A CA 1
ATOM 2970 C C . ALA A 1 389 ? 22.288 -2.653 6.215 1.00 61.72 389 ALA A C 1
ATOM 2972 O O . ALA A 1 389 ? 23.384 -2.210 6.557 1.00 61.72 389 ALA A O 1
ATOM 2973 N N . ASP A 1 390 ? 22.009 -3.956 6.199 1.00 56.41 390 ASP A N 1
ATOM 2974 C CA . ASP A 1 390 ? 22.956 -4.996 6.577 1.00 56.41 390 ASP A CA 1
ATOM 2975 C C . ASP A 1 390 ? 23.815 -5.352 5.358 1.00 56.41 390 ASP A C 1
ATOM 2977 O O . ASP A 1 390 ? 23.427 -6.148 4.505 1.00 56.41 390 ASP A O 1
ATOM 2981 N N . GLY A 1 391 ? 24.980 -4.715 5.240 1.00 43.00 391 GLY A N 1
ATOM 2982 C CA . GLY A 1 391 ? 25.963 -4.949 4.177 1.00 43.00 391 GLY A CA 1
ATOM 2983 C C . GLY A 1 391 ? 26.679 -6.303 4.255 1.00 43.00 391 GLY A C 1
ATOM 2984 O O . GLY A 1 391 ? 27.893 -6.340 4.088 1.00 43.00 391 GLY A O 1
ATOM 2985 N N . GLN A 1 392 ? 25.968 -7.397 4.526 1.00 33.44 392 GLN A N 1
ATOM 2986 C CA . GLN A 1 392 ? 26.510 -8.748 4.394 1.00 33.44 392 GLN A CA 1
ATOM 2987 C C . GLN A 1 392 ? 25.989 -9.358 3.093 1.00 33.44 392 GLN A C 1
ATOM 2989 O O . GLN A 1 392 ? 24.828 -9.760 2.995 1.00 33.44 392 GLN A O 1
ATOM 2994 N N . THR A 1 393 ? 26.864 -9.309 2.086 1.00 36.06 393 THR A N 1
ATOM 2995 C CA . THR A 1 393 ? 26.851 -10.175 0.900 1.00 36.06 393 THR A CA 1
ATOM 2996 C C . THR A 1 393 ? 26.851 -11.638 1.289 1.00 36.06 393 THR A C 1
ATOM 2998 O O . THR A 1 393 ? 27.621 -11.962 2.227 1.00 36.06 393 THR A O 1
#

InterPro domains:
  IPR018713 ER-bound oxygenase mpaB/mpaB'/Rubber oxygenase, catalytic domain [PF09995] (109-344)
  IPR037473 Rubber oxygenase Lcp-like [PTHR37539] (27-378)

Organism: Sorangium cellulosum (NCBI:txid56)

Secondary structure (DSSP, 8-state):
----PPPTTB---HHHHHHHTTHHHHHGGGGG---HHHHHHHHHHHTSSTTHHHHHHHHHHHH-GGGGTTTS-HHHHHHHHHHT---TT--HHHHHHHHHHHHTTHHHHHHHIIIIIHHHHHT-TTTTHHHHHH-HHHHHHHHHHHHHHHHHHHHTSTTTTSTTSHHHHHHHHHHHHHHHHHHHHHHTS---HHHH-STT-HHHHHHHHHHHTHHHHHHHHHTT-PPPHHHHHHHHHHHHHHHHHTT--GGGS-SSHHHHHHHHHHHHHHBPPP-HHHHHHHHHHHHHHHHT-SSHHHHHHHHHHHHHHHHHHHHHH-HHHHHHTTPPP---TTHHHHHHHHHHHHHHHHTSHHHHHHHHHHHHHHHHHHHHHHHTTSPP--PPPSS-SS---

pLDDT: mean 92.21, std 9.62, range [33.44, 98.88]